Protein 2WA2 (pdb70)

Radius of gyration: 27.23 Å; Cα contacts (8 Å, |Δi|>4): 997; chains: 2; bounding box: 61×46×77 Å

InterPro domains:
  IPR000208 RNA-directed RNA polymerase, fingers/palm subdomains, flavivirus [PF00972] (2733-3172)
  IPR000336 Flavivirus/Alphavirus glycoprotein, immunoglobulin-like domain superfamily [G3DSA:2.60.40.350] (561-660)
  IPR000404 Flavivirus non-structural protein NS4A [PF01350] (2085-2217)
  IPR000487 Non-structural protein NS2B, flavivirus [PS51527] (1320-1460)
  IPR001157 Non-structural protein NS1, flavivirus [PF00948] (757-1100)
  IPR001528 Flavivirus non-structural protein NS4B [PF01349] (2223-2468)
  IPR001650 Helicase, C-terminal domain-like [PS51194] (1809-1974)
  IPR001650 Helicase, C-terminal domain-like [SM00490] (1832-1925)
  IPR001850 Non-structural protein N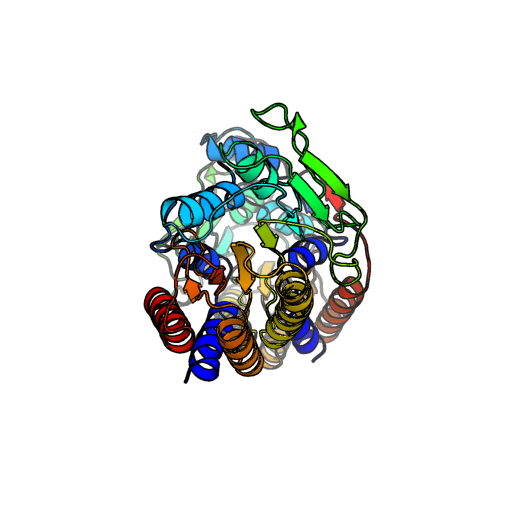S3, peptidase S7, flavivirus [PF00949] (1482-1628)
  IPR001850 Non-structural protein NS3, peptidase S7, flavivirus [PS51528] (1461-1639)
  IPR002535 Flavivirus polyprotein propeptide [PF01570] (125-194)
  IPR002877 Ribosomal RNA methyltransferase, FtsJ domain [PF01728] (2532-2701)
  IPR007094 RNA-directed RNA polymerase, catalytic domain [PS50507] (3006-3151)
  IPR009003 Peptidase S1, PA clan [SSF50494] (1481-1644)
  IPR011492 Non-structural protein NS3-like, DEAD-box helicase, flavivirus [PF07652] (1648-1793)
  IPR011998 Envelope glycoprotein E, central and dimerisation domain, flavivirus [PF00869] (275-565)
  IPR013755 Flaviviral glycoprotein E, central domain, subdomain 1 [G3DSA:3.30.387.10] (336-522)
  IPR013756 Flaviviral glycoprotein E, central domain, subdomain 2 [G3DSA:3.30.67.10] (324-537)
  IPR014001 Helicase superfamily 1/2, ATP-binding domain [PS51192] (1644-1799)
  IPR014001 Helicase superfamily 1/2, ATP-binding domain [SM00487] (1628-1817)

Secondary structure (DSSP, 8-state):
-HHHHHHHHHHHHHH--HHHHHHHHHTT-----HHHHHHHHHHHTTS----EEEEEES-TT-HHHHHHHTSTTEEEEEEE----TTSPPP-----TTGGGEEEE-S--GGGPPP---SEEEE------S-HHHHHHHHHHHHHHHHHHHHHSTT-EEEEEES---SHHHHHHHHHHHHHH--EEE--TTS-TT---EEEESS----HHHHHHHHHHHHHHHH-/-HHHHHHHHHHH--HHHHHHHHHTT-EEEE-HHHHHHHHTT-SSS-B-SSTHHHHHHHHHHTTS----EEEEEET-TT-HHHHHHHTSTTEEEEEEE----TTSPPPP---BTTGGGEEEE-S--TTSPPP---SEEEE------S-HHHHHHHHHHHHHHHHHHHHHSTT-EEEEEES---SHHHHHHHHHHHHHH--EEE--TTS-TT---EEEESS----HHHHHHHHHHHHHHHHT-----EEEEPPB--BS---

Organism: NCBI:txid64300

Nearest PDB structures (foldseek):
  2wa2-assembly2_B  TM=1.004E+00  e=7.651E-59  Modoc virus
  7fjt-assembly1_A  TM=9.921E-01  e=4.334E-39  Omsk hemorrhagic fever virus
  7wnj-assembly1_A  TM=9.919E-01  e=1.263E-38  Langat virus
  7d6m-assembly2_B  TM=9.922E-01  e=2.861E-38  Tick-borne encephalitis virus
  2oxt-assembly4_D  TM=9.906E-01  e=2.861E-38  Meaban virus

Sequence (482 aa):
SAPTLGEIWKRKLNQLDAKEFMAYRRRFVVEVSRGTAKLAWIDERGGVELKGTVVVDLGCGRGSWSYYAASQPNVREVKAYTLGTSGHEKPRLVETFGWNLITFKSKVDVTKMEPFQADTVLCDIGESNPTAAVEASRTLTVLNVISRWLEYNQGCGFCVKVLNPYSCDVLEALMKMQARFGGGLIRVPLSRNSTHEMYFVSGIKNNIMGNVTAVSRQLLKRMETLGEIWKRKLNQLDAKEFMAYRRRFVVEVDRNEAREALAKGKTNTGHAVSRGTAKLAWIDERGGVELKGTVVDLGCGRGSWSYYAASQPNVREVKAYTLGTSGHEKPRLVETFGWNLITFKSKVDVTKMEPFQADTVLCDIGESNPTAAVEASRTLTVLNVISRWLEYNQGCGFCVKVLNPYSCDVLEALMKMQARFGGGLIRVPLSRNSTHEMYFVSGIKNNIMGNVTAVSRQLLKRMEEQGGERVVPDYKFSTGTRS

Foldseek 3Di:
DLLVLVVVLLVVLVPDDPVLNVVLFCQQFDDVDLVLVQVVLCVVVQQWDLAEEEEEEAQFQNNVVLNSQQDDRYQAYEYEHACPPPTHDHNQDDDHRSVRYDYDYNDDLLPDDADDGQEYEYEDFDDDSDLVVRVVVLVSQLVSVLNNCVRHPQHWYKYKRQRCRDPVNVVSLVVCCVVQNFEKADRSNGTLSTLIIIGTNRDGDDHNVRSVVSSVVSVVSSD/DLLVVLLVVLVPADPVLNVFLFQFAFAAADCPVVVVCVVVVAFAFQDQNDLVLQLVVQCVVVQQWDQAEEEEEEQQALNRVVLNSQQDDHHQAYEYEHACDVPTHAHRHHFFERSVRYDYDYNDDLLPDAADEGQEYEYDDFDDDSDLVVRQVRLVSQLVSVLRNCVRYDPHWYKYKRFRCQPPVNVVSLVVCCVVHNFEWADRSNGTLSTLIIIGTRGHGDDHNVRSVVSSVVSVVSSPDGGGHNYDHRDGGHGDHDD

B-factor: mean 18.11, std 7.81, range [5.93, 54.82]

Solvent-accessible surface area: 22753 Å² total; per-residue (Å²): 98,6,38,82,16,0,83,74,3,12,185,91,10,60,112,35,12,83,96,82,57,95,29,2,54,160,89,165,16,76,172,197,43,109,17,40,22,20,0,18,52,0,33,134,120,43,0,3,94,6,74,14,15,0,0,1,0,18,13,15,143,0,31,8,0,29,28,0,2,42,44,121,82,9,186,62,1,64,0,24,10,66,0,54,115,60,81,66,111,27,174,140,73,163,75,167,6,134,101,60,20,85,42,109,34,131,29,64,8,34,162,39,134,21,47,104,2,42,0,0,0,2,42,54,16,76,50,12,29,51,21,72,55,6,8,71,88,4,52,65,7,3,80,10,1,12,115,1,4,108,128,11,171,80,12,7,4,0,0,23,0,5,1,0,2,16,68,69,0,5,118,26,0,80,130,5,36,90,102,48,16,2,0,0,15,31,0,48,14,3,74,0,16,18,3,8,0,0,0,0,33,47,48,162,41,100,1,97,32,47,0,30,58,8,0,139,67,0,23,149,46,30,173,93,71,1,103,71,3,14,121,80,11,64,80,40,12,81,106,86,62,82,33,4,50,87,17,52,0,29,11,8,68,15,96,124,2,128,104,6,15,85,140,47,95,59,106,54,4,31,1,1,27,66,12,0,9,28,0,4,54,0,33,123,123,43,0,4,114,12,76,12,22,0,0,0,0,19,12,16,91,0,4,8,0,5,6,0,0,15,28,106,105,3,193,66,0,60,0,24,10,70,4,46,114,58,84,74,113,24,80,122,8,76,1,73,0,82,61,28,20,78,48,114,40,153,19,56,9,64,162,35,102,20,63,136,5,45,0,0,0,2,44,54,14,82,51,13,29,48,26,73,50,8,15,62,85,2,42,60,7,0,98,16,0,13,130,0,4,104,128,11,168,84,16,8,4,0,0,22,0,4,2,0,7,19,92,88,0,23,102,19,0,77,130,2,34,91,133,47,20,4,0,0,14,32,0,42,14,2,61,0,18,17,3,11,0,2,0,0,32,46,52,162,48,110,0,99,38,38,4,61,32,6,2,140,73,0,27,128,25,40,150,55,164,37,45,75,120,89,46,120,24,62,181,11,74,64,29,84,44,160

CATH classification: 3.40.50.150

Structure (mmCIF, N/CA/C/O backbone):
data_2WA2
#
_entry.id   2WA2
#
_cell.length_a   52.530
_cell.length_b   62.242
_cell.length_c   160.016
_cell.angle_alpha   90.00
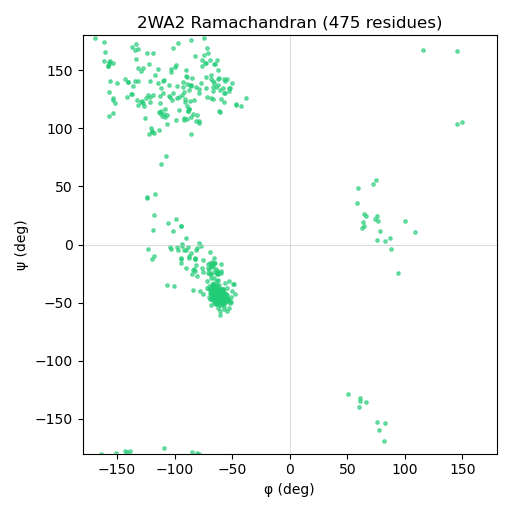_cell.angle_beta   90.00
_cell.angle_gamma   90.00
#
_symmetry.space_group_name_H-M   'P 21 21 21'
#
loop_
_entity.id
_entity.type
_entity.pdbx_description
1 polymer 'NON-STRUCTURAL PROTEIN 5'
2 non-polymer S-ADENOSYLMETHIONINE
3 non-polymer 'SULFATE ION'
4 water water
#
loop_
_atom_site.group_PDB
_atom_site.id
_atom_site.type_symbol
_atom_site.label_atom_id
_atom_site.label_alt_id
_atom_site.label_comp_id
_atom_site.label_asym_id
_atom_site.label_entity_id
_atom_site.label_seq_id
_atom_site.pdbx_PDB_ins_code
_atom_site.Cartn_x
_atom_site.Cartn_y
_atom_site.Cartn_z
_atom_site.occupancy
_atom_site.B_iso_or_equiv
_atom_site.auth_seq_id
_atom_site.auth_comp_id
_atom_site.auth_asym_id
_atom_site.auth_atom_id
_atom_site.pdbx_PDB_model_num
ATOM 1 N N . SER A 1 13 ? 2.302 27.861 22.977 1.00 27.61 5 SER A N 1
ATOM 2 C CA . SER A 1 13 ? 3.530 27.485 22.214 1.00 27.93 5 SER A CA 1
ATOM 3 C C . SER A 1 13 ? 4.221 26.219 22.706 1.00 27.44 5 SER A C 1
ATOM 4 O O . SER A 1 13 ? 5.009 25.627 21.958 1.00 27.46 5 SER A O 1
ATOM 7 N N . ALA A 1 14 ? 3.974 25.832 23.963 1.00 26.33 6 ALA A N 1
ATOM 8 C CA . ALA A 1 14 ? 4.763 24.772 24.603 1.00 25.93 6 ALA A CA 1
ATOM 9 C C . ALA A 1 14 ? 4.748 23.443 23.832 1.00 24.81 6 ALA A C 1
ATOM 10 O O . ALA A 1 14 ? 5.824 22.917 23.512 1.00 24.86 6 ALA A O 1
ATOM 12 N N . PRO A 1 15 ? 3.545 22.912 23.512 1.00 24.17 7 PRO A N 1
ATOM 13 C CA . PRO A 1 15 ? 3.529 21.660 22.765 1.00 23.49 7 PRO A CA 1
ATOM 14 C C . PRO A 1 15 ? 4.236 21.776 21.410 1.00 22.75 7 PRO A C 1
ATOM 15 O O . PRO A 1 15 ? 4.956 20.857 21.040 1.00 22.05 7 PRO A O 1
ATOM 19 N N . THR A 1 16 ? 4.041 22.888 20.697 1.00 21.12 8 THR A N 1
ATOM 20 C CA . THR A 1 16 ? 4.719 23.107 19.424 1.00 19.88 8 THR A CA 1
ATOM 21 C C . THR A 1 16 ? 6.251 23.028 19.577 1.00 18.44 8 THR A C 1
ATOM 22 O O . THR A 1 16 ? 6.886 22.223 18.908 1.00 18.54 8 THR A O 1
ATOM 26 N N . LEU A 1 17 ? 6.811 23.833 20.477 1.00 16.55 9 LEU A N 1
ATOM 27 C CA . LEU A 1 17 ? 8.258 23.910 20.662 1.00 16.37 9 LEU A CA 1
ATOM 28 C C . LEU A 1 17 ? 8.900 22.576 21.158 1.00 15.36 9 LEU A C 1
ATOM 29 O O . LEU A 1 17 ? 9.967 22.169 20.686 1.00 13.11 9 LEU A O 1
ATOM 34 N N . GLY A 1 18 ? 8.266 21.929 22.123 1.00 15.07 10 GLY A N 1
ATOM 35 C CA . GLY A 1 18 ? 8.798 20.641 22.588 1.00 14.50 10 GLY A CA 1
ATOM 36 C C . GLY A 1 18 ? 8.679 19.589 21.512 1.00 14.31 10 GLY A C 1
ATOM 37 O O . GLY A 1 18 ? 9.553 18.705 21.378 1.00 13.79 10 GLY A O 1
ATOM 38 N N . GLU A 1 19 ? 7.611 19.685 20.715 1.00 14.72 11 GLU A N 1
ATOM 39 C CA . GLU A 1 19 ? 7.412 18.740 19.634 1.00 17.16 11 GLU A CA 1
ATOM 40 C C . GLU A 1 19 ? 8.438 18.932 18.541 1.00 14.86 11 GLU A C 1
ATOM 41 O O . GLU A 1 19 ? 8.837 17.960 17.904 1.00 14.20 11 GLU A O 1
ATOM 47 N N . ILE A 1 20 ? 8.784 20.192 18.266 1.00 13.45 12 ILE A N 1
ATOM 48 C CA . ILE A 1 20 ? 9.876 20.506 17.329 1.00 12.31 12 ILE A CA 1
ATOM 49 C C . ILE A 1 20 ? 11.194 19.895 17.816 1.00 11.85 12 ILE A C 1
ATOM 50 O O . ILE A 1 20 ? 11.883 19.180 17.059 1.00 11.18 12 ILE A O 1
ATOM 55 N N . TRP A 1 21 ? 11.507 20.132 19.100 1.00 10.72 13 TRP A N 1
ATOM 56 C CA . TRP A 1 21 ? 12.686 19.551 19.746 1.00 9.48 13 TRP A CA 1
ATOM 57 C C . TRP A 1 21 ? 12.684 18.040 19.567 1.00 10.30 13 TRP A C 1
ATOM 58 O O . TRP A 1 21 ? 13.697 17.471 19.132 1.00 8.72 13 TRP A O 1
ATOM 69 N N . LYS A 1 22 ? 11.543 17.397 19.825 1.00 9.99 14 LYS A N 1
ATOM 70 C CA . LYS A 1 22 ? 11.490 15.930 19.717 1.00 11.29 14 LYS A CA 1
ATOM 71 C C . LYS A 1 22 ? 11.780 15.422 18.287 1.00 11.70 14 LYS A C 1
ATOM 72 O O . LYS A 1 22 ? 12.512 14.442 18.088 1.00 11.13 14 LYS A O 1
ATOM 78 N N . ARG A 1 23 ? 11.149 16.057 17.313 1.00 12.88 15 ARG A N 1
ATOM 79 C CA . ARG A 1 23 ? 11.276 15.628 15.911 1.00 14.72 15 ARG A CA 1
ATOM 80 C C . ARG A 1 23 ? 12.703 15.886 15.440 1.00 13.69 15 ARG A C 1
ATOM 81 O O . ARG A 1 23 ? 13.321 15.040 14.786 1.00 14.17 15 ARG A O 1
ATOM 89 N N . LYS A 1 24 ? 13.257 17.021 15.855 1.00 13.59 16 LYS A N 1
ATOM 90 C CA . LYS A 1 24 ? 14.666 17.323 15.551 1.00 12.36 16 LYS A CA 1
ATOM 91 C C . LYS A 1 24 ? 15.625 16.350 16.241 1.00 11.96 16 LYS A C 1
ATOM 92 O O . LYS A 1 24 ? 16.573 15.866 15.636 1.00 11.66 16 LYS A O 1
ATOM 98 N N . LEU A 1 25 ? 15.353 16.039 17.498 1.00 11.01 17 LEU A N 1
ATOM 99 C CA . LEU A 1 25 ? 16.156 15.066 18.217 1.00 10.46 17 LEU A CA 1
ATOM 100 C C . LEU A 1 25 ? 16.197 13.751 17.458 1.00 11.62 17 LEU A C 1
ATOM 101 O O . LEU A 1 25 ? 17.290 13.174 17.300 1.00 11.51 17 LEU A O 1
ATOM 106 N N . ASN A 1 26 ? 15.018 13.268 17.035 1.00 10.80 18 ASN A N 1
ATOM 107 C CA . ASN A 1 26 ? 14.891 11.989 16.344 1.00 12.64 18 ASN A CA 1
ATOM 108 C C . ASN A 1 26 ? 15.554 11.960 14.964 1.00 12.77 18 ASN A C 1
ATOM 109 O O . ASN A 1 26 ? 15.770 10.865 14.398 1.00 14.14 18 ASN A O 1
ATOM 114 N N . GLN A 1 27 ? 15.849 13.135 14.410 1.00 12.03 19 GLN A N 1
ATOM 115 C CA . GLN A 1 27 ? 16.566 13.237 13.130 1.00 13.50 19 GLN A CA 1
ATOM 116 C C . GLN A 1 27 ? 18.082 13.112 13.278 1.00 12.62 19 GLN A C 1
ATOM 117 O O . GLN A 1 27 ? 18.785 12.945 12.282 1.00 12.47 19 GLN A O 1
ATOM 123 N N . LEU A 1 28 ? 18.599 13.189 14.506 1.00 13.28 20 LEU A N 1
ATOM 124 C CA . LEU A 1 28 ? 20.042 13.066 14.718 1.00 12.97 20 LEU A CA 1
ATOM 125 C C . LEU A 1 28 ? 20.552 11.636 14.544 1.00 12.77 20 LEU A C 1
ATOM 126 O O . LEU A 1 28 ? 19.979 10.696 15.110 1.00 13.81 20 LEU A O 1
ATOM 131 N N . ASP A 1 29 ? 21.668 11.480 13.815 1.00 13.65 21 ASP A N 1
ATOM 132 C CA . ASP A 1 29 ? 22.329 10.169 13.700 1.00 14.00 21 ASP A CA 1
ATOM 133 C C . ASP A 1 29 ? 23.076 9.807 14.994 1.00 14.15 21 ASP A C 1
ATOM 134 O O . ASP A 1 29 ? 23.081 10.588 15.934 1.00 13.90 21 ASP A O 1
ATOM 139 N N . ALA A 1 30 ? 23.694 8.630 15.070 1.00 15.14 22 ALA A N 1
ATOM 140 C CA . ALA A 1 30 ? 24.300 8.206 16.338 1.00 16.66 22 ALA A CA 1
ATOM 141 C C . ALA A 1 30 ? 25.377 9.199 16.829 1.00 17.53 22 ALA A C 1
ATOM 142 O O . ALA A 1 30 ? 25.395 9.562 18.015 1.00 16.89 22 ALA A O 1
ATOM 144 N N . LYS A 1 31 ? 26.258 9.638 15.918 1.00 17.63 23 LYS A N 1
ATOM 145 C CA . LYS A 1 31 ? 27.320 10.604 16.269 1.00 19.26 23 LYS A CA 1
ATOM 146 C C . LYS A 1 31 ? 26.751 11.951 16.727 1.00 17.83 23 LYS A C 1
ATOM 147 O O . LYS A 1 31 ? 27.122 12.446 17.794 1.00 17.53 23 LYS A O 1
ATOM 153 N N . GLU A 1 32 ? 25.831 12.511 15.945 1.00 16.92 24 GLU A N 1
ATOM 154 C CA . GLU A 1 32 ? 25.185 13.781 16.307 1.00 16.10 24 GLU A CA 1
ATOM 155 C C . GLU A 1 32 ? 24.450 13.726 17.651 1.00 15.76 24 GLU A C 1
ATOM 156 O O . GLU A 1 32 ? 24.606 14.625 18.482 1.00 15.45 24 GLU A O 1
ATOM 162 N N . PHE A 1 33 ? 23.701 12.641 17.859 1.00 15.01 25 PHE A N 1
ATOM 163 C CA . PHE A 1 33 ? 22.964 12.399 19.101 1.00 15.36 25 PHE A CA 1
ATOM 164 C C . PHE A 1 33 ? 23.910 12.363 20.289 1.00 15.88 25 PHE A C 1
ATOM 165 O O . PHE A 1 33 ? 23.659 13.003 21.310 1.00 15.56 25 PHE A O 1
ATOM 173 N N . MET A 1 34 ? 25.008 11.617 20.158 1.00 17.51 26 MET A N 1
ATOM 174 C CA . MET A 1 34 ? 25.953 11.481 21.278 1.00 18.48 26 MET A CA 1
ATOM 175 C C . MET A 1 34 ? 26.624 12.814 21.639 1.00 17.94 26 MET A C 1
ATOM 176 O O . MET A 1 34 ? 26.764 13.136 22.820 1.00 19.57 26 MET A O 1
ATOM 181 N N . ALA A 1 35 ? 27.026 13.585 20.630 1.00 17.54 27 ALA A N 1
ATOM 182 C CA . ALA A 1 35 ? 27.583 14.927 20.821 1.00 17.63 27 ALA A CA 1
ATOM 183 C C . ALA A 1 35 ? 26.519 15.877 21.389 1.00 16.86 27 ALA A C 1
ATOM 184 O O . ALA A 1 35 ? 26.794 16.650 22.293 1.00 17.99 27 ALA A O 1
ATOM 186 N N . TYR A 1 36 ? 25.303 15.829 20.843 1.00 16.29 28 TYR A N 1
ATOM 187 C CA . TYR A 1 36 ? 24.264 16.768 21.271 1.00 15.37 28 TYR A CA 1
ATOM 188 C C . TYR A 1 36 ? 23.894 16.593 22.755 1.00 16.20 28 TYR A C 1
ATOM 189 O O . TYR A 1 36 ? 23.718 17.572 23.509 1.00 15.69 28 TYR A O 1
ATOM 198 N N . ARG A 1 37 ? 23.771 15.338 23.165 1.00 16.66 29 ARG A N 1
ATOM 199 C CA . ARG A 1 37 ? 23.157 15.040 24.441 1.00 18.59 29 ARG A CA 1
ATOM 200 C C . ARG A 1 37 ? 23.940 15.543 25.647 1.00 19.27 29 ARG A C 1
ATOM 201 O O . ARG A 1 37 ? 23.334 15.809 26.663 1.00 19.26 29 ARG A O 1
ATOM 209 N N . ARG A 1 38 ? 25.270 15.639 25.522 1.00 20.29 30 ARG A N 1
ATOM 210 C CA . ARG A 1 38 ? 26.165 16.131 26.586 1.00 22.21 30 ARG A CA 1
ATOM 211 C C . ARG A 1 38 ? 26.551 17.610 26.484 1.00 22.53 30 ARG A C 1
ATOM 212 O O . ARG A 1 38 ? 27.230 18.118 27.372 1.00 22.89 30 ARG A O 1
ATOM 220 N N . ARG A 1 39 ? 26.146 18.289 25.414 1.00 23.45 31 ARG A N 1
ATOM 221 C CA . ARG A 1 39 ? 26.533 19.683 25.169 1.00 24.78 31 ARG A CA 1
ATOM 222 C C . ARG A 1 39 ? 26.061 20.620 26.286 1.00 24.61 31 ARG A C 1
ATOM 223 O O . ARG A 1 39 ? 24.862 20.812 26.485 1.00 23.18 31 ARG A O 1
ATOM 231 N N . PHE A 1 40 ? 27.025 21.184 27.017 1.00 25.91 32 PHE A N 1
ATOM 232 C CA . PHE A 1 40 ? 26.773 22.090 28.160 1.00 27.47 32 PHE A CA 1
ATOM 233 C C . PHE A 1 40 ? 26.049 21.461 29.357 1.00 28.13 32 PHE A C 1
ATOM 234 O O . PHE A 1 40 ? 25.471 22.181 30.184 1.00 28.03 32 PHE A O 1
ATOM 242 N N . VAL A 1 41 ? 26.066 20.136 29.445 1.00 28.60 33 VAL A N 1
ATOM 243 C CA . VAL A 1 41 ? 25.391 19.425 30.521 1.00 29.88 33 VAL A CA 1
ATOM 244 C C . VAL A 1 41 ? 26.367 19.320 31.704 1.00 31.98 33 VAL A C 1
ATOM 245 O O . VAL A 1 41 ? 27.533 18.980 31.505 1.00 31.89 33 VAL A O 1
ATOM 249 N N . VAL A 1 42 ? 25.894 19.641 32.916 1.00 34.36 34 VAL A N 1
ATOM 250 C CA . VAL A 1 42 ? 26.713 19.485 34.123 1.00 36.85 34 VAL A CA 1
ATOM 251 C C . VAL A 1 42 ? 27.089 18.005 34.246 1.00 38.41 34 VAL A C 1
ATOM 252 O O . VAL A 1 42 ? 26.210 17.137 34.243 1.00 38.79 34 VAL A O 1
ATOM 256 N N . GLU A 1 43 ? 28.393 17.738 34.340 1.00 39.96 35 GLU A N 1
ATOM 257 C CA . GLU A 1 43 ? 28.955 16.382 34.258 1.00 41.77 35 GLU A CA 1
ATOM 258 C C . GLU A 1 43 ? 28.631 15.725 32.911 1.00 41.97 35 GLU A C 1
ATOM 259 O O . GLU A 1 43 ? 29.475 15.662 32.010 1.00 42.29 35 GLU A O 1
ATOM 265 N N . VAL A 1 64 ? 28.047 9.352 42.305 1.00 34.82 56 VAL A N 1
ATOM 266 C CA . VAL A 1 64 ? 28.570 8.599 41.167 1.00 34.64 56 VAL A CA 1
ATOM 267 C C . VAL A 1 64 ? 27.442 8.214 40.186 1.00 33.65 56 VAL A C 1
ATOM 268 O O . VAL A 1 64 ? 27.606 8.321 38.971 1.00 34.19 56 VAL A O 1
ATOM 272 N N . SER A 1 65 ? 26.304 7.771 40.714 1.00 32.46 57 SER A N 1
ATOM 273 C CA . SER A 1 65 ? 25.109 7.499 39.909 1.00 31.10 57 SER A CA 1
ATOM 274 C C . SER A 1 65 ? 24.493 8.798 39.348 1.00 29.61 57 SER A C 1
ATOM 275 O O . SER A 1 65 ? 24.477 9.834 40.025 1.00 28.26 57 SER A O 1
ATOM 278 N N . ARG A 1 66 ? 23.995 8.736 38.114 1.00 27.83 58 ARG A N 1
ATOM 279 C CA . ARG A 1 66 ? 23.248 9.853 37.541 1.00 26.75 58 ARG A CA 1
ATOM 280 C C . ARG A 1 66 ? 22.027 10.163 38.397 1.00 25.12 58 ARG A C 1
ATOM 281 O O . ARG A 1 66 ? 21.741 11.324 38.639 1.00 24.04 58 ARG A O 1
ATOM 289 N N . GLY A 1 67 ? 21.355 9.106 38.874 1.00 23.64 59 GLY A N 1
ATOM 290 C CA . GLY A 1 67 ? 20.148 9.208 39.717 1.00 21.78 59 GLY A CA 1
ATOM 291 C C . GLY A 1 67 ? 20.475 9.914 41.016 1.00 21.38 59 GLY A C 1
ATOM 292 O O . GLY A 1 67 ? 19.762 10.823 41.443 1.00 20.37 59 GLY A O 1
ATOM 293 N N . THR A 1 68 ? 21.575 9.504 41.635 1.00 20.38 60 THR A N 1
ATOM 294 C CA . THR A 1 68 ? 22.028 10.121 42.873 1.00 19.89 60 THR A CA 1
ATOM 295 C C . THR A 1 68 ? 22.293 11.606 42.656 1.00 19.03 60 THR A C 1
ATOM 296 O O . THR A 1 68 ? 21.822 12.437 43.427 1.00 17.63 60 THR A O 1
ATOM 300 N N . ALA A 1 69 ? 23.037 11.926 41.596 1.00 18.20 61 ALA A N 1
ATOM 301 C CA . ALA A 1 69 ? 23.448 13.300 41.365 1.00 17.57 61 ALA A CA 1
ATOM 302 C C . ALA A 1 69 ? 22.233 14.199 41.164 1.00 16.88 61 ALA A C 1
ATOM 303 O O . ALA A 1 69 ? 22.214 15.319 41.642 1.00 16.11 61 ALA A O 1
ATOM 305 N N . LYS A 1 70 ? 21.219 13.697 40.451 1.00 15.93 62 LYS A N 1
ATOM 306 C CA . LYS A 1 70 ? 20.029 14.492 40.157 1.00 15.67 62 LYS A CA 1
ATOM 307 C C . LYS A 1 70 ? 19.234 14.759 41.418 1.00 15.06 62 LYS A C 1
ATOM 308 O O . LYS A 1 70 ? 18.864 15.902 41.662 1.00 15.63 62 LYS A O 1
ATOM 314 N N . LEU A 1 71 ? 18.999 13.728 42.233 1.00 14.41 63 LEU A N 1
ATOM 315 C CA . LEU A 1 71 ? 18.199 13.941 43.463 1.00 15.10 63 LEU A CA 1
ATOM 316 C C . LEU A 1 71 ? 18.982 14.837 44.409 1.00 14.71 63 LEU A C 1
ATOM 317 O O . LEU A 1 71 ? 18.390 15.694 45.051 1.00 14.93 63 LEU A O 1
ATOM 322 N N . ALA A 1 72 ? 20.297 14.636 44.474 1.00 16.37 64 ALA A N 1
ATOM 323 C CA . ALA A 1 72 ? 21.169 15.463 45.339 1.00 17.60 64 ALA A CA 1
ATOM 324 C C . ALA A 1 72 ? 21.105 16.943 44.950 1.00 18.34 64 ALA A C 1
ATOM 325 O O . ALA A 1 72 ? 21.035 17.823 45.822 1.00 18.85 64 ALA A O 1
ATOM 327 N N . TRP A 1 73 ? 21.113 17.200 43.635 1.00 18.45 65 TRP A N 1
ATOM 328 C CA . TRP A 1 73 ? 20.977 18.538 43.096 1.00 18.86 65 TRP A CA 1
ATOM 329 C C . TRP A 1 73 ? 19.662 19.178 43.506 1.00 19.09 65 TRP A C 1
ATOM 330 O O . TRP A 1 73 ? 19.657 20.306 44.002 1.00 19.08 65 TRP A O 1
ATOM 341 N N . ILE A 1 74 ? 18.550 18.477 43.281 1.00 18.88 66 ILE A N 1
ATOM 342 C CA . ILE A 1 74 ? 17.230 18.953 43.682 1.00 18.40 66 ILE A CA 1
ATOM 343 C C . ILE A 1 74 ? 17.166 19.202 45.203 1.00 19.30 66 ILE A C 1
ATOM 344 O O . ILE A 1 74 ? 16.572 20.192 45.656 1.00 18.52 66 ILE A O 1
ATOM 349 N N . ASP A 1 75 ? 17.775 18.298 45.974 1.00 20.59 67 ASP A N 1
ATOM 350 C CA . ASP A 1 75 ? 17.714 18.383 47.441 1.00 22.12 67 ASP A CA 1
ATOM 351 C C . ASP A 1 75 ? 18.461 19.617 47.926 1.00 23.52 67 ASP A C 1
ATOM 352 O O . ASP A 1 75 ? 17.952 20.358 48.775 1.00 23.45 67 ASP A O 1
ATOM 357 N N . GLU A 1 76 ? 19.652 19.829 47.371 1.00 25.24 68 GLU A N 1
ATOM 358 C CA . GLU A 1 76 ? 20.517 20.953 47.749 1.00 27.52 68 GLU A CA 1
ATOM 359 C C . GLU A 1 76 ? 19.938 22.287 47.318 1.00 27.26 68 GLU A C 1
ATOM 360 O O . GLU A 1 76 ? 20.244 23.315 47.914 1.00 28.33 68 GLU A O 1
ATOM 366 N N . ARG A 1 77 ? 19.105 22.281 46.286 1.00 27.64 69 ARG A N 1
ATOM 367 C CA . ARG A 1 77 ? 18.420 23.497 45.851 1.00 27.99 69 ARG A CA 1
ATOM 368 C C . ARG A 1 77 ? 17.179 23.796 46.687 1.00 26.91 69 ARG A C 1
ATOM 369 O O . ARG A 1 77 ? 16.543 24.829 46.483 1.00 28.29 69 ARG A O 1
ATOM 377 N N . GLY A 1 78 ? 16.827 22.901 47.609 1.00 25.62 70 GLY A N 1
ATOM 378 C CA . GLY A 1 78 ? 15.578 23.019 48.367 1.00 23.38 70 GLY A CA 1
ATOM 379 C C . GLY A 1 78 ? 14.325 22.645 47.586 1.00 22.09 70 GLY A C 1
ATOM 380 O O . GLY A 1 78 ? 13.227 23.095 47.921 1.00 22.00 70 GLY A O 1
ATOM 381 N N . GLY A 1 79 ? 14.491 21.804 46.561 1.00 20.91 71 GLY A N 1
ATOM 382 C CA . GLY A 1 79 ? 13.377 21.293 45.767 1.00 18.27 71 GLY A CA 1
ATOM 383 C C . GLY A 1 79 ? 12.476 20.353 46.528 1.00 16.30 71 GLY A C 1
ATOM 384 O O . GLY A 1 79 ? 11.283 20.261 46.254 1.00 16.43 71 GLY A O 1
ATOM 385 N N . VAL A 1 80 ? 13.037 19.649 47.504 1.00 16.50 72 VAL A N 1
ATOM 386 C CA . VAL A 1 80 ? 12.267 18.648 48.251 1.00 16.82 72 VAL A CA 1
ATOM 387 C C . VAL A 1 80 ? 12.877 18.394 49.619 1.00 17.39 72 VAL A C 1
ATOM 388 O O . VAL A 1 80 ? 14.085 18.158 49.729 1.00 18.23 72 VAL A O 1
ATOM 392 N N . GLU A 1 81 ? 12.033 18.428 50.648 1.00 19.06 73 GLU A N 1
ATOM 393 C CA . GLU A 1 81 ? 12.448 18.087 52.005 1.00 19.68 73 GLU A CA 1
ATOM 394 C C . GLU A 1 81 ? 12.335 16.577 52.195 1.00 18.94 73 GLU A C 1
ATOM 395 O O . GLU A 1 81 ? 11.242 16.026 52.228 1.00 18.91 73 GLU A O 1
ATOM 401 N N . LEU A 1 82 ? 13.480 15.922 52.294 1.00 18.81 74 LEU A N 1
ATOM 402 C CA . LEU A 1 82 ? 13.518 14.477 52.461 1.00 19.41 74 LEU A CA 1
ATOM 403 C C . LEU A 1 82 ? 13.343 14.206 53.962 1.00 19.61 74 LEU A C 1
ATOM 404 O O . LEU A 1 82 ? 14.190 14.572 54.762 1.00 20.58 74 LEU A O 1
ATOM 409 N N . LYS A 1 83 ? 12.219 13.611 54.351 1.00 20.08 75 LYS A N 1
ATOM 410 C CA . LYS A 1 83 ? 11.922 13.451 55.787 1.00 20.03 75 LYS A CA 1
ATOM 411 C C . LYS A 1 83 ? 10.941 12.341 56.122 1.00 19.64 75 LYS A C 1
ATOM 412 O O . LYS A 1 83 ? 10.074 11.977 55.308 1.00 19.18 75 LYS A O 1
ATOM 418 N N . GLY A 1 84 ? 11.067 11.823 57.352 1.00 19.09 76 GLY A N 1
ATOM 419 C CA . GLY A 1 84 ? 10.114 10.833 57.866 1.00 18.95 76 GLY A CA 1
ATOM 420 C C . GLY A 1 84 ? 10.093 9.574 57.023 1.00 17.31 76 GLY A C 1
ATOM 421 O O . GLY A 1 84 ? 11.147 9.041 56.691 1.00 17.91 76 GLY A O 1
ATOM 422 N N . THR A 1 85 ? 8.879 9.103 56.729 1.00 17.75 77 THR A N 1
ATOM 423 C CA . THR A 1 85 ? 8.618 7.984 55.832 1.00 17.01 77 THR A CA 1
ATOM 424 C C . THR A 1 85 ? 8.681 8.466 54.356 1.00 15.82 77 THR A C 1
ATOM 425 O O . THR A 1 85 ? 7.829 9.236 53.885 1.00 15.51 77 THR A O 1
ATOM 429 N N . VAL A 1 86 ? 9.709 7.994 53.662 1.00 15.23 78 VAL A N 1
ATOM 430 C CA . VAL A 1 86 ? 9.913 8.324 52.261 1.00 14.57 78 VAL A CA 1
ATOM 431 C C . VAL A 1 86 ? 9.464 7.125 51.442 1.00 14.13 78 VAL A C 1
ATOM 432 O O . VAL A 1 86 ? 9.871 5.979 51.724 1.00 14.75 78 VAL A O 1
ATOM 436 N N A VAL A 1 87 ? 8.613 7.375 50.455 0.50 13.73 79 VAL A N 1
ATOM 437 N N B VAL A 1 87 ? 8.658 7.363 50.417 0.50 13.59 79 VAL A N 1
ATOM 438 C CA A VAL A 1 87 ? 8.339 6.351 49.439 0.50 13.80 79 VAL A CA 1
ATOM 439 C CA B VAL A 1 87 ? 8.307 6.286 49.471 0.50 13.53 79 VAL A CA 1
ATOM 440 C C A VAL A 1 87 ? 9.133 6.655 48.180 0.50 13.91 79 VAL A C 1
ATOM 441 C C B VAL A 1 87 ? 8.963 6.590 48.126 0.50 13.80 79 VAL A C 1
ATOM 442 O O A VAL A 1 87 ? 9.303 7.819 47.798 0.50 12.48 79 VAL A O 1
ATOM 443 O O B VAL A 1 87 ? 8.863 7.707 47.631 0.50 13.09 79 VAL A O 1
ATOM 450 N N . ASP A 1 88 ? 9.680 5.604 47.582 1.00 13.69 80 ASP A N 1
ATOM 451 C CA . ASP A 1 88 ? 10.408 5.751 46.342 1.00 14.67 80 ASP A CA 1
ATOM 452 C C . ASP A 1 88 ? 9.712 4.853 45.329 1.00 14.42 80 ASP A C 1
ATOM 453 O O . ASP A 1 88 ? 9.900 3.631 45.315 1.00 15.14 80 ASP A O 1
ATOM 458 N N . LEU A 1 89 ? 8.846 5.467 44.531 1.00 14.52 81 LEU A N 1
ATOM 459 C CA . LEU A 1 89 ? 8.076 4.764 43.520 1.00 14.06 81 LEU A CA 1
ATOM 460 C C . LEU A 1 89 ? 8.842 4.649 42.214 1.00 14.34 81 LEU A C 1
ATOM 461 O O . LEU A 1 89 ? 9.294 5.660 41.649 1.00 14.06 81 LEU A O 1
ATOM 466 N N . GLY A 1 90 ? 9.015 3.416 41.737 1.00 13.31 82 GLY A N 1
ATOM 467 C CA . GLY A 1 90 ? 9.832 3.186 40.544 1.00 12.72 82 GLY A CA 1
ATOM 468 C C . GLY A 1 90 ? 11.299 3.330 40.904 1.00 13.21 82 GLY A C 1
ATOM 469 O O . GLY A 1 90 ? 12.011 4.134 40.328 1.00 12.80 82 GLY A O 1
ATOM 470 N N . CYS A 1 91 ? 11.743 2.572 41.899 1.00 13.47 83 CYS A N 1
ATOM 471 C CA . CYS A 1 91 ? 13.079 2.790 42.441 1.00 13.54 83 CYS A CA 1
ATOM 472 C C . CYS A 1 91 ? 14.194 2.251 41.544 1.00 13.55 83 CYS A C 1
ATOM 473 O O . CYS A 1 91 ? 15.363 2.680 41.660 1.00 14.03 83 CYS A O 1
ATOM 476 N N . GLY A 1 92 ? 13.856 1.328 40.642 1.00 13.68 84 GLY A N 1
ATOM 477 C CA . GLY A 1 92 ? 14.879 0.684 39.817 1.00 14.58 84 GLY A CA 1
ATOM 478 C C . GLY A 1 92 ? 16.018 0.159 40.672 1.00 15.98 84 GLY A C 1
ATOM 479 O O . GLY A 1 92 ? 15.782 -0.530 41.689 1.00 16.20 84 GLY A O 1
ATOM 480 N N . ARG A 1 93 ? 17.251 0.515 40.302 1.00 16.97 85 ARG A N 1
ATOM 481 C CA . ARG A 1 93 ? 18.443 0.092 41.067 1.00 20.07 85 ARG A CA 1
ATOM 482 C C . ARG A 1 93 ? 18.428 0.643 42.491 1.00 19.53 85 ARG A C 1
ATOM 483 O O . ARG A 1 93 ? 19.027 0.075 43.389 1.00 20.89 85 ARG A O 1
ATOM 491 N N . GLY A 1 94 ? 17.737 1.754 42.706 1.00 19.16 86 GLY A N 1
ATOM 492 C CA . GLY A 1 94 ? 17.577 2.249 44.069 1.00 18.51 86 GLY A CA 1
ATOM 493 C C . GLY A 1 94 ? 18.490 3.392 44.515 1.00 18.76 86 GLY A C 1
ATOM 494 O O . GLY A 1 94 ? 18.635 3.610 45.719 1.00 18.82 86 GLY A O 1
ATOM 495 N N . SER A 1 95 ? 19.064 4.137 43.573 1.00 18.50 87 SER A N 1
ATOM 496 C CA . SER A 1 95 ? 19.968 5.259 43.913 1.00 19.57 87 SER A CA 1
ATOM 497 C C . SER A 1 95 ? 19.265 6.332 44.713 1.00 18.19 87 SER A C 1
ATOM 498 O O . SER A 1 95 ? 19.839 6.866 45.650 1.00 19.60 87 SER A O 1
ATOM 501 N N . TRP A 1 96 ? 18.021 6.655 44.355 1.00 17.99 88 TRP A N 1
ATOM 502 C CA . TRP A 1 96 ? 17.270 7.661 45.129 1.00 16.93 88 TRP A CA 1
ATOM 503 C C . TRP A 1 96 ? 17.021 7.189 46.559 1.00 16.91 88 TRP A C 1
ATOM 504 O O . TRP A 1 96 ? 17.022 7.982 47.485 1.00 17.39 88 TRP A O 1
ATOM 515 N N . SER A 1 97 ? 16.774 5.895 46.728 1.00 17.09 89 SER A N 1
ATOM 516 C CA . SER A 1 97 ? 16.454 5.336 48.035 1.00 17.29 89 SER A CA 1
ATOM 517 C C . SER A 1 97 ? 17.668 5.398 48.962 1.00 17.82 89 SER A C 1
ATOM 518 O O . SER A 1 97 ? 17.539 5.746 50.135 1.00 18.20 89 SER A O 1
ATOM 521 N N . TYR A 1 98 ? 18.836 5.084 48.415 1.00 18.06 90 TYR A N 1
ATOM 522 C CA . TYR A 1 98 ? 20.103 5.144 49.147 1.00 20.02 90 TYR A CA 1
ATOM 523 C C . TYR A 1 98 ? 20.474 6.586 49.424 1.00 20.14 90 TYR A C 1
ATOM 524 O O . TYR A 1 98 ? 21.021 6.898 50.483 1.00 21.07 90 TYR A O 1
ATOM 533 N N . TYR A 1 99 ? 20.164 7.476 48.484 1.00 19.75 91 TYR A N 1
ATOM 534 C CA . TYR A 1 99 ? 20.354 8.883 48.759 1.00 19.66 91 TYR A CA 1
ATOM 535 C C . TYR A 1 99 ? 19.467 9.329 49.916 1.00 20.41 91 TYR A C 1
ATOM 536 O O . TYR A 1 99 ? 19.964 9.880 50.906 1.00 21.04 91 TYR A O 1
ATOM 545 N N . ALA A 1 100 ? 18.158 9.081 49.798 1.00 20.81 92 ALA A N 1
ATOM 546 C CA . ALA A 1 100 ? 17.202 9.438 50.821 1.00 21.64 92 ALA A CA 1
ATOM 547 C C . ALA A 1 100 ? 17.588 8.847 52.179 1.00 22.69 92 ALA A C 1
ATOM 548 O O . ALA A 1 100 ? 17.505 9.532 53.178 1.00 23.37 92 ALA A O 1
ATOM 550 N N . ALA A 1 101 ? 18.001 7.580 52.195 1.00 23.02 93 ALA A N 1
ATOM 551 C CA . ALA A 1 101 ? 18.320 6.869 53.441 1.00 23.92 93 ALA A CA 1
ATOM 552 C C . ALA A 1 101 ? 19.525 7.454 54.209 1.00 25.04 93 ALA A C 1
ATOM 553 O O . ALA A 1 101 ? 19.683 7.224 55.432 1.00 25.10 93 ALA A O 1
ATOM 555 N N . SER A 1 102 ? 20.366 8.202 53.501 1.00 25.43 94 SER A N 1
ATOM 556 C CA . SER A 1 102 ? 21.505 8.867 54.126 1.00 27.09 94 SER A CA 1
ATOM 557 C C . SER A 1 102 ? 21.199 10.268 54.689 1.00 26.92 94 SER A C 1
ATOM 558 O O . SER A 1 102 ? 22.067 10.880 55.324 1.00 27.37 94 SER A O 1
ATOM 561 N N . GLN A 1 103 ? 19.970 10.753 54.517 1.00 26.76 95 GLN A N 1
ATOM 562 C CA . GLN A 1 103 ? 19.614 12.110 54.980 1.00 26.33 95 GLN A CA 1
ATOM 563 C C . GLN A 1 103 ? 19.075 12.182 56.420 1.00 26.09 95 GLN A C 1
ATOM 564 O O . GLN A 1 103 ? 18.367 11.278 56.866 1.00 26.08 95 GLN A O 1
ATOM 570 N N . PRO A 1 104 ? 19.401 13.278 57.153 1.00 25.38 96 PRO A N 1
ATOM 571 C CA . PRO A 1 104 ? 19.218 13.280 58.615 1.00 24.39 96 PRO A CA 1
ATOM 572 C C . PRO A 1 104 ? 17.757 13.186 59.060 1.00 23.49 96 PRO A C 1
ATOM 573 O O . PRO A 1 104 ? 17.480 12.596 60.104 1.00 23.24 96 PRO A O 1
ATOM 577 N N . ASN A 1 105 ? 16.838 13.764 58.284 1.00 22.43 97 ASN A N 1
ATOM 578 C CA . ASN A 1 105 ? 15.429 13.812 58.679 1.00 22.79 97 ASN A CA 1
ATOM 579 C C . ASN A 1 105 ? 14.623 12.578 58.254 1.00 22.10 97 ASN A C 1
ATOM 580 O O . ASN A 1 105 ? 13.476 12.403 58.665 1.00 21.68 97 ASN A O 1
ATOM 585 N N . VAL A 1 106 ? 15.218 11.738 57.423 1.00 22.03 98 VAL A N 1
ATOM 586 C CA . VAL A 1 106 ? 14.562 10.504 56.979 1.00 22.08 98 VAL A CA 1
ATOM 587 C C . VAL A 1 106 ? 14.630 9.409 58.035 1.00 23.00 98 VAL A C 1
ATOM 588 O O . VAL A 1 106 ? 15.712 9.108 58.547 1.00 23.43 98 VAL A O 1
ATOM 592 N N . ARG A 1 107 ? 13.472 8.811 58.310 1.00 23.05 99 ARG A N 1
ATOM 593 C CA . ARG A 1 107 ? 13.332 7.730 59.284 1.00 23.43 99 ARG A CA 1
ATOM 594 C C . ARG A 1 107 ? 13.270 6.345 58.654 1.00 22.64 99 ARG A C 1
ATOM 595 O O . ARG A 1 107 ? 13.797 5.391 59.213 1.00 22.63 99 ARG A O 1
ATOM 603 N N . GLU A 1 108 ? 12.637 6.237 57.493 1.00 21.15 100 GLU A N 1
ATOM 604 C CA . GLU A 1 108 ? 12.610 4.976 56.736 1.00 20.89 100 GLU A CA 1
ATOM 605 C C . GLU A 1 108 ? 12.346 5.223 55.249 1.00 20.18 100 GLU A C 1
ATOM 606 O O . GLU A 1 108 ? 11.797 6.269 54.863 1.00 19.49 100 GLU A O 1
ATOM 612 N N . VAL A 1 109 ? 12.755 4.271 54.416 1.00 19.09 101 VAL A N 1
ATOM 613 C CA . VAL A 1 109 ? 12.504 4.369 52.986 1.00 18.27 101 VAL A CA 1
ATOM 614 C C . VAL A 1 109 ? 11.827 3.088 52.509 1.00 17.64 101 VAL A C 1
ATOM 615 O O . VAL A 1 109 ? 12.335 1.996 52.721 1.00 18.37 101 VAL A O 1
ATOM 619 N N . LYS A 1 110 ? 10.656 3.243 51.929 1.00 17.45 102 LYS A N 1
ATOM 620 C CA . LYS A 1 110 ? 9.921 2.166 51.354 1.00 17.17 102 LYS A CA 1
ATOM 621 C C . LYS A 1 110 ? 9.992 2.355 49.826 1.00 16.68 102 LYS A C 1
ATOM 622 O O . LYS A 1 110 ? 9.397 3.300 49.252 1.00 15.40 102 LYS A O 1
ATOM 628 N N . ALA A 1 111 ? 10.735 1.452 49.195 1.00 15.49 103 ALA A N 1
ATOM 629 C CA . ALA A 1 111 ? 11.110 1.517 47.781 1.00 15.46 103 ALA A CA 1
ATOM 630 C C . ALA A 1 111 ? 10.423 0.399 46.964 1.00 15.73 103 ALA A C 1
ATOM 631 O O . ALA A 1 111 ? 10.356 -0.756 47.402 1.00 16.44 103 ALA A O 1
ATOM 633 N N . TYR A 1 112 ? 9.885 0.760 45.805 1.00 14.58 104 TYR A N 1
ATOM 634 C CA . TYR A 1 112 ? 9.059 -0.147 44.998 1.00 14.56 104 TYR A CA 1
ATOM 635 C C . TYR A 1 112 ? 9.433 -0.066 43.529 1.00 14.57 104 TYR A C 1
ATOM 636 O O . TYR A 1 112 ? 9.616 1.032 42.992 1.00 13.73 104 TYR A O 1
ATOM 645 N N . THR A 1 113 ? 9.540 -1.222 42.865 1.00 13.51 105 THR A N 1
ATOM 646 C CA . THR A 1 113 ? 9.805 -1.202 41.432 1.00 14.76 105 THR A CA 1
ATOM 647 C C . THR A 1 113 ? 9.319 -2.492 40.762 1.00 15.60 105 THR A C 1
ATOM 648 O O . THR A 1 113 ? 9.120 -3.517 41.433 1.00 15.01 105 THR A O 1
ATOM 652 N N . LEU A 1 114 ? 9.084 -2.420 39.460 1.00 15.67 106 LEU A N 1
ATOM 653 C CA . LEU A 1 114 ? 8.604 -3.563 38.692 1.00 17.19 106 LEU A CA 1
ATOM 654 C C . LEU A 1 114 ? 9.601 -4.726 38.753 1.00 18.52 106 LEU A C 1
ATOM 655 O O . LEU A 1 114 ? 9.240 -5.823 39.151 1.00 18.21 106 LEU A O 1
ATOM 660 N N . GLY A 1 115 ? 10.844 -4.478 38.328 1.00 18.98 107 GLY A N 1
ATOM 661 C CA . GLY A 1 115 ? 11.930 -5.444 38.489 1.00 20.99 107 GLY A CA 1
ATOM 662 C C . GLY A 1 115 ? 11.680 -6.709 37.683 1.00 21.84 107 GLY A C 1
ATOM 663 O O . GLY A 1 115 ? 12.303 -7.734 37.933 1.00 23.59 107 GLY A O 1
ATOM 664 N N . THR A 1 116 ? 10.755 -6.636 36.734 1.00 23.33 108 THR A N 1
ATOM 665 C CA . THR A 1 116 ? 10.434 -7.782 35.885 1.00 24.90 108 THR A CA 1
ATOM 666 C C . THR A 1 116 ? 11.416 -7.824 34.720 1.00 26.46 108 THR A C 1
ATOM 667 O O . THR A 1 116 ? 12.310 -6.993 34.656 1.00 26.39 108 THR A O 1
ATOM 671 N N . SER A 1 117 ? 11.262 -8.791 33.812 1.00 27.90 109 SER A N 1
ATOM 672 C CA . SER A 1 117 ? 12.181 -8.919 32.688 1.00 29.17 109 SER A CA 1
ATOM 673 C C . SER A 1 117 ? 12.488 -7.620 31.962 1.00 28.98 109 SER A C 1
ATOM 674 O O . SER A 1 117 ? 11.588 -6.953 31.426 1.00 29.13 109 SER A O 1
ATOM 677 N N . GLY A 1 118 ? 13.776 -7.284 31.962 1.00 29.10 110 GLY A N 1
ATOM 678 C CA . GLY A 1 118 ? 14.291 -6.104 31.260 1.00 29.76 110 GLY A CA 1
ATOM 679 C C . GLY A 1 118 ? 14.003 -4.806 31.998 1.00 29.91 110 GLY A C 1
ATOM 680 O O . GLY A 1 118 ? 14.002 -3.721 31.393 1.00 30.44 110 GLY A O 1
ATOM 681 N N . HIS A 1 119 ? 13.726 -4.923 33.299 1.00 29.13 111 HIS A N 1
ATOM 682 C CA . HIS A 1 119 ? 13.550 -3.758 34.169 1.00 28.37 111 HIS A CA 1
ATOM 683 C C . HIS A 1 119 ? 14.569 -3.856 35.283 1.00 27.77 111 HIS A C 1
ATOM 684 O O . HIS A 1 119 ? 14.833 -4.947 35.804 1.00 27.58 111 HIS A O 1
ATOM 691 N N . GLU A 1 120 ? 15.140 -2.719 35.656 1.00 27.52 112 GLU A N 1
ATOM 692 C CA . GLU A 1 120 ? 16.146 -2.670 36.710 1.00 28.05 112 GLU A CA 1
ATOM 693 C C . GLU A 1 120 ? 15.616 -3.217 38.029 1.00 27.16 112 GLU A C 1
ATOM 694 O O . GLU A 1 120 ? 14.512 -2.880 38.438 1.00 26.25 112 GLU A O 1
ATOM 700 N N . LYS A 1 121 ? 16.427 -4.046 38.678 1.00 27.15 113 LYS A N 1
ATOM 701 C CA . LYS A 1 121 ? 16.139 -4.570 40.015 1.00 27.98 113 LYS A CA 1
ATOM 702 C C . LYS A 1 121 ? 16.999 -3.809 41.020 1.00 28.32 113 LYS A C 1
ATOM 703 O O . LYS A 1 121 ? 18.086 -3.352 40.675 1.00 26.96 113 LYS A O 1
ATOM 709 N N . PRO A 1 122 ? 16.520 -3.670 42.270 1.00 29.64 114 PRO A N 1
ATOM 710 C CA . PRO A 1 122 ? 17.329 -2.974 43.265 1.00 31.41 114 PRO A CA 1
ATOM 711 C C . PRO A 1 122 ? 18.707 -3.604 43.412 1.00 33.69 114 PRO A C 1
ATOM 712 O O . PRO A 1 122 ? 18.848 -4.829 43.317 1.00 33.52 114 PRO A O 1
ATOM 716 N N . ARG A 1 123 ? 19.705 -2.741 43.573 1.00 35.92 115 ARG A N 1
ATOM 717 C CA . ARG A 1 123 ? 21.101 -3.125 43.741 1.00 38.64 115 ARG A CA 1
ATOM 718 C C . ARG A 1 123 ? 21.436 -2.881 45.209 1.00 39.39 115 ARG A C 1
ATOM 719 O O . ARG A 1 123 ? 21.610 -1.723 45.623 1.00 40.02 115 ARG A O 1
ATOM 727 N N . LEU A 1 124 ? 21.507 -3.959 45.997 1.00 40.14 116 LEU A N 1
ATOM 728 C CA . LEU A 1 124 ? 21.833 -3.851 47.429 1.00 40.50 116 LEU A CA 1
ATOM 729 C C . LEU A 1 124 ? 23.302 -3.491 47.673 1.00 40.67 116 LEU A C 1
ATOM 730 O O . LEU A 1 124 ? 24.216 -4.132 47.131 1.00 40.73 116 LEU A O 1
ATOM 735 N N . VAL A 1 125 ? 23.520 -2.439 48.456 1.00 40.69 117 VAL A N 1
ATOM 736 C CA . VAL A 1 125 ? 24.871 -2.066 48.889 1.00 40.95 117 VAL A CA 1
ATOM 737 C C . VAL A 1 125 ? 24.912 -1.753 50.377 1.00 40.99 117 VAL A C 1
ATOM 738 O O . VAL A 1 125 ? 23.870 -1.560 51.019 1.00 40.50 117 VAL A O 1
ATOM 742 N N . GLU A 1 126 ? 26.136 -1.671 50.896 1.00 40.74 118 GLU A N 1
ATOM 743 C CA . GLU A 1 126 ? 26.397 -1.578 52.318 1.00 40.70 118 GLU A CA 1
ATOM 744 C C . GLU A 1 126 ? 26.657 -0.137 52.802 1.00 40.58 118 GLU A C 1
ATOM 745 O O . GLU A 1 126 ? 27.256 0.073 53.869 1.00 41.47 118 GLU A O 1
ATOM 751 N N . THR A 1 127 ? 26.188 0.848 52.036 1.00 40.02 119 THR A N 1
ATOM 752 C CA . THR A 1 127 ? 26.437 2.265 52.345 1.00 38.97 119 THR A CA 1
ATOM 753 C C . THR A 1 127 ? 25.585 2.756 53.517 1.00 37.93 119 THR A C 1
ATOM 754 O O . THR A 1 127 ? 24.610 2.110 53.894 1.00 37.75 119 THR A O 1
ATOM 758 N N . PHE A 1 128 ? 25.972 3.889 54.095 1.00 37.13 120 PHE A N 1
ATOM 759 C CA . PHE A 1 128 ? 25.285 4.446 55.265 1.00 36.46 120 PHE A CA 1
ATOM 760 C C . PHE A 1 128 ? 23.787 4.586 55.028 1.00 35.02 120 PHE A C 1
ATOM 761 O O . PHE A 1 128 ? 23.372 5.104 53.994 1.00 34.47 120 PHE A O 1
ATOM 769 N N . GLY A 1 129 ? 22.993 4.120 55.994 1.00 33.62 121 GLY A N 1
ATOM 770 C CA . GLY A 1 129 ? 21.526 4.168 55.904 1.00 31.78 121 GLY A CA 1
ATOM 771 C C . GLY A 1 129 ? 20.831 2.993 55.216 1.00 30.77 121 GLY A C 1
ATOM 772 O O . GLY A 1 129 ? 19.596 2.933 55.182 1.00 29.17 121 GLY A O 1
ATOM 773 N N . TRP A 1 130 ? 21.605 2.048 54.675 1.00 30.22 122 TRP A N 1
ATOM 774 C CA . TRP A 1 130 ? 21.020 0.884 53.988 1.00 29.42 122 TRP A CA 1
ATOM 775 C C . TRP A 1 130 ? 19.903 0.186 54.800 1.00 28.66 122 TRP A C 1
ATOM 776 O O . TRP A 1 130 ? 18.945 -0.321 54.222 1.00 28.67 122 TRP A O 1
ATOM 787 N N . ASN A 1 131 ? 20.026 0.176 56.132 1.00 27.95 123 ASN A N 1
ATOM 788 C CA . ASN A 1 131 ? 19.110 -0.568 57.012 1.00 27.44 123 ASN A CA 1
ATOM 789 C C . ASN A 1 131 ? 17.767 0.117 57.168 1.00 26.37 123 ASN A C 1
ATOM 790 O O . ASN A 1 131 ? 16.811 -0.475 57.676 1.00 26.48 123 ASN A O 1
ATOM 795 N N . LEU A 1 132 ? 17.705 1.376 56.741 1.00 24.86 124 LEU A N 1
ATOM 796 C CA . LEU A 1 132 ? 16.465 2.128 56.765 1.00 23.41 124 LEU A CA 1
ATOM 797 C C . LEU A 1 132 ? 15.568 1.835 55.543 1.00 22.71 124 LEU A C 1
ATOM 798 O O . LEU A 1 132 ? 14.384 2.183 55.547 1.00 20.99 124 LEU A O 1
ATOM 803 N N . ILE A 1 133 ? 16.125 1.168 54.532 1.00 21.68 125 ILE A N 1
ATOM 804 C CA . ILE A 1 133 ? 15.372 0.889 53.290 1.00 20.96 125 ILE A CA 1
ATOM 805 C C . ILE A 1 133 ? 14.775 -0.509 53.283 1.00 21.20 125 ILE A C 1
A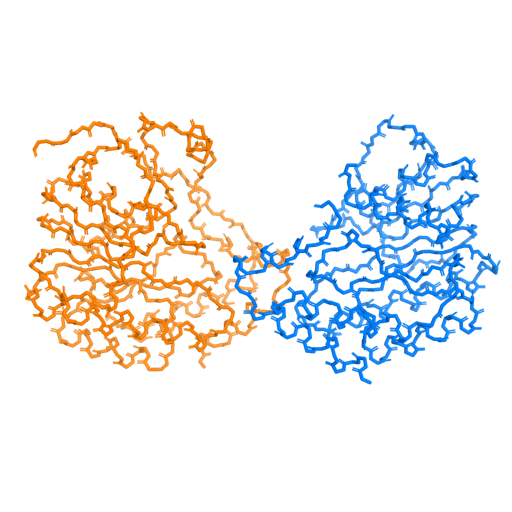TOM 806 O O . ILE A 1 133 ? 15.439 -1.474 53.699 1.00 21.10 125 ILE A O 1
ATOM 811 N N . THR A 1 134 ? 13.519 -0.584 52.841 1.00 20.82 126 THR A N 1
ATOM 812 C CA . THR A 1 134 ? 12.869 -1.818 52.429 1.00 21.86 126 THR A CA 1
ATOM 813 C C . THR A 1 134 ? 12.615 -1.755 50.929 1.00 21.24 126 THR A C 1
ATOM 814 O O . THR A 1 134 ? 11.811 -0.929 50.462 1.00 21.08 126 THR A O 1
ATOM 818 N N . PHE A 1 135 ? 13.310 -2.615 50.181 1.00 21.00 127 PHE A N 1
ATOM 819 C CA . PHE A 1 135 ? 13.093 -2.711 48.737 1.00 20.44 127 PHE A CA 1
ATOM 820 C C . PHE A 1 135 ? 12.053 -3.772 48.468 1.00 21.02 127 PHE A C 1
ATOM 821 O O . PHE A 1 135 ? 12.125 -4.885 49.032 1.00 20.73 127 PHE A O 1
ATOM 829 N N . LYS A 1 136 ? 11.079 -3.418 47.641 1.00 19.32 128 LYS A N 1
ATOM 830 C CA . LYS A 1 136 ? 10.148 -4.391 47.125 1.00 19.89 128 LYS A CA 1
ATOM 831 C C . LYS A 1 136 ? 10.070 -4.379 45.592 1.00 19.25 128 LYS A C 1
ATOM 832 O O . LYS A 1 136 ? 9.546 -3.441 44.994 1.00 19.06 128 LYS A O 1
ATOM 838 N N . SER A 1 137 ? 10.605 -5.421 44.965 1.00 18.04 129 SER A N 1
ATOM 839 C CA . SER A 1 137 ? 10.436 -5.618 43.529 1.00 18.56 129 SER A CA 1
ATOM 840 C C . SER A 1 137 ? 9.129 -6.350 43.249 1.00 16.74 129 SER A C 1
ATOM 841 O O . SER A 1 137 ? 8.400 -6.744 44.181 1.00 17.16 129 SER A O 1
ATOM 844 N N . LYS A 1 138 ? 8.827 -6.509 41.971 1.00 15.36 130 LYS A N 1
ATOM 845 C CA . LYS A 1 138 ? 7.629 -7.178 41.506 1.00 14.98 130 LYS A CA 1
ATOM 846 C C . LYS A 1 138 ? 6.361 -6.501 42.021 1.00 14.19 130 LYS A C 1
ATOM 847 O O . LYS A 1 138 ? 5.440 -7.157 42.531 1.00 13.99 130 LYS A O 1
ATOM 853 N N . VAL A 1 139 ? 6.324 -5.176 41.864 1.00 13.39 131 VAL A N 1
ATOM 854 C CA . VAL A 1 139 ? 5.166 -4.352 42.214 1.00 13.42 131 VAL A CA 1
ATOM 855 C C . VAL A 1 139 ? 4.966 -3.325 41.105 1.00 13.03 131 VAL A C 1
ATOM 856 O O . VAL A 1 139 ? 5.938 -2.641 40.692 1.00 14.16 131 VAL A O 1
ATOM 860 N N . ASP A 1 140 ? 3.731 -3.250 40.626 1.00 12.27 132 ASP A N 1
ATOM 861 C CA . ASP A 1 140 ? 3.298 -2.230 39.678 1.00 12.26 132 ASP A CA 1
ATOM 862 C C . ASP A 1 140 ? 2.763 -1.085 40.542 1.00 13.00 132 ASP A C 1
ATOM 863 O O . ASP A 1 140 ? 1.668 -1.177 41.125 1.00 12.16 132 ASP A O 1
ATOM 868 N N . VAL A 1 141 ? 3.524 -0.003 40.606 1.00 12.95 133 VAL A N 1
ATOM 869 C CA . VAL A 1 141 ? 3.158 1.092 41.508 1.00 15.00 133 VAL A CA 1
ATOM 870 C C . VAL A 1 141 ? 1.918 1.824 41.044 1.00 14.77 133 VAL A C 1
ATOM 871 O O . VAL A 1 141 ? 1.256 2.447 41.854 1.00 15.78 133 VAL A O 1
ATOM 875 N N . THR A 1 142 ? 1.573 1.745 39.759 1.00 15.52 134 THR A N 1
ATOM 876 C CA . THR A 1 142 ? 0.338 2.362 39.291 1.00 16.31 134 THR A CA 1
ATOM 877 C C . THR A 1 142 ? -0.922 1.707 39.882 1.00 17.45 134 THR A C 1
ATOM 878 O O . THR A 1 142 ? -2.029 2.262 39.752 1.00 17.47 134 THR A O 1
ATOM 882 N N . LYS A 1 143 ? -0.750 0.546 40.521 1.00 18.57 135 LYS A N 1
ATOM 883 C CA . LYS A 1 143 ? -1.852 -0.222 41.088 1.00 20.41 135 LYS A CA 1
ATOM 884 C C . LYS A 1 143 ? -1.721 -0.384 42.608 1.00 21.16 135 LYS A C 1
ATOM 885 O O . LYS A 1 143 ? -2.403 -1.200 43.220 1.00 20.83 135 LYS A O 1
ATOM 891 N N . MET A 1 144 ? -0.832 0.374 43.228 1.00 22.15 136 MET A N 1
ATOM 892 C CA . MET A 1 144 ? -0.627 0.259 44.666 1.00 23.88 136 MET A CA 1
ATOM 893 C C . MET A 1 144 ? -1.516 1.256 45.404 1.00 23.37 136 MET A C 1
ATOM 894 O O . MET A 1 144 ? -1.719 2.405 44.982 1.00 22.18 136 MET A O 1
ATOM 899 N N . GLU A 1 145 ? -2.062 0.784 46.506 1.00 23.01 137 GLU A N 1
ATOM 900 C CA . GLU A 1 145 ? -2.796 1.605 47.433 1.00 23.69 137 GLU A CA 1
ATOM 901 C C . GLU A 1 145 ? -1.832 2.611 48.095 1.00 22.41 137 GLU A C 1
ATOM 902 O O . GLU A 1 145 ? -0.803 2.211 48.666 1.00 22.06 137 GLU A O 1
ATOM 908 N N . PRO A 1 146 ? -2.143 3.924 48.012 1.00 23.03 138 PRO A N 1
ATOM 909 C CA . PRO A 1 146 ? -1.278 4.871 48.726 1.00 23.12 138 PRO A CA 1
ATOM 910 C C . PRO A 1 146 ? -1.348 4.566 50.210 1.00 23.21 138 PRO A C 1
ATOM 911 O O . PRO A 1 146 ? -2.385 4.052 50.684 1.00 22.53 138 PRO A O 1
ATOM 915 N N . PHE A 1 147 ? -0.253 4.842 50.923 1.00 22.33 139 PHE A N 1
ATOM 916 C CA . PHE A 1 147 ? -0.248 4.751 52.369 1.00 22.66 139 PHE A CA 1
ATOM 917 C C . PHE A 1 147 ? 0.512 5.922 52.940 1.00 21.93 139 PHE A C 1
ATOM 918 O O . PHE A 1 147 ? 0.983 6.783 52.178 1.00 21.20 139 PHE A O 1
ATOM 926 N N . GLN A 1 148 ? 0.641 5.939 54.274 1.00 21.43 140 GLN A N 1
ATOM 927 C CA . GLN A 1 148 ? 1.304 7.023 55.011 1.00 21.35 140 GLN A CA 1
ATOM 928 C C . GLN A 1 148 ? 2.752 7.284 54.592 1.00 19.87 140 GLN A C 1
ATOM 929 O O . GLN A 1 148 ? 3.615 6.401 54.652 1.00 19.51 140 GLN A O 1
ATOM 935 N N . ALA A 1 149 ? 3.013 8.519 54.180 1.00 18.81 141 ALA A N 1
ATOM 936 C CA . ALA A 1 149 ? 4.358 8.936 53.805 1.00 18.20 141 ALA A CA 1
ATOM 937 C C . ALA A 1 149 ? 4.467 10.425 53.947 1.00 17.58 141 ALA A C 1
ATOM 938 O O . ALA A 1 149 ? 3.540 11.149 53.584 1.00 17.73 141 ALA A O 1
ATOM 940 N N . ASP A 1 150 ? 5.628 10.858 54.431 1.00 17.18 142 ASP A N 1
ATOM 941 C CA . ASP A 1 150 ? 5.946 12.272 54.586 1.00 17.62 142 ASP A CA 1
ATOM 942 C C . ASP A 1 150 ? 6.618 12.873 53.356 1.00 16.52 142 ASP A C 1
ATOM 943 O O . ASP A 1 150 ? 6.612 14.113 53.187 1.00 16.28 142 ASP A O 1
ATOM 948 N N . THR A 1 151 ? 7.190 12.000 52.507 1.00 15.61 143 THR A N 1
ATOM 949 C CA . THR A 1 151 ? 7.875 12.411 51.284 1.00 15.38 143 THR A CA 1
ATOM 950 C C . THR A 1 151 ? 7.542 11.393 50.189 1.00 14.44 143 THR A C 1
ATOM 951 O O . THR A 1 151 ? 7.714 10.193 50.384 1.00 14.73 143 THR A O 1
ATOM 955 N N . VAL A 1 152 ? 7.062 11.882 49.050 1.00 13.53 144 VAL A N 1
ATOM 956 C CA . VAL A 1 152 ? 6.759 10.993 47.918 1.00 12.69 144 VAL A CA 1
ATOM 957 C C . VAL A 1 152 ? 7.739 11.254 46.778 1.00 13.58 144 VAL A C 1
ATOM 958 O O . VAL A 1 152 ? 7.753 12.345 46.205 1.00 13.68 144 VAL A O 1
ATOM 962 N N . LEU A 1 153 ? 8.557 10.254 46.465 1.00 12.35 145 LEU A N 1
ATOM 963 C CA . LEU A 1 153 ? 9.533 10.337 45.367 1.00 12.36 145 LEU A CA 1
ATOM 964 C C . LEU A 1 153 ? 9.067 9.447 44.245 1.00 12.54 145 LEU A C 1
ATOM 965 O O . LEU A 1 153 ? 8.592 8.348 44.488 1.00 10.94 145 LEU A O 1
ATOM 970 N N . CYS A 1 154 ? 9.240 9.890 42.998 1.00 11.40 146 CYS A N 1
ATOM 971 C CA . CYS A 1 154 ? 8.902 9.002 41.887 1.00 11.04 146 CYS A CA 1
ATOM 972 C C . CYS A 1 154 ? 9.738 9.379 40.687 1.00 12.11 146 CYS A C 1
ATOM 973 O O . CYS A 1 154 ? 9.733 10.538 40.275 1.00 10.50 146 CYS A O 1
ATOM 976 N N . ASP A 1 155 ? 10.470 8.416 40.158 1.00 12.70 147 ASP A N 1
ATOM 977 C CA . ASP A 1 155 ? 11.372 8.707 39.047 1.00 12.77 147 ASP A CA 1
ATOM 978 C C . ASP A 1 155 ? 11.038 7.787 37.864 1.00 13.53 147 ASP A C 1
ATOM 979 O O . ASP A 1 155 ? 11.924 7.288 37.175 1.00 14.47 147 ASP A O 1
ATOM 984 N N . ILE A 1 156 ? 9.746 7.583 37.630 1.00 13.08 148 ILE A N 1
ATOM 985 C CA . ILE A 1 156 ? 9.288 6.763 36.505 1.00 13.98 148 ILE A CA 1
ATOM 986 C C . ILE A 1 156 ? 9.187 7.596 35.213 1.00 13.77 148 ILE A C 1
ATOM 987 O O . ILE A 1 156 ? 8.695 8.721 35.230 1.00 13.80 148 ILE A O 1
ATOM 992 N N . GLY A 1 157 ? 9.649 7.026 34.100 1.00 15.26 149 GLY A N 1
ATOM 993 C CA . GLY A 1 157 ? 9.475 7.646 32.792 1.00 16.66 149 GLY A CA 1
ATOM 994 C C . GLY A 1 157 ? 10.664 7.225 31.968 1.00 17.16 149 GLY A C 1
ATOM 995 O O . GLY A 1 157 ? 11.787 7.669 32.211 1.00 19.02 149 GLY A O 1
ATOM 996 N N . GLU A 1 158 ? 10.436 6.298 31.043 1.00 16.72 150 GLU A N 1
ATOM 997 C CA . GLU A 1 158 ? 11.480 5.863 30.123 1.00 17.80 150 GLU A CA 1
ATOM 998 C C . GLU A 1 158 ? 11.316 6.605 28.790 1.00 15.50 150 GLU A C 1
ATOM 999 O O . GLU A 1 158 ? 10.263 6.562 28.194 1.00 15.03 150 GLU A O 1
ATOM 1005 N N . SER A 1 159 ? 12.372 7.261 28.329 1.00 14.32 151 SER A N 1
ATOM 1006 C CA . SER A 1 159 ? 12.357 7.920 27.028 1.00 14.16 151 SER A CA 1
ATOM 1007 C C . SER A 1 159 ? 11.864 6.985 25.919 1.00 13.94 151 SER A C 1
ATOM 1008 O O . SER A 1 159 ? 12.162 5.792 25.924 1.00 13.47 151 SER A O 1
ATOM 1011 N N . ASN A 1 160 ? 11.045 7.560 25.045 1.00 13.02 152 ASN A N 1
ATOM 1012 C CA . ASN A 1 160 ? 10.492 6.887 23.870 1.00 13.21 152 ASN A CA 1
ATOM 1013 C C . ASN A 1 160 ? 10.494 7.865 22.706 1.00 12.15 152 ASN A C 1
ATOM 1014 O O . ASN A 1 160 ? 10.179 9.064 22.913 1.00 11.95 152 ASN A O 1
ATOM 1019 N N . PRO A 1 161 ? 10.848 7.380 21.484 1.00 12.20 153 PRO A N 1
ATOM 1020 C CA . PRO A 1 161 ? 10.886 8.281 20.314 1.00 12.49 153 PRO A CA 1
ATOM 1021 C C . PRO A 1 161 ? 9.558 8.934 19.995 1.00 11.83 153 PRO A C 1
ATOM 1022 O O . PRO A 1 161 ? 9.540 9.969 19.362 1.00 12.81 153 PRO A O 1
ATOM 1026 N N . THR A 1 162 ? 8.443 8.347 20.425 1.00 11.44 154 THR A N 1
ATOM 1027 C CA . THR A 1 162 ? 7.134 8.925 20.126 1.00 12.69 154 THR A CA 1
ATOM 1028 C C . THR A 1 162 ? 6.619 9.795 21.300 1.00 12.57 154 THR A C 1
ATOM 1029 O O . THR A 1 162 ? 6.383 9.283 22.392 1.00 12.00 154 THR A O 1
ATOM 1033 N N . ALA A 1 163 ? 6.464 11.098 21.068 1.00 12.93 155 ALA A N 1
ATOM 1034 C CA . ALA A 1 163 ? 6.187 12.023 22.171 1.00 13.52 155 ALA A CA 1
ATOM 1035 C C . ALA A 1 163 ? 4.845 11.692 22.827 1.00 13.68 155 ALA A C 1
ATOM 1036 O O . ALA A 1 163 ? 4.721 11.814 24.045 1.00 13.30 155 ALA A O 1
ATOM 1038 N N . ALA A 1 164 ? 3.874 11.236 22.019 1.00 14.58 156 ALA A N 1
ATOM 1039 C CA . ALA A 1 164 ? 2.518 10.858 22.505 1.00 14.67 156 ALA A CA 1
ATOM 1040 C C . ALA A 1 164 ? 2.561 9.646 23.429 1.00 14.20 156 ALA A C 1
ATOM 1041 O O . ALA A 1 164 ? 1.785 9.571 24.401 1.00 13.05 156 ALA A O 1
ATOM 1043 N N . VAL A 1 165 ? 3.477 8.702 23.161 1.00 12.89 157 V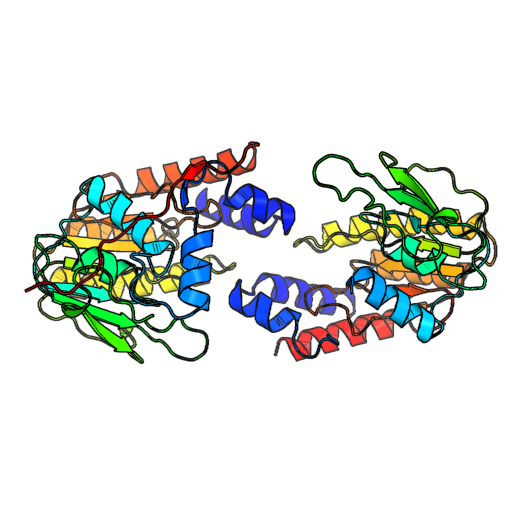AL A N 1
ATOM 1044 C CA . VAL A 1 165 ? 3.713 7.603 24.102 1.00 13.31 157 VAL A CA 1
ATOM 1045 C C . VAL A 1 165 ? 4.243 8.141 25.441 1.00 12.30 157 VAL A C 1
ATOM 1046 O O . VAL A 1 165 ? 3.803 7.721 26.514 1.00 12.89 157 VAL A O 1
ATOM 1050 N N . GLU A 1 166 ? 5.221 9.040 25.370 1.00 11.71 158 GLU A N 1
ATOM 1051 C CA . GLU A 1 166 ? 5.766 9.670 26.575 1.00 11.49 158 GLU A CA 1
ATOM 1052 C C . GLU A 1 166 ? 4.700 10.479 27.338 1.00 11.05 158 GLU A C 1
ATOM 1053 O O . GLU A 1 166 ? 4.668 10.416 28.580 1.00 11.60 158 GLU A O 1
ATOM 1059 N N . ALA A 1 167 ? 3.896 11.265 26.611 1.00 11.18 159 ALA A N 1
ATOM 1060 C CA . ALA A 1 167 ? 2.726 11.981 27.241 1.00 12.75 159 ALA A CA 1
ATOM 1061 C C . ALA A 1 167 ? 1.804 11.025 27.996 1.00 13.97 159 ALA A C 1
ATOM 1062 O O . ALA A 1 167 ? 1.428 11.288 29.133 1.00 13.25 159 ALA A O 1
ATOM 1064 N N . SER A 1 168 ? 1.457 9.896 27.377 1.00 14.03 160 SER A N 1
ATOM 1065 C CA . SER A 1 168 ? 0.531 8.948 28.020 1.00 14.51 160 SER A CA 1
ATOM 1066 C C . SER A 1 168 ? 1.118 8.373 29.297 1.00 13.10 160 SER A C 1
ATOM 1067 O O . SER A 1 168 ? 0.433 8.287 30.324 1.00 13.33 160 SER A O 1
ATOM 1070 N N . ARG A 1 169 ? 2.393 7.978 29.248 1.00 12.59 161 ARG A N 1
ATOM 1071 C CA . ARG A 1 169 ? 3.040 7.450 30.446 1.00 12.79 161 ARG A CA 1
ATOM 1072 C C . ARG A 1 169 ? 3.183 8.506 31.528 1.00 12.50 161 ARG A C 1
ATOM 1073 O O . ARG A 1 169 ? 3.041 8.209 32.716 1.00 13.10 161 ARG A O 1
ATOM 1081 N N . THR A 1 170 ? 3.471 9.742 31.111 1.00 12.18 162 THR A N 1
ATOM 1082 C CA . THR A 1 170 ? 3.591 10.856 32.050 1.00 11.96 162 THR A CA 1
ATOM 1083 C C . THR A 1 170 ? 2.269 11.095 32.768 1.00 12.44 162 THR A C 1
ATOM 1084 O O . THR A 1 170 ? 2.245 11.242 33.982 1.00 11.86 162 THR A O 1
ATOM 1088 N N . LEU A 1 171 ? 1.184 11.136 31.995 1.00 13.43 163 LEU A N 1
ATOM 1089 C CA . LEU A 1 171 ? -0.160 11.306 32.554 1.00 14.37 163 LEU A CA 1
ATOM 1090 C C . LEU A 1 171 ? -0.501 10.236 33.558 1.00 13.77 163 LEU A C 1
ATOM 1091 O O . LEU A 1 171 ? -1.073 10.530 34.612 1.00 13.75 163 LEU A O 1
ATOM 1096 N N . THR A 1 172 ? -0.162 8.986 33.235 1.00 13.51 164 THR A N 1
ATOM 1097 C CA . THR A 1 172 ? -0.385 7.894 34.157 1.00 14.19 164 THR A CA 1
ATOM 1098 C C . THR A 1 172 ? 0.329 8.091 35.482 1.00 14.28 164 THR A C 1
ATOM 1099 O O . THR A 1 172 ? -0.266 7.900 36.529 1.00 14.87 164 THR A O 1
ATOM 1103 N N . VAL A 1 173 ? 1.604 8.461 35.431 1.00 13.99 165 VAL A N 1
ATOM 1104 C CA . VAL A 1 173 ? 2.379 8.764 36.655 1.00 14.86 165 VAL A CA 1
ATOM 1105 C C . VAL A 1 173 ? 1.737 9.896 37.469 1.00 13.68 165 VAL A C 1
ATOM 1106 O O . VAL A 1 173 ? 1.544 9.762 38.679 1.00 13.52 165 VAL A O 1
ATOM 1110 N N . LEU A 1 174 ? 1.423 11.005 36.806 1.00 13.50 166 LEU A N 1
ATOM 1111 C CA . LEU A 1 174 ? 0.814 12.145 37.498 1.00 12.21 166 LEU A CA 1
ATOM 1112 C C . LEU A 1 174 ? -0.518 11.775 38.185 1.00 12.59 166 LEU A C 1
ATOM 1113 O O . LEU A 1 174 ? -0.751 12.176 39.327 1.00 11.07 166 LEU A O 1
ATOM 1118 N N . ASN A 1 175 ? -1.367 11.023 37.486 1.00 12.38 167 ASN A N 1
ATOM 1119 C CA . ASN A 1 175 ? -2.615 10.533 38.076 1.00 15.19 167 ASN A CA 1
ATOM 1120 C C . ASN A 1 175 ? -2.362 9.663 39.335 1.00 14.82 167 ASN A C 1
ATOM 1121 O O . ASN A 1 175 ? -3.034 9.813 40.369 1.00 14.71 167 ASN A O 1
ATOM 1126 N N . VAL A 1 176 ? -1.368 8.786 39.264 1.00 15.55 168 VAL A N 1
ATOM 1127 C CA . VAL A 1 176 ? -0.999 7.951 40.411 1.00 15.07 168 VAL A CA 1
ATOM 1128 C C . VAL A 1 176 ? -0.479 8.817 41.572 1.00 15.16 168 VAL A C 1
ATOM 1129 O O . VAL A 1 176 ? -0.934 8.706 42.730 1.00 14.68 168 VAL A O 1
ATOM 1133 N N . ILE A 1 177 ? 0.472 9.688 41.265 1.00 13.62 169 ILE A N 1
ATOM 1134 C CA . ILE A 1 177 ? 1.049 10.577 42.267 1.00 14.35 169 ILE A CA 1
ATOM 1135 C C . ILE A 1 177 ? -0.028 11.461 42.922 1.00 14.00 169 ILE A C 1
ATOM 1136 O O . ILE A 1 177 ? 0.013 11.658 44.130 1.00 13.96 169 ILE A O 1
ATOM 1141 N N . SER A 1 178 ? -0.984 11.961 42.140 1.00 13.85 170 SER A N 1
ATOM 1142 C CA . SER A 1 178 ? -2.079 12.776 42.717 1.00 14.66 170 SER A CA 1
ATOM 1143 C C . SER A 1 178 ? -2.813 12.050 43.859 1.00 15.21 170 SER A C 1
ATOM 1144 O O . SER A 1 178 ? -3.166 12.672 44.861 1.00 14.97 170 SER A O 1
ATOM 1147 N N . ARG A 1 179 ? -2.999 10.734 43.717 1.00 15.25 171 ARG A N 1
ATOM 1148 C CA . ARG A 1 179 ? -3.628 9.936 44.775 1.00 16.19 171 ARG A CA 1
ATOM 1149 C C . ARG A 1 179 ? -2.775 9.915 46.041 1.00 15.34 171 ARG A C 1
ATOM 1150 O O . ARG A 1 179 ? -3.294 10.025 47.173 1.00 16.51 171 ARG A O 1
ATOM 1158 N N . TRP A 1 180 ? -1.471 9.782 45.867 1.00 14.37 172 TRP A N 1
ATOM 1159 C CA . TRP A 1 180 ? -0.556 9.836 47.003 1.00 15.10 172 TRP A CA 1
ATOM 1160 C C . TRP A 1 180 ? -0.589 11.198 47.713 1.00 15.79 172 TRP A C 1
ATOM 1161 O O . TRP A 1 180 ? -0.610 11.257 48.945 1.00 16.02 172 TRP A O 1
ATOM 1172 N N . LEU A 1 181 ? -0.583 12.274 46.933 1.00 15.90 173 LEU A N 1
ATOM 1173 C CA . LEU A 1 181 ? -0.601 13.632 47.468 1.00 16.91 173 LEU A CA 1
ATOM 1174 C C . LEU A 1 181 ? -1.927 13.961 48.165 1.00 18.47 173 LEU A C 1
ATOM 1175 O O . LEU A 1 181 ? -1.941 14.673 49.172 1.00 18.56 173 LEU A O 1
ATOM 1180 N N . GLU A 1 182 ? -3.024 13.470 47.604 1.00 19.72 174 GLU A N 1
ATOM 1181 C CA . GLU A 1 182 ? -4.363 13.589 48.201 1.00 22.40 174 GLU A CA 1
ATOM 1182 C C . GLU A 1 182 ? -4.403 12.862 49.540 1.00 22.45 174 GLU A C 1
ATOM 1183 O O . GLU A 1 182 ? -4.889 13.423 50.513 1.00 22.46 174 GLU A O 1
ATOM 1189 N N . TYR A 1 183 ? -3.845 11.645 49.587 1.00 22.54 175 TYR A N 1
ATOM 1190 C CA . TYR A 1 183 ? -3.818 10.841 50.808 1.00 23.23 175 TYR A CA 1
ATOM 1191 C C . TYR A 1 183 ? -2.916 11.450 51.893 1.00 23.25 175 TYR A C 1
ATOM 1192 O O . TYR A 1 183 ? -3.244 11.392 53.082 1.00 23.60 175 TYR A O 1
ATOM 1201 N N . ASN A 1 184 ? -1.797 12.044 51.485 1.00 21.93 176 ASN A N 1
ATOM 1202 C CA . ASN A 1 184 ? -0.814 12.558 52.417 1.00 22.07 176 ASN A CA 1
ATOM 1203 C C . ASN A 1 184 ? -0.754 14.077 52.379 1.00 22.05 176 ASN A C 1
ATOM 1204 O O . ASN A 1 184 ? 0.221 14.649 51.911 1.00 21.32 176 ASN A O 1
ATOM 1209 N N . GLN A 1 185 ? -1.820 14.711 52.869 1.00 23.21 177 GLN A N 1
ATOM 1210 C CA . GLN A 1 185 ? -1.924 16.170 52.958 1.00 24.11 177 GLN A CA 1
ATOM 1211 C C . GLN A 1 185 ? -0.625 16.817 53.436 1.00 22.99 177 GLN A C 1
ATOM 1212 O O . GLN A 1 185 ? -0.116 16.496 54.514 1.00 23.42 177 GLN A O 1
ATOM 1218 N N . GLY A 1 186 ? -0.055 17.675 52.597 1.00 22.88 178 GLY A N 1
ATOM 1219 C CA . GLY A 1 186 ? 1.138 18.429 52.963 1.00 21.89 178 GLY A CA 1
ATOM 1220 C C . GLY A 1 186 ? 2.482 17.752 52.817 1.00 22.59 178 GLY A C 1
ATOM 1221 O O . GLY A 1 186 ? 3.519 18.331 53.179 1.00 23.08 178 GLY A O 1
ATOM 1222 N N . CYS A 1 187 ? 2.498 16.526 52.295 1.00 22.08 179 CYS A N 1
ATOM 1223 C CA . CYS A 1 187 ? 3.752 15.823 52.131 1.00 21.03 179 CYS A CA 1
ATOM 1224 C C . CYS A 1 187 ? 4.624 16.542 51.113 1.00 20.49 179 CYS A C 1
ATOM 1225 O O . CYS A 1 187 ? 4.112 17.279 50.253 1.00 21.65 179 CYS A O 1
ATOM 1228 N N . GLY A 1 188 ? 5.929 16.333 51.242 1.00 19.20 180 GLY A N 1
ATOM 1229 C CA . GLY A 1 188 ? 6.908 16.734 50.241 1.00 17.38 180 GLY A CA 1
ATOM 1230 C C . GLY A 1 188 ? 6.873 15.762 49.066 1.00 16.17 180 GLY A C 1
ATOM 1231 O O . GLY A 1 188 ? 6.387 14.616 49.190 1.00 14.20 180 GLY A O 1
ATOM 1232 N N . PHE A 1 189 ? 7.358 16.220 47.914 1.00 13.73 181 PHE A N 1
ATOM 1233 C CA . PHE A 1 189 ? 7.328 15.347 46.730 1.00 13.11 181 PHE A CA 1
ATOM 1234 C C . PHE A 1 189 ? 8.359 15.753 45.676 1.00 12.75 181 PHE A C 1
ATOM 1235 O O . PHE A 1 189 ? 8.799 16.923 45.595 1.00 12.14 181 PHE A O 1
ATOM 1243 N N . CYS A 1 190 ? 8.781 14.778 44.876 1.00 12.10 182 CYS A N 1
ATOM 1244 C CA . CYS A 1 190 ? 9.686 15.065 43.777 1.00 11.71 182 CYS A CA 1
ATOM 1245 C C . CYS A 1 190 ? 9.389 13.973 42.779 1.00 11.61 182 CYS A C 1
ATOM 1246 O O . CYS A 1 190 ? 9.661 12.815 43.049 1.00 11.23 182 CYS A O 1
ATOM 1249 N N . VAL A 1 191 ? 8.824 14.382 41.644 1.00 11.87 183 VAL A N 1
ATOM 1250 C CA . VAL A 1 191 ? 8.218 13.472 40.671 1.00 11.70 183 VAL A CA 1
ATOM 1251 C C . VAL A 1 191 ? 8.785 13.778 39.269 1.00 12.54 183 VAL A C 1
ATOM 1252 O O . VAL A 1 191 ? 8.656 14.906 38.776 1.00 12.50 183 VAL A O 1
ATOM 1256 N N . LYS A 1 192 ? 9.382 12.767 38.631 1.00 11.38 184 LYS A N 1
ATOM 1257 C CA . LYS A 1 192 ? 9.772 12.901 37.221 1.00 11.94 184 LYS A CA 1
ATOM 1258 C C . LYS A 1 192 ? 8.581 13.170 36.288 1.00 10.34 184 LYS A C 1
ATOM 1259 O O . LYS A 1 192 ? 7.544 12.488 36.359 1.00 10.93 184 LYS A O 1
ATOM 1265 N N . VAL A 1 193 ? 8.749 14.160 35.404 1.00 9.59 185 VAL A N 1
ATOM 1266 C CA . VAL A 1 193 ? 7.770 14.453 34.362 1.00 8.74 185 VAL A CA 1
ATOM 1267 C C . VAL A 1 193 ? 8.505 14.271 33.037 1.00 9.36 185 VAL A C 1
ATOM 1268 O O . VAL A 1 193 ? 9.226 15.149 32.588 1.00 9.27 185 VAL A O 1
ATOM 1272 N N . LEU A 1 194 ? 8.348 13.093 32.435 1.00 9.78 186 LEU A N 1
ATOM 1273 C CA . LEU A 1 194 ? 9.165 12.727 31.268 1.00 10.12 186 LEU A CA 1
ATOM 1274 C C . LEU A 1 194 ? 8.917 13.662 30.094 1.00 9.69 186 LEU A C 1
ATOM 1275 O O . LEU A 1 194 ? 9.852 14.105 29.448 1.00 10.66 186 LEU A O 1
ATOM 1280 N N . ASN A 1 195 ? 7.636 13.908 29.801 1.00 9.52 187 ASN A N 1
ATOM 1281 C CA . ASN A 1 195 ? 7.256 14.819 28.724 1.00 10.14 187 ASN A CA 1
ATOM 1282 C C . ASN A 1 195 ? 6.390 15.901 29.336 1.00 10.55 187 ASN A C 1
ATOM 1283 O O . ASN A 1 195 ? 5.170 15.687 29.491 1.00 11.42 187 ASN A O 1
ATOM 1288 N N . PRO A 1 196 ? 7.002 17.044 29.700 1.00 10.07 188 PRO A N 1
ATOM 1289 C CA . PRO A 1 196 ? 6.270 18.132 30.332 1.00 10.48 188 PRO A CA 1
ATOM 1290 C C . PRO A 1 196 ? 5.673 19.149 29.355 1.00 11.55 188 PRO A C 1
ATOM 1291 O O . PRO A 1 196 ? 4.979 20.041 29.815 1.00 11.00 188 PRO A O 1
ATOM 1295 N N . TYR A 1 197 ? 5.943 19.023 28.050 1.00 11.44 189 TYR A N 1
ATOM 1296 C CA . TYR A 1 197 ? 5.448 20.029 27.077 1.00 13.46 189 TYR A CA 1
ATOM 1297 C C . TYR A 1 197 ? 4.130 19.676 26.402 1.00 14.43 189 TYR A C 1
ATOM 1298 O O . TYR A 1 197 ? 3.504 20.522 25.774 1.00 16.02 189 TYR A O 1
ATOM 1307 N N . SER A 1 198 ? 3.699 18.438 26.544 1.00 15.25 190 SER A N 1
ATOM 1308 C CA . SER A 1 198 ? 2.431 18.007 25.997 1.00 16.95 190 SER A CA 1
ATOM 1309 C C . SER A 1 198 ? 1.295 18.813 26.663 1.00 16.96 190 SER A C 1
ATOM 1310 O O . SER A 1 198 ? 1.317 19.043 27.885 1.00 15.51 190 SER A O 1
ATOM 1313 N N . CYS A 1 199 ? 0.320 19.257 25.870 1.00 18.63 191 CYS A N 1
ATOM 1314 C CA . CYS A 1 199 ? -0.760 20.053 26.429 1.00 18.91 191 CYS A CA 1
ATOM 1315 C C . CYS A 1 199 ? -1.508 19.348 27.559 1.00 17.92 191 CYS A C 1
ATOM 1316 O O . CYS A 1 199 ? -1.753 19.975 28.582 1.00 17.49 191 CYS A O 1
ATOM 1319 N N . ASP A 1 200 ? -1.874 18.069 27.388 1.00 16.64 192 ASP A N 1
ATOM 1320 C CA . ASP A 1 200 ? -2.573 17.345 28.462 1.00 17.13 192 ASP A CA 1
ATOM 1321 C C . ASP A 1 200 ? -1.759 17.270 29.753 1.00 15.54 192 ASP A C 1
ATOM 1322 O O . ASP A 1 200 ? -2.303 17.384 30.867 1.00 15.05 192 ASP A O 1
ATOM 1327 N N . VAL A 1 201 ? -0.455 17.090 29.597 1.00 13.37 193 VAL A N 1
ATOM 1328 C CA . VAL A 1 201 ? 0.422 17.029 30.741 1.00 13.43 193 VAL A CA 1
ATOM 1329 C C . VAL A 1 201 ? 0.489 18.394 31.420 1.00 13.15 193 VAL A C 1
ATOM 1330 O O . VAL A 1 201 ? 0.443 18.468 32.639 1.00 12.94 193 VAL A O 1
ATOM 1334 N N . LEU A 1 202 ? 0.643 19.460 30.638 1.00 13.84 194 LEU A N 1
ATOM 1335 C CA . LEU A 1 202 ? 0.703 20.809 31.218 1.00 14.90 194 LEU A CA 1
ATOM 1336 C C . LEU A 1 202 ? -0.538 21.112 32.051 1.00 14.60 194 LEU A C 1
ATOM 1337 O O . LEU A 1 202 ? -0.430 21.580 33.201 1.00 13.81 194 LEU A O 1
ATOM 1342 N N . GLU A 1 203 ? -1.712 20.806 31.500 1.00 14.60 195 GLU A N 1
ATOM 1343 C CA . GLU A 1 203 ? -2.976 20.990 32.247 1.00 16.15 195 GLU A CA 1
ATOM 1344 C C . GLU A 1 203 ? -3.056 20.133 33.515 1.00 15.49 195 GLU A C 1
ATOM 1345 O O . GLU A 1 203 ? -3.512 20.605 34.566 1.00 14.70 195 GLU A O 1
ATOM 1351 N N . ALA A 1 204 ? -2.589 18.882 33.416 1.00 14.07 196 ALA A N 1
ATOM 1352 C CA . ALA A 1 204 ? -2.451 18.018 34.584 1.00 13.15 196 ALA A CA 1
ATOM 1353 C C . ALA A 1 204 ? -1.534 18.603 35.654 1.00 12.99 196 ALA A C 1
ATOM 1354 O O . ALA A 1 204 ? -1.875 18.562 36.817 1.00 12.12 196 ALA A O 1
ATOM 1356 N N . LEU A 1 205 ? -0.384 19.170 35.258 1.00 13.26 197 LEU A N 1
ATOM 1357 C CA . LEU A 1 205 ? 0.559 19.752 36.206 1.00 13.03 197 LEU A CA 1
ATOM 1358 C C . LEU A 1 205 ? -0.010 21.009 36.858 1.00 13.10 197 LEU A C 1
ATOM 1359 O O . LEU A 1 205 ? 0.186 21.212 38.051 1.00 13.37 197 LEU A O 1
ATOM 1364 N N . MET A 1 206 ? -0.697 21.834 36.074 1.00 12.80 198 MET A N 1
ATOM 1365 C CA . MET A 1 206 ? -1.303 23.055 36.636 1.00 14.19 198 MET A CA 1
ATOM 1366 C C . MET A 1 206 ? -2.337 22.663 37.690 1.00 13.19 198 MET A C 1
ATOM 1367 O O . MET A 1 206 ? -2.467 23.328 38.724 1.00 12.61 198 MET A O 1
ATOM 1372 N N . LYS A 1 207 ? -3.081 21.591 37.414 1.00 13.02 199 LYS A N 1
ATOM 1373 C CA . LYS A 1 207 ? -4.100 21.101 38.376 1.00 13.46 199 LYS A CA 1
ATOM 1374 C C . LYS A 1 207 ? -3.428 20.589 39.644 1.00 12.34 199 LYS A C 1
ATOM 1375 O O . LYS A 1 207 ? -3.879 20.876 40.737 1.00 11.56 199 LYS A O 1
ATOM 1381 N N . MET A 1 208 ? -2.346 19.825 39.504 1.00 12.73 200 MET A N 1
ATOM 1382 C CA . MET A 1 208 ? -1.584 19.362 40.681 1.00 13.72 200 MET A CA 1
ATOM 1383 C C . MET A 1 208 ? -1.020 20.525 41.472 1.00 12.97 200 MET A C 1
ATOM 1384 O O . MET A 1 208 ? -1.059 20.532 42.691 1.00 12.62 200 MET A O 1
ATOM 1389 N N . GLN A 1 209 ? -0.511 21.525 40.762 1.00 13.55 201 GLN A N 1
ATOM 1390 C CA . GLN A 1 209 ? 0.042 22.696 41.425 1.00 12.12 201 GLN A CA 1
ATOM 1391 C C . GLN A 1 209 ? -1.071 23.472 42.187 1.00 13.21 201 GLN A C 1
ATOM 1392 O O . GLN A 1 209 ? -0.811 23.996 43.284 1.00 13.31 201 GLN A O 1
ATOM 1398 N N . ALA A 1 210 ? -2.263 23.575 41.574 1.00 13.20 202 ALA A N 1
ATOM 1399 C CA . ALA A 1 210 ? -3.469 24.188 42.189 1.00 14.59 202 ALA A CA 1
ATOM 1400 C C . ALA A 1 210 ? -3.881 23.451 43.458 1.00 15.06 202 ALA A C 1
ATOM 1401 O O . ALA A 1 210 ? -4.295 24.067 44.446 1.00 15.77 202 ALA A O 1
ATOM 1403 N N . ARG A 1 211 ? -3.757 22.125 43.432 1.00 15.27 203 ARG A N 1
ATOM 1404 C CA . ARG A 1 211 ? -4.192 21.298 44.562 1.00 15.14 203 ARG A CA 1
ATOM 1405 C C . ARG A 1 211 ? -3.148 21.171 45.664 1.00 15.75 203 ARG A C 1
ATOM 1406 O O . ARG A 1 211 ? -3.483 21.146 46.865 1.00 16.24 203 ARG A O 1
ATOM 1414 N N . PHE A 1 212 ? -1.881 21.050 45.262 1.00 15.27 204 PHE A N 1
ATOM 1415 C CA . PHE A 1 212 ? -0.802 20.632 46.144 1.00 15.39 204 PHE A CA 1
ATOM 1416 C C . PHE A 1 212 ? 0.371 21.609 46.243 1.00 15.36 204 PHE A C 1
ATOM 1417 O O . PHE A 1 212 ? 1.333 21.345 46.970 1.00 16.63 204 PHE A O 1
ATOM 1425 N N . GLY A 1 213 ? 0.338 22.686 45.466 1.00 14.62 205 GLY A N 1
ATOM 1426 C CA . GLY A 1 213 ? 1.460 23.651 45.403 1.00 14.82 205 GLY A CA 1
ATOM 1427 C C . GLY A 1 213 ? 2.638 23.135 44.587 1.00 14.38 205 GLY A C 1
ATOM 1428 O O . GLY A 1 213 ? 2.469 22.324 43.684 1.00 14.53 205 GLY A O 1
ATOM 1429 N N . GLY A 1 214 ? 3.841 23.601 44.889 1.00 14.79 206 GLY A N 1
ATOM 1430 C CA . GLY A 1 214 ? 5.032 23.094 44.181 1.00 13.80 206 GLY A CA 1
ATOM 1431 C C . GLY A 1 214 ? 5.241 23.760 42.832 1.00 13.58 206 GLY A C 1
ATOM 1432 O O . GLY A 1 214 ? 4.593 24.778 42.524 1.00 14.00 206 GLY A O 1
ATOM 1433 N N . GLY A 1 215 ? 6.159 23.203 42.038 1.00 11.91 207 GLY A N 1
ATOM 1434 C CA . GLY A 1 215 ? 6.590 23.835 40.795 1.00 12.89 207 GLY A CA 1
ATOM 1435 C C . GLY A 1 215 ? 7.307 22.802 39.951 1.00 12.96 207 GLY A C 1
ATOM 1436 O O . GLY A 1 215 ? 7.416 21.631 40.346 1.00 13.40 207 GLY A O 1
ATOM 1437 N N . LEU A 1 216 ? 7.767 23.218 38.783 1.00 12.79 208 LEU A N 1
ATOM 1438 C CA . LEU A 1 216 ? 8.392 22.272 37.861 1.00 11.58 208 LEU A CA 1
ATOM 1439 C C . LEU A 1 216 ? 9.769 22.786 37.524 1.00 12.13 208 LEU A C 1
ATOM 1440 O O . LEU A 1 216 ? 9.927 23.935 37.062 1.00 13.23 208 LEU A O 1
ATOM 1445 N N . ILE A 1 217 ? 10.780 21.959 37.723 1.00 12.39 209 ILE A N 1
ATOM 1446 C CA . ILE A 1 217 ? 12.164 22.415 37.533 1.00 13.33 209 ILE A CA 1
ATOM 1447 C C . ILE A 1 217 ? 12.960 21.501 36.603 1.00 13.16 209 ILE A C 1
ATOM 1448 O O . ILE A 1 217 ? 12.671 20.297 36.492 1.00 11.43 209 ILE A O 1
ATOM 1453 N N . ARG A 1 218 ? 13.949 22.101 35.935 1.00 13.31 210 ARG A N 1
ATOM 1454 C CA . ARG A 1 218 ? 14.883 21.368 35.094 1.00 13.13 210 ARG A CA 1
ATOM 1455 C C . ARG A 1 218 ? 16.202 21.210 35.849 1.00 14.24 210 ARG A C 1
ATOM 1456 O O . ARG A 1 218 ? 16.798 22.194 36.279 1.00 13.10 210 ARG A O 1
ATOM 1464 N N . VAL A 1 219 ? 16.656 19.973 36.011 1.00 13.45 211 VAL A N 1
ATOM 1465 C CA . VAL A 1 219 ? 17.966 19.716 36.598 1.00 15.07 211 VAL A CA 1
ATOM 1466 C C . VAL A 1 219 ? 19.005 19.847 35.465 1.00 15.54 211 VAL A C 1
ATOM 1467 O O . VAL A 1 219 ? 18.867 19.204 34.423 1.00 15.15 211 VAL A O 1
ATOM 1471 N N . PRO A 1 220 ? 20.009 20.717 35.635 1.00 16.57 212 PRO A N 1
ATOM 1472 C CA . PRO A 1 220 ? 21.020 20.956 34.587 1.00 16.85 212 PRO A CA 1
ATOM 1473 C C . PRO A 1 220 ? 21.910 19.754 34.289 1.00 16.55 212 PRO A C 1
ATOM 1474 O O . PRO A 1 220 ? 22.594 19.731 33.255 1.00 16.78 212 PRO A O 1
ATOM 1478 N N . LEU A 1 221 ? 21.907 18.785 35.202 1.00 16.56 213 LEU A N 1
ATOM 1479 C CA . LEU A 1 221 ? 22.520 17.475 34.993 1.00 16.63 213 LEU A CA 1
ATOM 1480 C C . LEU A 1 221 ? 21.765 16.581 34.003 1.00 16.02 213 LEU A C 1
ATOM 1481 O O . LEU A 1 221 ? 22.325 15.601 33.502 1.00 15.40 213 LEU A O 1
ATOM 1486 N N . SER A 1 222 ? 20.483 16.863 33.757 1.00 15.58 214 SER A N 1
ATOM 1487 C CA . SER A 1 222 ? 19.757 16.074 32.742 1.00 14.13 214 SER A CA 1
ATOM 1488 C C . SER A 1 222 ? 20.403 16.274 31.377 1.00 14.72 214 SER A C 1
ATOM 1489 O O . SER A 1 222 ? 20.792 17.392 31.030 1.00 14.00 214 SER A O 1
ATOM 1492 N N . ARG A 1 223 ? 20.450 15.198 30.586 1.00 15.02 215 ARG A N 1
ATOM 1493 C CA . ARG A 1 223 ? 21.030 15.262 29.239 1.00 14.47 215 ARG A CA 1
ATOM 1494 C C . ARG A 1 223 ? 20.105 15.991 28.265 1.00 13.91 215 ARG A C 1
ATOM 1495 O O . ARG A 1 223 ? 18.886 16.050 28.458 1.00 12.56 215 ARG A O 1
ATOM 1503 N N . ASN A 1 224 ? 20.676 16.529 27.198 1.00 13.25 216 ASN A N 1
ATOM 1504 C CA . ASN A 1 224 ? 19.860 17.308 26.270 1.00 12.85 216 ASN A CA 1
ATOM 1505 C C . ASN A 1 224 ? 18.903 16.424 25.476 1.00 12.47 216 ASN A C 1
ATOM 1506 O O . ASN A 1 224 ? 17.940 16.918 24.903 1.00 12.03 216 ASN A O 1
ATOM 1511 N N . SER A 1 225 ? 19.172 15.115 25.477 1.00 11.89 217 SER A N 1
ATOM 1512 C CA . SER A 1 225 ? 18.322 14.127 24.788 1.00 12.42 217 SER A CA 1
ATOM 1513 C C . SER A 1 225 ? 17.051 13.745 25.556 1.00 12.57 217 SER A C 1
ATOM 1514 O O . SER A 1 225 ? 16.282 12.882 25.110 1.00 11.78 217 SER A O 1
ATOM 1517 N N . THR A 1 226 ? 16.833 14.363 26.730 1.00 11.56 218 THR A N 1
ATOM 1518 C CA . THR A 1 226 ? 15.556 14.198 27.419 1.00 12.81 218 THR A CA 1
ATOM 1519 C C . THR A 1 226 ? 15.041 15.573 27.845 1.00 12.00 218 THR A C 1
ATOM 1520 O O . THR A 1 226 ? 15.834 16.396 28.266 1.00 12.31 218 THR A O 1
ATOM 1524 N N . HIS A 1 227 ? 13.731 15.778 27.730 1.00 10.97 219 HIS A N 1
ATOM 1525 C CA . HIS A 1 227 ? 13.084 17.012 28.165 1.00 11.26 219 HIS A CA 1
ATOM 1526 C C . HIS A 1 227 ? 12.555 16.828 29.592 1.00 11.23 219 HIS A C 1
ATOM 1527 O O . HIS A 1 227 ? 11.753 17.646 30.047 1.00 11.02 219 HIS A O 1
ATOM 1534 N N . GLU A 1 228 ? 13.021 15.779 30.302 1.00 10.34 220 GLU A N 1
ATOM 1535 C CA . GLU A 1 228 ? 12.528 15.488 31.685 1.00 10.41 220 GLU A CA 1
ATOM 1536 C C . GLU A 1 228 ? 12.639 16.709 32.588 1.00 9.98 220 GLU A C 1
ATOM 1537 O O . GLU A 1 228 ? 13.636 17.435 32.582 1.00 10.23 220 GLU A O 1
ATOM 1543 N N . MET A 1 229 ? 11.575 16.948 33.329 1.00 9.60 221 MET A N 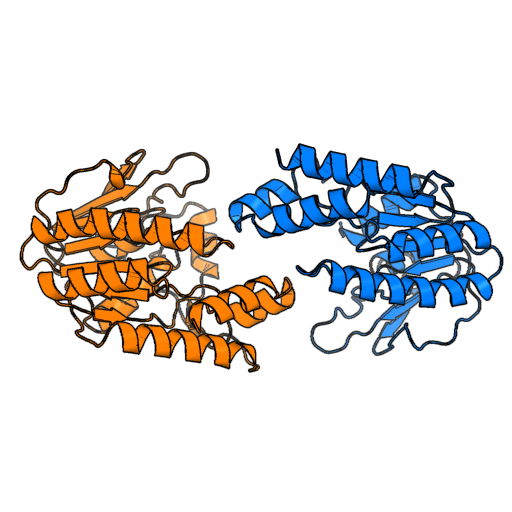1
ATOM 1544 C CA . MET A 1 229 ? 11.596 17.956 34.394 1.00 9.44 221 MET A CA 1
ATOM 1545 C C . MET A 1 229 ? 10.999 17.337 35.668 1.00 10.69 221 MET A C 1
ATOM 1546 O O . MET A 1 229 ? 10.442 16.224 35.638 1.00 10.30 221 MET A O 1
ATOM 1551 N N . TYR A 1 230 ? 11.152 18.019 36.801 1.00 10.80 222 TYR A N 1
ATOM 1552 C CA . TYR A 1 230 ? 10.790 17.424 38.081 1.00 11.36 222 TYR A CA 1
ATOM 1553 C C . TYR A 1 230 ? 9.747 18.252 38.795 1.00 11.76 222 TYR A C 1
ATOM 1554 O O . TYR A 1 230 ? 9.946 19.443 39.012 1.00 12.34 222 TYR A O 1
ATOM 1563 N N . PHE A 1 231 ? 8.622 17.630 39.115 1.00 11.44 223 PHE A N 1
ATOM 1564 C CA . PHE A 1 231 ? 7.551 18.334 39.807 1.00 10.82 223 PHE A CA 1
ATOM 1565 C C . PHE A 1 231 ? 7.877 18.193 41.286 1.00 12.05 223 PHE A C 1
ATOM 1566 O O . PHE A 1 231 ? 7.897 17.068 41.822 1.00 9.58 223 PHE A O 1
ATOM 1574 N N . VAL A 1 232 ? 8.129 19.340 41.935 1.00 11.40 224 VAL A N 1
ATOM 1575 C CA . VAL A 1 232 ? 8.723 19.357 43.270 1.00 12.20 224 VAL A CA 1
ATOM 1576 C C . VAL A 1 232 ? 7.912 20.246 44.248 1.00 13.30 224 VAL A C 1
ATOM 1577 O O . VAL A 1 232 ? 7.265 21.224 43.840 1.00 11.87 224 VAL A O 1
ATOM 1581 N N . SER A 1 233 ? 7.925 19.881 45.526 1.00 12.92 225 SER A N 1
ATOM 1582 C CA . SER A 1 233 ? 7.169 20.599 46.536 1.00 15.09 225 SER A CA 1
ATOM 1583 C C . SER A 1 233 ? 7.876 21.875 47.010 1.00 16.06 225 SER A C 1
ATOM 1584 O O . SER A 1 233 ? 7.198 22.794 47.443 1.00 17.57 225 SER A O 1
ATOM 1587 N N . GLY A 1 234 ? 9.212 21.913 46.925 1.00 16.85 226 GLY A N 1
ATOM 1588 C CA . GLY A 1 234 ? 10.025 22.953 47.588 1.00 18.18 226 GLY A CA 1
ATOM 1589 C C . GLY A 1 234 ? 10.144 24.264 46.826 1.00 19.39 226 GLY A C 1
ATOM 1590 O O . GLY A 1 234 ? 10.450 25.323 47.417 1.00 19.90 226 GLY A O 1
ATOM 1591 N N . ILE A 1 235 ? 9.903 24.207 45.520 1.00 19.01 227 ILE A N 1
ATOM 1592 C CA . ILE A 1 235 ? 10.034 25.381 44.660 1.00 20.33 227 ILE A CA 1
ATOM 1593 C C . ILE A 1 235 ? 8.670 25.663 44.040 1.00 20.68 227 ILE A C 1
ATOM 1594 O O . ILE A 1 235 ? 8.047 24.754 43.496 1.00 21.77 227 ILE A O 1
ATOM 1599 N N . LYS A 1 236 ? 8.198 26.904 44.140 1.00 20.24 228 LYS A N 1
ATOM 1600 C CA . LYS A 1 236 ? 6.914 27.295 43.571 1.00 20.02 228 LYS A CA 1
ATOM 1601 C C . LYS A 1 236 ? 7.151 28.228 42.386 1.00 20.16 228 LYS A C 1
ATOM 1602 O O . LYS A 1 236 ? 7.635 29.343 42.574 1.00 20.90 228 LYS A O 1
ATOM 1608 N N . ASN A 1 237 ? 6.867 27.764 41.170 1.00 17.99 229 ASN A N 1
ATOM 1609 C CA . ASN A 1 237 ? 7.200 28.551 39.986 1.00 16.63 229 ASN A CA 1
ATOM 1610 C C . ASN A 1 237 ? 6.163 28.486 38.893 1.00 15.31 229 ASN A C 1
ATOM 1611 O O . ASN A 1 237 ? 5.074 27.912 39.061 1.00 14.29 229 ASN A O 1
ATOM 1616 N N . ASN A 1 238 ? 6.476 29.173 37.807 1.00 15.04 230 ASN A N 1
ATOM 1617 C CA . ASN A 1 238 ? 5.646 29.274 36.635 1.00 15.51 230 ASN A CA 1
ATOM 1618 C C . ASN A 1 238 ? 5.946 28.062 35.740 1.00 14.99 230 ASN A C 1
ATOM 1619 O O . ASN A 1 238 ? 6.929 28.052 34.986 1.00 14.49 230 ASN A O 1
ATOM 1624 N N . ILE A 1 239 ? 5.121 27.036 35.891 1.00 14.24 231 ILE A N 1
ATOM 1625 C CA . ILE A 1 239 ? 5.337 25.746 35.199 1.00 14.80 231 ILE A CA 1
ATOM 1626 C C . ILE A 1 239 ? 5.483 25.890 33.666 1.00 15.56 231 ILE A C 1
ATOM 1627 O O . ILE A 1 239 ? 6.524 25.504 33.101 1.00 14.53 231 ILE A O 1
ATOM 1632 N N . MET A 1 240 ? 4.468 26.471 33.016 1.00 17.24 232 MET A N 1
ATOM 1633 C CA . MET A 1 240 ? 4.404 26.574 31.536 1.00 20.94 232 MET A CA 1
ATOM 1634 C C . MET A 1 240 ? 5.602 27.357 30.997 1.00 19.42 232 MET A C 1
ATOM 1635 O O . MET A 1 240 ? 6.232 26.938 30.015 1.00 19.58 232 MET A O 1
ATOM 1640 N N . GLY A 1 241 ? 5.929 28.467 31.667 1.00 18.48 233 GLY A N 1
ATOM 1641 C CA . GLY A 1 241 ? 7.082 29.296 31.332 1.00 18.10 233 GLY A CA 1
ATOM 1642 C C . GLY A 1 241 ? 8.417 28.584 31.450 1.00 17.28 233 GLY A C 1
ATOM 1643 O O . GLY A 1 241 ? 9.285 28.741 30.599 1.00 16.82 233 GLY A O 1
ATOM 1644 N N . ASN A 1 242 ? 8.571 27.779 32.501 1.00 16.31 234 ASN A N 1
ATOM 1645 C CA . ASN A 1 242 ? 9.769 27.001 32.696 1.00 16.15 234 ASN A CA 1
ATOM 1646 C C . ASN A 1 242 ? 9.901 25.948 31.619 1.00 14.40 234 ASN A C 1
ATOM 1647 O O . ASN A 1 242 ? 10.993 25.724 31.109 1.00 13.89 234 ASN A O 1
ATOM 1652 N N . VAL A 1 243 ? 8.792 25.298 31.283 1.00 13.55 235 VAL A N 1
ATOM 1653 C CA . VAL A 1 243 ? 8.823 24.270 30.203 1.00 13.06 235 VAL A CA 1
ATOM 1654 C C . VAL A 1 243 ? 9.282 24.893 28.877 1.00 13.08 235 VAL A C 1
ATOM 1655 O O . VAL A 1 243 ? 10.154 24.371 28.204 1.00 12.38 235 VAL A O 1
ATOM 1659 N N . THR A 1 244 ? 8.697 26.042 28.543 1.00 14.36 236 THR A N 1
ATOM 1660 C CA . THR A 1 244 ? 9.006 26.728 27.285 1.00 16.03 236 THR A CA 1
ATOM 1661 C C . THR A 1 244 ? 10.475 27.156 27.271 1.00 15.71 236 THR A C 1
ATOM 1662 O O . THR A 1 244 ? 11.168 27.039 26.253 1.00 15.79 236 THR A O 1
ATOM 1666 N N . ALA A 1 245 ? 10.959 27.605 28.418 1.00 15.49 237 ALA A N 1
ATOM 1667 C CA . ALA A 1 245 ? 12.342 28.034 28.532 1.00 15.49 237 ALA A CA 1
ATOM 1668 C C . ALA A 1 245 ? 13.316 26.863 28.295 1.00 14.86 237 ALA A C 1
ATOM 1669 O O . ALA A 1 245 ? 14.336 27.012 27.639 1.00 15.19 237 ALA A O 1
ATOM 1671 N N . VAL A 1 246 ? 12.958 25.687 28.805 1.00 14.09 238 VAL A N 1
ATOM 1672 C CA . VAL A 1 246 ? 13.734 24.476 28.571 1.00 13.17 238 VAL A CA 1
ATOM 1673 C C . VAL A 1 246 ? 13.681 24.078 27.086 1.00 12.69 238 VAL A C 1
ATOM 1674 O O . VAL A 1 246 ? 14.726 23.765 26.498 1.00 12.98 238 VAL A O 1
ATOM 1678 N N . SER A 1 247 ? 12.504 24.100 26.476 1.00 13.78 239 SER A N 1
ATOM 1679 C CA . SER A 1 247 ? 12.430 23.824 25.013 1.00 13.26 239 SER A CA 1
ATOM 1680 C C . SER A 1 247 ? 13.355 24.756 24.222 1.00 12.80 239 SER A C 1
ATOM 1681 O O . SER A 1 247 ? 14.111 24.308 23.371 1.00 11.83 239 SER A O 1
ATOM 1684 N N . ARG A 1 248 ? 13.304 26.056 24.517 1.00 13.97 240 ARG A N 1
ATOM 1685 C CA . ARG A 1 248 ? 14.131 27.016 23.776 1.00 14.94 240 ARG A CA 1
ATOM 1686 C C . ARG A 1 248 ? 15.622 26.778 24.047 1.00 14.81 240 ARG A C 1
ATOM 1687 O O . ARG A 1 248 ? 16.426 26.817 23.136 1.00 15.41 240 ARG A O 1
ATOM 1695 N N . GLN A 1 249 ? 15.981 26.459 25.286 1.00 14.54 241 GLN A N 1
ATOM 1696 C CA . GLN A 1 249 ? 17.359 26.119 25.611 1.00 14.55 241 GLN A CA 1
ATOM 1697 C C . GLN A 1 249 ? 17.870 24.886 24.860 1.00 14.28 241 GLN A C 1
ATOM 1698 O O . GLN A 1 249 ? 18.969 24.906 24.312 1.00 13.13 241 GLN A O 1
ATOM 1704 N N . LEU A 1 250 ? 17.081 23.809 24.882 1.00 12.81 242 LEU A N 1
ATOM 1705 C CA . LEU A 1 250 ? 17.471 22.558 24.234 1.00 12.31 242 LEU A CA 1
ATOM 1706 C C . LEU A 1 250 ? 17.542 22.709 22.715 1.00 12.15 242 LEU A C 1
ATOM 1707 O O . LEU A 1 250 ? 18.388 22.109 22.096 1.00 12.89 242 LEU A O 1
ATOM 1712 N N . LEU A 1 251 ? 16.660 23.517 22.134 1.00 13.10 243 LEU A N 1
ATOM 1713 C CA . LEU A 1 251 ? 16.718 23.813 20.683 1.00 13.24 243 LEU A CA 1
ATOM 1714 C C . LEU A 1 251 ? 17.949 24.617 20.297 1.00 14.05 243 LEU A C 1
ATOM 1715 O O . LEU A 1 251 ? 18.617 24.270 19.330 1.00 14.01 243 LEU A O 1
ATOM 1720 N N . LYS A 1 252 ? 18.231 25.685 21.047 1.00 15.29 244 LYS A N 1
ATOM 1721 C CA . LYS A 1 252 ? 19.460 26.487 20.847 1.00 16.48 244 LYS A CA 1
ATOM 1722 C C . LYS A 1 252 ? 20.685 25.586 20.939 1.00 16.40 244 LYS A C 1
ATOM 1723 O O . LYS A 1 252 ? 21.597 25.709 20.166 1.00 14.81 244 LYS A O 1
ATOM 1729 N N . ARG A 1 253 ? 20.714 24.674 21.905 1.00 15.42 245 ARG A N 1
ATOM 1730 C CA . ARG A 1 253 ? 21.864 23.786 22.017 1.00 17.15 245 ARG A CA 1
ATOM 1731 C C . ARG A 1 253 ? 22.041 22.877 20.807 1.00 17.91 245 ARG A C 1
ATOM 1732 O O . ARG A 1 253 ? 23.143 22.392 20.538 1.00 17.16 245 ARG A O 1
ATOM 1740 N N . MET A 1 254 ? 20.958 22.638 20.080 1.00 19.01 246 MET A N 1
ATOM 1741 C CA . MET A 1 254 ? 21.036 21.767 18.917 1.00 22.51 246 MET A CA 1
ATOM 1742 C C . MET A 1 254 ? 21.511 22.572 17.692 1.00 24.67 246 MET A C 1
ATOM 1743 O O . MET A 1 254 ? 22.053 21.999 16.756 1.00 26.12 246 MET A O 1
ATOM 1748 N N . GLU A 1 255 ? 21.345 23.897 17.727 1.00 27.47 247 GLU A N 1
ATOM 1749 C CA . GLU A 1 255 ? 21.796 24.799 16.648 1.00 30.22 247 GLU A CA 1
ATOM 1750 C C . GLU A 1 255 ? 23.318 24.813 16.475 1.00 30.49 247 GLU A C 1
ATOM 1751 O O . GLU A 1 255 ? 24.052 25.139 17.422 1.00 31.44 247 GLU A O 1
ATOM 1757 N N . THR B 1 16 ? 7.125 0.851 0.687 1.00 15.24 8 THR B N 1
ATOM 1758 C CA . THR B 1 16 ? 7.783 -0.482 0.575 1.00 14.49 8 THR B CA 1
ATOM 1759 C C . THR B 1 16 ? 7.935 -1.172 1.933 1.00 13.31 8 THR B C 1
ATOM 1760 O O . THR B 1 16 ? 7.836 -0.520 2.963 1.00 13.42 8 THR B O 1
ATOM 1764 N N . LEU B 1 17 ? 8.229 -2.474 1.926 1.00 12.08 9 LEU B N 1
ATOM 1765 C CA . LEU B 1 17 ? 8.543 -3.187 3.160 1.00 11.97 9 LEU B CA 1
ATOM 1766 C C . LEU B 1 17 ? 9.747 -2.505 3.830 1.00 11.81 9 LEU B C 1
ATOM 1767 O O . LEU B 1 17 ? 9.781 -2.359 5.057 1.00 11.21 9 LEU B O 1
ATOM 1772 N N . GLY B 1 18 ? 10.713 -2.056 3.017 1.00 11.87 10 GLY B N 1
ATOM 1773 C CA . GLY B 1 18 ? 11.897 -1.369 3.581 1.00 12.03 10 GLY B CA 1
ATOM 1774 C C . GLY B 1 18 ? 11.499 -0.094 4.323 1.00 12.42 10 GLY B C 1
ATOM 1775 O O . GLY B 1 18 ? 11.960 0.175 5.434 1.00 12.10 10 GLY B O 1
ATOM 1776 N N . GLU B 1 19 ? 10.619 0.700 3.724 1.00 13.47 11 GLU B N 1
ATOM 1777 C CA . GLU B 1 19 ? 10.122 1.930 4.363 1.00 14.15 11 GLU B CA 1
ATOM 1778 C C . GLU B 1 19 ? 9.342 1.676 5.660 1.00 12.49 11 GLU B C 1
ATOM 1779 O O . GLU B 1 19 ? 9.455 2.455 6.608 1.00 11.71 11 GLU B O 1
ATOM 1785 N N . ILE B 1 20 ? 8.564 0.584 5.689 1.00 10.56 12 ILE B N 1
ATOM 1786 C CA . ILE B 1 20 ? 7.861 0.163 6.904 1.00 11.19 12 ILE B CA 1
ATOM 1787 C C . ILE B 1 20 ? 8.832 -0.260 8.013 1.00 9.72 12 ILE B C 1
ATOM 1788 O O . ILE B 1 20 ? 8.661 0.142 9.152 1.00 8.87 12 ILE B O 1
ATOM 1793 N N . TRP B 1 21 ? 9.821 -1.084 7.648 1.00 9.48 13 TRP B N 1
ATOM 1794 C CA . TRP B 1 21 ? 10.946 -1.424 8.536 1.00 9.37 13 TRP B CA 1
ATOM 1795 C C . TRP B 1 21 ? 11.581 -0.160 9.113 1.00 9.10 13 TRP B C 1
ATOM 1796 O O . TRP B 1 21 ? 11.803 -0.076 10.335 1.00 10.48 13 TRP B O 1
ATOM 1807 N N . LYS B 1 22 ? 11.889 0.819 8.259 1.00 9.53 14 LYS B N 1
ATOM 1808 C CA . LYS B 1 22 ? 12.559 2.024 8.743 1.00 10.45 14 LYS B CA 1
ATOM 1809 C C . LYS B 1 22 ? 11.673 2.782 9.730 1.00 10.57 14 LYS B C 1
ATOM 1810 O O . LYS B 1 22 ? 12.152 3.255 10.779 1.00 10.38 14 LYS B O 1
ATOM 1816 N N . ARG B 1 23 ? 10.390 2.946 9.379 1.00 10.49 15 ARG B N 1
ATOM 1817 C CA . ARG B 1 23 ? 9.435 3.640 10.277 1.00 11.29 15 ARG B CA 1
ATOM 1818 C C . ARG B 1 23 ? 9.399 2.930 11.645 1.00 10.64 15 ARG B C 1
ATOM 1819 O O . ARG B 1 23 ? 9.476 3.581 12.695 1.00 10.69 15 ARG B O 1
ATOM 1827 N N . LYS B 1 24 ? 9.254 1.609 11.621 1.00 10.62 16 LYS B N 1
ATOM 1828 C CA . LYS B 1 24 ? 9.245 0.791 12.834 1.00 11.23 16 LYS B CA 1
ATOM 1829 C C . LYS B 1 24 ? 10.537 0.897 13.651 1.00 10.89 16 LYS B C 1
ATOM 1830 O O . LYS B 1 24 ? 10.511 1.027 14.890 1.00 10.64 16 LYS B O 1
ATOM 1836 N N . LEU B 1 25 ? 11.673 0.864 12.961 1.00 10.96 17 LEU B N 1
ATOM 1837 C CA . LEU B 1 25 ? 12.981 1.007 13.641 1.00 9.90 17 LEU B CA 1
ATOM 1838 C C . LEU B 1 25 ? 13.066 2.318 14.436 1.00 10.60 17 LEU B C 1
ATOM 1839 O O . LEU B 1 25 ? 13.524 2.326 15.589 1.00 10.40 17 LEU B O 1
ATOM 1844 N N . ASN B 1 26 ? 12.631 3.408 13.795 1.00 10.22 18 ASN B N 1
ATOM 1845 C CA . ASN B 1 26 ? 12.612 4.751 14.394 1.00 11.74 18 ASN B CA 1
ATOM 1846 C C . ASN B 1 26 ? 11.646 4.851 15.591 1.00 11.93 18 ASN B C 1
ATOM 1847 O O . ASN B 1 26 ? 11.776 5.748 16.424 1.00 12.42 18 ASN B O 1
ATOM 1852 N N . GLN B 1 27 ? 10.743 3.888 15.721 1.00 10.84 19 GLN B N 1
ATOM 1853 C CA . GLN B 1 27 ? 9.824 3.876 16.858 1.00 12.27 19 GLN B CA 1
ATOM 1854 C C . GLN B 1 27 ? 10.367 3.157 18.095 1.00 12.33 19 GLN B C 1
ATOM 1855 O O . GLN B 1 27 ? 9.789 3.264 19.173 1.00 12.91 19 GLN B O 1
ATOM 1861 N N . LEU B 1 28 ? 11.479 2.430 17.958 1.00 12.18 20 LEU B N 1
ATOM 1862 C CA . LEU B 1 28 ? 12.006 1.630 19.056 1.00 11.67 20 LEU B CA 1
ATOM 1863 C C . LEU B 1 28 ? 12.709 2.518 20.050 1.00 13.00 20 LEU B C 1
ATOM 1864 O O . LEU B 1 28 ? 13.436 3.426 19.627 1.00 12.00 20 LEU B O 1
ATOM 1869 N N . ASP B 1 29 ? 12.518 2.249 21.352 1.00 12.62 21 ASP B N 1
ATOM 1870 C CA . ASP B 1 29 ? 13.269 2.997 22.365 1.00 13.96 21 ASP B CA 1
ATOM 1871 C C . ASP B 1 29 ? 14.683 2.412 22.508 1.00 13.83 21 ASP B C 1
ATOM 1872 O O . ASP B 1 29 ? 15.020 1.456 21.784 1.00 13.33 21 ASP B O 1
ATOM 1877 N N . ALA B 1 30 ? 15.487 2.978 23.413 1.00 14.26 22 ALA B N 1
ATOM 1878 C CA . ALA B 1 30 ? 16.895 2.607 23.542 1.00 15.17 22 ALA B CA 1
ATOM 1879 C C . ALA B 1 30 ? 17.056 1.134 23.796 1.00 15.84 22 ALA B C 1
ATOM 1880 O O . ALA B 1 30 ? 17.817 0.469 23.098 1.00 14.82 22 ALA B O 1
ATOM 1882 N N . LYS B 1 31 ? 16.309 0.609 24.769 1.00 16.13 23 LYS B N 1
ATOM 1883 C CA . LYS B 1 31 ? 16.462 -0.799 25.104 1.00 17.67 23 LYS B CA 1
ATOM 1884 C C . LYS B 1 31 ? 15.965 -1.704 23.978 1.00 16.21 23 LYS B C 1
ATOM 1885 O O . LYS B 1 31 ? 16.624 -2.709 23.635 1.00 15.95 23 LYS B O 1
ATOM 1891 N N . GLU B 1 32 ? 14.820 -1.337 23.390 1.00 14.68 24 GLU B N 1
ATOM 1892 C CA . GLU B 1 32 ? 14.223 -2.119 22.299 1.00 14.55 24 GLU B CA 1
ATOM 1893 C C . GLU B 1 32 ? 15.143 -2.152 21.091 1.00 13.71 24 GLU B C 1
ATOM 1894 O O . GLU B 1 32 ? 15.308 -3.176 20.455 1.00 12.61 24 GLU B O 1
ATOM 1900 N N . PHE B 1 33 ? 15.725 -1.003 20.784 1.00 12.28 25 PHE B N 1
ATOM 1901 C CA . PHE B 1 33 ? 16.665 -0.881 19.672 1.00 13.02 25 PHE B CA 1
ATOM 1902 C C . PHE B 1 33 ? 17.922 -1.736 19.884 1.00 13.10 25 PHE B C 1
ATOM 1903 O O . PHE B 1 33 ? 18.364 -2.428 18.984 1.00 12.49 25 PHE B O 1
ATOM 1911 N N . MET B 1 34 ? 18.490 -1.676 21.087 1.00 14.10 26 MET B N 1
ATOM 1912 C CA . MET B 1 34 ? 19.666 -2.468 21.421 1.00 14.67 26 MET B CA 1
ATOM 1913 C C . MET B 1 34 ? 19.397 -3.962 21.276 1.00 15.16 26 MET B C 1
ATOM 1914 O O . MET B 1 34 ? 20.188 -4.679 20.643 1.00 15.30 26 MET B O 1
ATOM 1919 N N . ALA B 1 35 ? 18.260 -4.421 21.786 1.00 13.93 27 ALA B N 1
ATOM 1920 C CA . ALA B 1 35 ? 17.924 -5.838 21.709 1.00 14.19 27 ALA B CA 1
ATOM 1921 C C . ALA B 1 35 ? 17.613 -6.227 20.258 1.00 13.16 27 ALA B C 1
ATOM 1922 O O . ALA B 1 35 ? 18.118 -7.252 19.783 1.00 13.80 27 ALA B O 1
ATOM 1924 N N . TYR B 1 36 ? 16.821 -5.402 19.556 1.00 11.40 28 TYR B N 1
ATOM 1925 C CA . TYR B 1 36 ? 16.486 -5.693 18.148 1.00 11.30 28 TYR B CA 1
ATOM 1926 C C . TYR B 1 36 ? 17.714 -5.772 17.227 1.00 12.02 28 TYR B C 1
ATOM 1927 O O . TYR B 1 36 ? 17.856 -6.702 16.404 1.00 12.83 28 TYR B O 1
ATOM 1936 N N . ARG B 1 37 ? 18.615 -4.812 17.369 1.00 12.42 29 ARG B N 1
ATOM 1937 C CA . ARG B 1 37 ? 19.665 -4.664 16.356 1.00 14.36 29 ARG B CA 1
ATOM 1938 C C . ARG B 1 37 ? 20.624 -5.855 16.320 1.00 13.73 29 ARG B C 1
ATOM 1939 O O . ARG B 1 37 ? 21.244 -6.111 15.276 1.00 12.77 29 ARG B O 1
ATOM 1947 N N . ARG B 1 38 ? 20.724 -6.582 17.441 1.00 13.08 30 ARG B N 1
ATOM 1948 C CA . ARG B 1 38 ? 21.668 -7.706 17.550 1.00 15.62 30 ARG B CA 1
ATOM 1949 C C . ARG B 1 38 ? 20.952 -9.047 17.426 1.00 13.47 30 ARG B C 1
ATOM 1950 O O . ARG B 1 38 ? 21.602 -10.102 17.419 1.00 13.14 30 ARG B O 1
ATOM 1958 N N . ARG B 1 39 ? 19.620 -9.025 17.325 1.00 12.87 31 ARG B N 1
ATOM 1959 C CA . ARG B 1 39 ? 18.849 -10.272 17.341 1.00 12.49 31 ARG B CA 1
ATOM 1960 C C . ARG B 1 39 ? 19.172 -11.225 16.180 1.00 12.08 31 ARG B C 1
ATOM 1961 O O . ARG B 1 39 ? 18.879 -10.916 15.004 1.00 11.59 31 ARG B O 1
ATOM 1969 N N . PHE B 1 40 ? 19.735 -12.401 16.522 1.00 13.65 32 PHE B N 1
ATOM 1970 C CA . PHE B 1 40 ? 20.197 -13.414 15.543 1.00 13.42 32 PHE B CA 1
ATOM 1971 C C . PHE B 1 40 ? 21.315 -12.927 14.631 1.00 13.78 32 PHE B C 1
ATOM 1972 O O . PHE B 1 40 ? 21.554 -13.518 13.590 1.00 14.16 32 PHE B O 1
ATOM 1980 N N . VAL B 1 41 ? 21.939 -11.803 14.974 1.00 12.77 33 VAL B N 1
ATOM 1981 C CA . VAL B 1 41 ? 23.022 -11.246 14.156 1.00 12.02 33 VAL B CA 1
ATOM 1982 C C . VAL B 1 41 ? 24.339 -11.920 14.545 1.00 11.86 33 VAL B C 1
ATOM 1983 O O . VAL B 1 41 ? 24.550 -12.245 15.714 1.00 12.44 33 VAL B O 1
ATOM 1987 N N . VAL B 1 42 ? 25.195 -12.152 13.559 1.00 12.21 34 VAL B N 1
ATOM 1988 C CA . VAL B 1 42 ? 26.524 -12.704 13.818 1.00 12.72 34 VAL B CA 1
ATOM 1989 C C . VAL B 1 42 ? 27.378 -11.545 14.307 1.00 12.79 34 VAL B C 1
ATOM 1990 O O . VAL B 1 42 ? 27.741 -10.660 13.531 1.00 13.46 34 VAL B O 1
ATOM 1994 N N . GLU B 1 43 ? 27.633 -11.520 15.609 1.00 13.57 35 GLU B N 1
ATOM 1995 C CA . GLU B 1 43 ? 28.345 -10.392 16.231 1.00 14.89 35 GLU B CA 1
ATOM 1996 C C . GLU B 1 43 ? 29.752 -10.829 16.573 1.00 13.91 35 GLU B C 1
ATOM 1997 O O . GLU B 1 43 ? 29.923 -11.613 17.490 1.00 13.82 35 GLU B O 1
ATOM 2003 N N . VAL B 1 44 ? 30.756 -10.284 15.891 1.00 14.06 36 VAL B N 1
ATOM 2004 C CA . VAL B 1 44 ? 32.157 -10.593 16.274 1.00 14.44 36 VAL B CA 1
ATOM 2005 C C . VAL B 1 44 ? 32.463 -10.012 17.661 1.00 14.35 36 VAL B C 1
ATOM 2006 O O . VAL B 1 44 ? 32.021 -8.916 18.012 1.00 13.66 36 VAL B O 1
ATOM 2010 N N . ASP B 1 45 ? 33.208 -10.760 18.466 1.00 15.13 37 ASP B N 1
ATOM 2011 C CA . ASP B 1 45 ? 33.611 -10.296 19.775 1.00 16.08 37 ASP B CA 1
ATOM 2012 C C . ASP B 1 45 ? 34.843 -9.371 19.667 1.00 16.32 37 ASP B C 1
ATOM 2013 O O . ASP B 1 45 ? 35.956 -9.829 19.404 1.00 16.57 37 ASP B O 1
ATOM 2018 N N . ARG B 1 46 ? 34.602 -8.078 19.853 1.00 16.15 38 ARG B N 1
ATOM 2019 C CA . ARG B 1 46 ? 35.579 -7.018 19.682 1.00 16.88 38 ARG B CA 1
ATOM 2020 C C . ARG B 1 46 ? 36.287 -6.642 20.988 1.00 17.60 38 ARG B C 1
ATOM 2021 O O . ARG B 1 46 ? 37.114 -5.718 20.994 1.00 17.16 38 ARG B O 1
ATOM 2029 N N . ASN B 1 47 ? 35.961 -7.303 22.099 1.00 18.00 39 ASN B N 1
ATOM 2030 C CA . ASN B 1 47 ? 36.523 -6.834 23.393 1.00 18.88 39 ASN B CA 1
ATOM 2031 C C . ASN B 1 47 ? 38.062 -6.669 23.408 1.00 18.80 39 ASN B C 1
ATOM 2032 O O . ASN B 1 47 ? 38.587 -5.593 23.772 1.00 17.55 39 ASN B O 1
ATOM 2037 N N . GLU B 1 48 ? 38.757 -7.745 23.042 1.00 17.75 40 GLU B N 1
ATOM 2038 C CA . GLU B 1 48 ? 40.217 -7.785 23.036 1.00 19.16 40 GLU B CA 1
ATOM 2039 C C . GLU B 1 48 ? 40.830 -6.780 22.034 1.00 17.55 40 GLU B C 1
ATOM 2040 O O . GLU B 1 48 ? 41.729 -6.013 22.381 1.00 16.93 40 GLU B O 1
ATOM 2046 N N . ALA B 1 49 ? 40.355 -6.799 20.789 1.00 16.47 41 ALA B N 1
ATOM 2047 C CA . ALA B 1 49 ? 40.773 -5.787 19.806 1.00 16.38 41 ALA B CA 1
ATOM 2048 C C . ALA B 1 49 ? 40.612 -4.352 20.327 1.00 17.27 41 ALA B C 1
ATOM 2049 O O . ALA B 1 49 ? 41.526 -3.519 20.214 1.00 15.47 41 ALA B O 1
ATOM 2051 N N . ARG B 1 50 ? 39.437 -4.053 20.879 1.00 18.60 42 ARG B N 1
ATOM 2052 C CA . ARG B 1 50 ? 39.154 -2.690 21.335 1.00 21.19 42 ARG B CA 1
ATOM 2053 C C . ARG B 1 50 ? 40.168 -2.244 22.400 1.00 22.07 42 ARG B C 1
ATOM 2054 O O . ARG B 1 50 ? 40.645 -1.094 22.381 1.00 21.68 42 ARG B O 1
ATOM 2062 N N . GLU B 1 51 ? 40.512 -3.163 23.306 1.00 23.49 43 GLU B N 1
ATOM 2063 C CA . GLU B 1 51 ? 41.503 -2.884 24.348 1.00 25.57 43 GLU B CA 1
ATOM 2064 C C . GLU B 1 51 ? 42.876 -2.621 23.747 1.00 25.79 43 GLU B C 1
ATOM 2065 O O . GLU B 1 51 ? 43.495 -1.607 24.061 1.00 26.07 43 GLU B O 1
ATOM 2071 N N . ALA B 1 52 ? 43.335 -3.532 22.882 1.00 25.90 44 ALA B N 1
ATOM 2072 C CA . ALA B 1 52 ? 44.646 -3.413 22.254 1.00 25.81 44 ALA B CA 1
ATOM 2073 C C . ALA B 1 52 ? 44.810 -2.121 21.458 1.00 26.43 44 ALA B C 1
ATOM 2074 O O . ALA B 1 52 ? 45.873 -1.487 21.506 1.00 26.87 44 ALA B O 1
ATOM 2076 N N . LEU B 1 53 ? 43.754 -1.719 20.750 1.00 26.31 45 LEU B N 1
ATOM 2077 C CA . LEU B 1 53 ? 43.746 -0.485 19.987 1.00 27.11 45 LEU B CA 1
ATOM 2078 C C . LEU B 1 53 ? 43.751 0.716 20.939 1.00 28.25 45 LEU B C 1
ATOM 2079 O O . LEU B 1 53 ? 44.566 1.615 20.769 1.00 28.33 45 LEU B O 1
ATOM 2084 N N . ALA B 1 54 ? 42.895 0.688 21.965 1.00 29.17 46 ALA B N 1
ATOM 2085 C CA . ALA B 1 54 ? 42.876 1.740 23.011 1.00 30.27 46 ALA B CA 1
ATOM 2086 C C . ALA B 1 54 ? 44.257 1.973 23.633 1.00 30.98 46 ALA B C 1
ATOM 2087 O O . ALA B 1 54 ? 44.574 3.097 24.046 1.00 32.17 46 ALA B O 1
ATOM 2089 N N . LYS B 1 55 ? 45.066 0.917 23.699 1.00 31.12 47 LYS B N 1
ATOM 2090 C CA . LYS B 1 55 ? 46.448 0.997 24.191 1.00 31.14 47 LYS B CA 1
ATOM 2091 C C . LYS B 1 55 ? 47.477 1.283 23.075 1.00 30.42 47 LYS B C 1
ATOM 2092 O O . LYS B 1 55 ? 48.692 1.293 23.323 1.00 30.94 47 LYS B O 1
ATOM 2098 N N . GLY B 1 56 ? 46.993 1.529 21.862 1.00 29.39 48 GLY B N 1
ATOM 2099 C CA . GLY B 1 56 ? 47.851 1.860 20.713 1.00 28.23 48 GLY B CA 1
ATOM 2100 C C . GLY B 1 56 ? 48.777 0.743 20.244 1.00 27.20 48 GLY B C 1
ATOM 2101 O O . GLY B 1 56 ? 49.815 1.006 19.611 1.00 26.79 48 GLY B O 1
ATOM 2102 N N . LYS B 1 57 ? 48.407 -0.503 20.531 1.00 25.96 49 LYS B N 1
ATOM 2103 C CA . LYS B 1 57 ? 49.217 -1.645 20.092 1.00 24.90 49 LYS B CA 1
ATOM 2104 C C . LYS B 1 57 ? 49.065 -1.843 18.586 1.00 23.90 49 LYS B C 1
ATOM 2105 O O . LYS B 1 57 ? 47.993 -1.596 18.034 1.00 22.76 49 LYS B O 1
ATOM 2111 N N . THR B 1 58 ? 50.149 -2.247 17.919 1.00 22.73 50 THR B N 1
ATOM 2112 C CA . THR B 1 58 ? 50.180 -2.337 16.457 1.00 21.78 50 THR B CA 1
ATOM 2113 C C . THR B 1 58 ? 50.458 -3.762 15.982 1.00 21.38 50 THR B C 1
ATOM 2114 O O . THR B 1 58 ? 50.300 -4.072 14.813 1.00 20.42 50 THR B O 1
ATOM 2118 N N . ASN B 1 59 ? 50.878 -4.630 16.899 1.00 21.92 51 ASN B N 1
ATOM 2119 C CA . ASN B 1 59 ? 51.398 -5.947 16.516 1.00 22.21 51 ASN B CA 1
ATOM 2120 C C . ASN B 1 59 ? 50.592 -7.114 17.052 1.00 21.81 51 ASN B C 1
ATOM 2121 O O . ASN B 1 59 ? 51.126 -8.232 17.240 1.00 22.14 51 ASN B O 1
ATOM 2126 N N . THR B 1 60 ? 49.315 -6.878 17.319 1.00 20.25 52 THR B N 1
ATOM 2127 C CA . THR B 1 60 ? 48.514 -7.890 18.003 1.00 19.61 52 THR B CA 1
ATOM 2128 C C . THR B 1 60 ? 47.645 -8.758 17.081 1.00 18.49 52 THR B C 1
ATOM 2129 O O . THR B 1 60 ? 46.958 -9.658 17.568 1.00 19.32 52 THR B O 1
ATOM 2133 N N . GLY B 1 61 ? 47.658 -8.486 15.778 1.00 17.40 53 GLY B N 1
ATOM 2134 C CA . GLY B 1 61 ? 46.851 -9.296 14.832 1.00 16.39 53 GLY B CA 1
ATOM 2135 C C . GLY B 1 61 ? 45.358 -8.936 14.820 1.00 14.92 53 GLY B C 1
ATOM 2136 O O . GLY B 1 61 ? 44.526 -9.680 14.267 1.00 15.43 53 GLY B O 1
ATOM 2137 N N . HIS B 1 62 ? 44.995 -7.817 15.449 1.00 14.51 54 HIS B N 1
ATOM 2138 C CA . HIS B 1 62 ? 43.566 -7.467 15.581 1.00 12.98 54 HIS B CA 1
ATOM 2139 C C . HIS B 1 62 ? 43.092 -6.647 14.399 1.00 11.11 54 HIS B C 1
ATOM 2140 O O . HIS B 1 62 ? 43.829 -5.821 13.839 1.00 10.47 54 HIS B O 1
ATOM 2147 N N . ALA B 1 63 ? 41.846 -6.894 14.012 1.00 11.33 55 ALA B N 1
ATOM 2148 C CA . ALA B 1 63 ? 41.172 -6.015 13.043 1.00 10.89 55 ALA B CA 1
ATOM 2149 C C . ALA B 1 63 ? 40.917 -4.661 13.681 1.00 10.99 55 ALA B C 1
ATOM 2150 O O . ALA B 1 63 ? 40.596 -4.587 14.862 1.00 11.89 55 ALA B O 1
ATOM 2152 N N . VAL B 1 64 ? 40.983 -3.604 12.885 1.00 10.75 56 VAL B N 1
ATOM 2153 C CA . VAL B 1 64 ? 40.818 -2.248 13.402 1.00 10.46 56 VAL B CA 1
ATOM 2154 C C . VAL B 1 64 ? 39.332 -1.842 13.562 1.00 10.76 56 VAL B C 1
ATOM 2155 O O . VAL B 1 64 ? 39.019 -0.812 14.186 1.00 10.55 56 VAL B O 1
ATOM 2159 N N . SER B 1 65 ? 38.445 -2.657 12.993 1.00 10.42 57 SER B N 1
ATOM 2160 C CA . SER B 1 65 ? 37.004 -2.480 13.181 1.00 11.97 57 SER B CA 1
ATOM 2161 C C . SER B 1 65 ? 36.282 -3.771 12.816 1.00 11.38 57 SER B C 1
ATOM 2162 O O . SER B 1 65 ? 36.902 -4.699 12.289 1.00 10.52 57 SER B O 1
ATOM 2165 N N . ARG B 1 66 ? 34.962 -3.780 13.052 1.00 12.24 58 ARG B N 1
ATOM 2166 C CA . ARG B 1 66 ? 34.045 -4.856 12.624 1.00 13.29 58 ARG B CA 1
ATOM 2167 C C . ARG B 1 66 ? 33.984 -5.103 11.114 1.00 12.77 58 ARG B C 1
ATOM 2168 O O . ARG B 1 66 ? 33.477 -6.160 10.670 1.00 11.93 58 ARG B O 1
ATOM 2176 N N . GLY B 1 67 ? 34.462 -4.136 10.339 1.00 11.17 59 GLY B N 1
ATOM 2177 C CA . GLY B 1 67 ? 34.437 -4.232 8.873 1.00 10.33 59 GLY B CA 1
ATOM 2178 C C . GLY B 1 67 ? 35.228 -5.401 8.316 1.00 10.06 59 GLY B C 1
ATOM 2179 O O . GLY B 1 67 ? 34.842 -5.982 7.293 1.00 8.77 59 GLY B O 1
ATOM 2180 N N . THR B 1 68 ? 36.344 -5.754 8.957 1.00 8.22 60 THR B N 1
ATOM 2181 C CA . THR B 1 68 ? 37.169 -6.833 8.376 1.00 8.83 60 THR B CA 1
ATOM 2182 C C . THR B 1 68 ? 36.357 -8.126 8.287 1.00 7.59 60 THR B C 1
ATOM 2183 O O . THR B 1 68 ? 36.300 -8.751 7.244 1.00 7.75 60 THR B O 1
ATOM 2187 N N . ALA B 1 69 ? 35.681 -8.488 9.368 1.00 8.50 61 ALA B N 1
ATOM 2188 C CA . ALA B 1 69 ? 34.913 -9.745 9.372 1.00 7.75 61 ALA B CA 1
ATOM 2189 C C . ALA B 1 69 ? 33.772 -9.765 8.323 1.00 8.64 61 ALA B C 1
ATOM 2190 O O . ALA B 1 69 ? 33.415 -10.824 7.801 1.00 7.27 61 ALA B O 1
ATOM 2192 N N . LYS B 1 70 ? 33.200 -8.585 8.031 1.00 8.53 62 LYS B N 1
ATOM 2193 C CA . LYS B 1 70 ? 32.172 -8.480 6.969 1.00 8.66 62 LYS B CA 1
ATOM 2194 C C . LYS B 1 70 ? 32.787 -8.773 5.612 1.00 9.05 62 LYS B C 1
ATOM 2195 O O . LYS B 1 70 ? 32.280 -9.595 4.843 1.00 8.59 62 LYS B O 1
ATOM 2201 N N . LEU B 1 71 ? 33.900 -8.110 5.304 1.00 8.57 63 LEU B N 1
ATOM 2202 C CA . LEU B 1 71 ? 34.580 -8.399 4.024 1.00 9.19 63 LEU B CA 1
ATOM 2203 C C . LEU B 1 71 ? 35.048 -9.854 3.937 1.00 9.34 63 LEU B C 1
ATOM 2204 O O . LEU B 1 71 ? 34.900 -10.486 2.882 1.00 10.16 63 LEU B O 1
ATOM 2209 N N . ALA B 1 72 ? 35.607 -10.371 5.029 1.00 9.94 64 ALA B N 1
ATOM 2210 C CA . ALA B 1 72 ? 36.032 -11.782 5.073 1.00 10.31 64 ALA B CA 1
ATOM 2211 C C . ALA B 1 72 ? 34.835 -12.688 4.737 1.00 10.33 64 ALA B C 1
ATOM 2212 O O . ALA B 1 72 ? 34.958 -13.654 3.978 1.00 11.27 64 ALA B O 1
ATOM 2214 N N . TRP B 1 73 ? 33.664 -12.354 5.274 1.00 9.97 65 TRP B N 1
ATOM 2215 C CA . TRP B 1 73 ? 32.480 -13.198 5.055 1.00 10.14 65 TRP B CA 1
ATOM 2216 C C . TRP B 1 73 ? 32.093 -13.203 3.563 1.00 9.26 65 TRP B C 1
ATOM 2217 O O . TRP B 1 73 ? 31.781 -14.248 2.992 1.00 9.31 65 TRP B O 1
ATOM 2228 N N . ILE B 1 74 ? 32.111 -12.030 2.938 1.00 9.09 66 ILE B N 1
ATOM 2229 C CA . ILE B 1 74 ? 31.782 -11.909 1.536 1.00 9.20 66 ILE B CA 1
ATOM 2230 C C . ILE B 1 74 ? 32.794 -12.674 0.709 1.00 10.38 66 ILE B C 1
ATOM 2231 O O . ILE B 1 74 ? 32.434 -13.379 -0.260 1.00 10.36 66 ILE B O 1
ATOM 2236 N N . ASP B 1 75 ? 34.060 -12.544 1.098 1.00 10.25 67 ASP B N 1
ATOM 2237 C CA . ASP B 1 75 ? 35.156 -13.057 0.247 1.00 11.61 67 ASP B CA 1
ATOM 2238 C C . ASP B 1 75 ? 35.079 -14.576 0.269 1.00 12.15 67 ASP B C 1
ATOM 2239 O O . ASP B 1 75 ? 35.207 -15.248 -0.793 1.00 13.53 67 ASP B O 1
ATOM 2244 N N . GLU B 1 76 ? 34.825 -15.123 1.460 1.00 13.24 68 GLU B N 1
ATOM 2245 C CA . GLU B 1 76 ? 34.849 -16.554 1.694 1.00 16.24 68 GLU B CA 1
ATOM 2246 C C . GLU B 1 76 ? 33.717 -17.234 0.938 1.00 16.13 68 GLU B C 1
ATOM 2247 O O . GLU B 1 76 ? 33.751 -18.436 0.685 1.00 16.06 68 GLU B O 1
ATOM 2253 N N . ARG B 1 77 ? 32.716 -16.449 0.565 1.00 16.32 69 ARG B N 1
ATOM 2254 C CA . ARG B 1 77 ? 31.557 -16.976 -0.143 1.00 17.13 69 ARG B CA 1
ATOM 2255 C C . ARG B 1 77 ? 31.613 -16.696 -1.623 1.00 17.09 69 ARG B C 1
ATOM 2256 O O . ARG B 1 77 ? 30.627 -16.888 -2.348 1.00 17.16 69 ARG B O 1
ATOM 2264 N N . GLY B 1 78 ? 32.788 -16.251 -2.069 1.00 15.28 70 GLY B N 1
ATOM 2265 C CA . GLY B 1 78 ? 32.996 -15.998 -3.475 1.00 14.57 70 GLY B CA 1
ATOM 2266 C C . GLY B 1 78 ? 32.330 -14.751 -4.001 1.00 13.20 70 GLY B C 1
ATOM 2267 O O . GLY B 1 78 ? 32.119 -14.657 -5.185 1.00 12.66 70 GLY B O 1
ATOM 2268 N N . GLY B 1 79 ? 32.010 -13.786 -3.126 1.00 13.18 71 GLY B N 1
ATOM 2269 C CA . GLY B 1 79 ? 31.345 -12.567 -3.575 1.00 11.78 71 GLY B CA 1
ATOM 2270 C C . GLY B 1 79 ? 32.235 -11.576 -4.293 1.00 11.46 71 GLY B C 1
ATOM 2271 O O . GLY B 1 79 ? 31.756 -10.750 -5.079 1.00 11.09 71 GLY B O 1
ATOM 2272 N N . VAL B 1 80 ? 33.544 -11.644 -4.033 1.00 11.68 72 VAL B N 1
ATOM 2273 C CA . VAL B 1 80 ? 34.489 -10.724 -4.661 1.00 11.69 72 VAL B CA 1
ATOM 2274 C C . VAL B 1 80 ? 35.912 -11.319 -4.771 1.00 13.39 72 VAL B C 1
ATOM 2275 O O . VAL B 1 80 ? 36.480 -11.779 -3.789 1.00 14.91 72 VAL B O 1
ATOM 2279 N N . GLU B 1 81 ? 36.448 -11.317 -5.986 1.00 13.69 73 GLU B N 1
ATOM 2280 C CA . GLU B 1 81 ? 37.817 -11.735 -6.236 1.00 15.12 73 GLU B CA 1
ATOM 2281 C C . GLU B 1 81 ? 38.770 -10.590 -5.858 1.00 13.26 73 GLU B C 1
ATOM 2282 O O . GLU B 1 81 ? 38.811 -9.546 -6.533 1.00 15.93 73 GLU B O 1
ATOM 2288 N N . LEU B 1 82 ? 39.471 -10.752 -4.741 1.00 11.85 74 LEU B N 1
ATOM 2289 C CA . LEU B 1 82 ? 40.458 -9.757 -4.326 1.00 12.15 74 LEU B CA 1
ATOM 2290 C C . LEU B 1 82 ? 41.814 -10.078 -4.953 1.00 11.93 74 LEU B C 1
ATOM 2291 O O . LEU B 1 82 ? 42.419 -11.097 -4.648 1.00 11.96 74 LEU B O 1
ATOM 2296 N N . LYS B 1 83 ? 42.270 -9.197 -5.819 1.00 11.70 75 LYS B N 1
ATOM 2297 C CA . LYS B 1 83 ? 43.569 -9.395 -6.454 1.00 12.93 75 LYS B CA 1
ATOM 2298 C C . LYS B 1 83 ? 44.120 -8.116 -7.026 1.00 12.78 75 LYS B C 1
ATOM 2299 O O . LYS B 1 83 ? 43.398 -7.114 -7.200 1.00 12.44 75 LYS B O 1
ATOM 2305 N N . GLY B 1 84 ? 45.417 -8.154 -7.342 1.00 12.30 76 GLY B N 1
ATOM 2306 C CA . GLY B 1 84 ? 46.036 -7.100 -8.102 1.00 11.98 76 GLY B CA 1
ATOM 2307 C C . GLY B 1 84 ? 46.059 -5.807 -7.313 1.00 12.88 76 GLY B C 1
ATOM 2308 O O . GLY B 1 84 ? 46.356 -5.796 -6.103 1.00 12.29 76 GLY B O 1
ATOM 2309 N N . THR B 1 85 ? 45.714 -4.727 -8.001 1.00 11.14 77 THR B N 1
ATOM 2310 C CA . THR B 1 85 ? 45.620 -3.408 -7.400 1.00 11.65 77 THR B CA 1
ATOM 2311 C C . THR B 1 85 ? 44.181 -3.258 -6.888 1.00 10.77 77 THR B C 1
ATOM 2312 O O . THR B 1 85 ? 43.234 -3.328 -7.663 1.00 10.76 77 THR B O 1
ATOM 2316 N N . VAL B 1 86 ? 44.050 -3.060 -5.583 1.00 9.83 78 VAL B N 1
ATOM 2317 C CA . VAL B 1 86 ? 42.746 -2.922 -4.932 1.00 9.69 78 VAL B CA 1
ATOM 2318 C C . VAL B 1 86 ? 42.590 -1.481 -4.494 1.00 9.91 78 VAL B C 1
ATOM 2319 O O . VAL B 1 86 ? 43.524 -0.914 -3.893 1.00 9.96 78 VAL B O 1
ATOM 2323 N N . VAL B 1 87 ? 41.446 -0.864 -4.836 1.00 9.24 79 VAL B N 1
ATOM 2324 C CA . VAL B 1 87 ? 41.127 0.466 -4.282 1.00 10.90 79 VAL B CA 1
ATOM 2325 C C . VAL B 1 87 ? 40.056 0.305 -3.199 1.00 9.87 79 VAL B C 1
ATOM 2326 O O . VAL B 1 87 ? 39.129 -0.485 -3.364 1.00 10.50 79 VAL B O 1
ATOM 2330 N N . ASP B 1 88 ? 40.235 1.012 -2.091 1.00 10.12 80 ASP B N 1
ATOM 2331 C CA . ASP B 1 88 ? 39.305 0.988 -0.955 1.00 10.15 80 ASP B CA 1
ATOM 2332 C C . ASP B 1 88 ? 38.812 2.438 -0.769 1.00 10.67 80 ASP B C 1
ATOM 2333 O O . ASP B 1 88 ? 39.497 3.280 -0.173 1.00 9.81 80 ASP B O 1
ATOM 2338 N N . LEU B 1 89 ? 37.612 2.687 -1.287 1.00 9.03 81 LEU B N 1
ATOM 2339 C CA . LEU B 1 89 ? 37.026 4.029 -1.321 1.00 10.59 81 LEU B CA 1
ATOM 2340 C C . LEU B 1 89 ? 36.217 4.218 -0.038 1.00 10.58 81 LEU B C 1
ATOM 2341 O O . LEU B 1 89 ? 35.329 3.403 0.249 1.00 10.01 81 LEU B O 1
ATOM 2346 N N . GLY B 1 90 ? 36.504 5.278 0.731 1.00 10.20 82 GLY B N 1
ATOM 2347 C CA . GLY B 1 90 ? 35.877 5.468 2.057 1.00 9.45 82 GLY B CA 1
ATOM 2348 C C . GLY B 1 90 ? 36.440 4.471 3.063 1.00 9.30 82 GLY B C 1
ATOM 2349 O O . GLY B 1 90 ? 35.702 3.724 3.716 1.00 7.56 82 GLY B O 1
ATOM 2350 N N . CYS B 1 91 ? 37.756 4.401 3.172 1.00 9.40 83 CYS B N 1
ATOM 2351 C CA . CYS B 1 91 ? 38.354 3.342 3.992 1.00 8.83 83 CYS B CA 1
ATOM 2352 C C . CYS B 1 91 ? 38.161 3.491 5.510 1.00 9.77 83 CYS B C 1
ATOM 2353 O O . CYS B 1 91 ? 38.219 2.490 6.255 1.00 8.49 83 CYS B O 1
ATOM 2356 N N . GLY B 1 92 ? 37.942 4.732 5.983 1.00 9.04 84 GLY B N 1
ATOM 2357 C CA . GLY B 1 92 ? 37.754 4.932 7.416 1.00 10.02 84 GLY B CA 1
ATOM 2358 C C . GLY B 1 92 ? 39.003 4.482 8.150 1.00 9.21 84 GLY B C 1
ATOM 2359 O O . GLY B 1 92 ? 40.143 4.829 7.758 1.00 9.01 84 GLY B O 1
ATOM 2360 N N . ARG B 1 93 ? 38.800 3.681 9.201 1.00 9.76 85 ARG B N 1
ATOM 2361 C CA . ARG B 1 93 ? 39.913 3.128 9.984 1.00 10.01 85 ARG B CA 1
ATOM 2362 C C . ARG B 1 93 ? 40.810 2.201 9.162 1.00 10.03 85 ARG B C 1
ATOM 2363 O O . ARG B 1 93 ? 41.965 2.000 9.498 1.00 10.74 85 ARG B O 1
ATOM 2371 N N . GLY B 1 94 ? 40.259 1.626 8.101 1.00 9.61 86 GLY B N 1
ATOM 2372 C CA . GLY B 1 94 ? 41.064 0.864 7.180 1.00 9.24 86 GLY B CA 1
ATOM 2373 C C . GLY B 1 94 ? 40.856 -0.644 7.211 1.00 9.41 86 GLY B C 1
ATOM 2374 O O . GLY B 1 94 ? 41.623 -1.352 6.578 1.00 8.43 86 GLY B O 1
ATOM 2375 N N . SER B 1 95 ? 39.817 -1.134 7.901 1.00 8.43 87 SER B N 1
ATOM 2376 C CA . SER B 1 95 ? 39.713 -2.595 8.113 1.00 9.31 87 SER B CA 1
ATOM 2377 C C . SER B 1 95 ? 39.545 -3.409 6.822 1.00 7.97 87 SER B C 1
ATOM 2378 O O . SER B 1 95 ? 40.014 -4.581 6.763 1.00 8.25 87 SER B O 1
ATOM 2381 N N . TRP B 1 96 ? 38.888 -2.833 5.801 1.00 7.29 88 TRP B N 1
ATOM 2382 C CA . TRP B 1 96 ? 38.802 -3.526 4.515 1.00 6.95 88 TRP B CA 1
ATOM 2383 C C . TRP B 1 96 ? 40.171 -3.555 3.811 1.00 8.35 88 TRP B C 1
ATOM 2384 O O . TRP B 1 96 ? 40.531 -4.563 3.193 1.00 9.45 88 TRP B O 1
ATOM 2395 N N . SER B 1 97 ? 40.925 -2.463 3.928 1.00 7.02 89 SER B N 1
ATOM 2396 C CA . SER B 1 97 ? 42.261 -2.412 3.332 1.00 7.76 89 SER B CA 1
ATOM 2397 C C . SER B 1 97 ? 43.190 -3.419 3.987 1.00 6.75 89 SER B C 1
ATOM 2398 O O . SER B 1 97 ? 43.957 -4.085 3.301 1.00 6.59 89 SER B O 1
ATOM 2401 N N . TYR B 1 98 ? 43.157 -3.489 5.309 1.00 7.90 90 TYR B N 1
ATOM 2402 C CA . TYR B 1 98 ? 43.989 -4.504 5.993 1.00 8.28 90 TYR B CA 1
ATOM 2403 C C . TYR B 1 98 ? 43.596 -5.938 5.596 1.00 7.80 90 TYR B C 1
ATOM 2404 O O . TYR B 1 98 ? 44.479 -6.783 5.394 1.00 8.38 90 TYR B O 1
ATOM 2413 N N . TYR B 1 99 ? 42.292 -6.197 5.437 1.00 7.79 91 TYR B N 1
ATOM 2414 C CA . TYR B 1 99 ? 41.850 -7.529 5.002 1.00 7.49 91 TYR B CA 1
ATOM 2415 C C . TYR B 1 99 ? 42.440 -7.808 3.633 1.00 8.10 91 TYR B C 1
ATOM 2416 O O . TYR B 1 99 ? 43.064 -8.865 3.414 1.00 9.34 91 TYR B O 1
ATOM 2425 N N . ALA B 1 100 ? 42.238 -6.875 2.713 1.00 8.08 92 ALA B N 1
ATOM 2426 C CA . ALA B 1 100 ? 42.668 -7.052 1.342 1.00 9.34 92 ALA B CA 1
ATOM 2427 C C . ALA B 1 100 ? 44.185 -7.231 1.237 1.00 9.14 92 ALA B C 1
ATOM 2428 O O . ALA B 1 100 ? 44.674 -8.092 0.493 1.00 8.44 92 ALA B O 1
ATOM 2430 N N . ALA B 1 101 ? 44.902 -6.438 2.012 1.00 8.48 93 ALA B N 1
ATOM 2431 C CA . ALA B 1 101 ? 46.359 -6.440 1.988 1.00 9.80 93 ALA B CA 1
ATOM 2432 C C . ALA B 1 101 ? 46.940 -7.771 2.420 1.00 10.70 93 ALA B C 1
ATOM 2433 O O . ALA B 1 101 ? 48.084 -8.078 2.077 1.00 11.50 93 ALA B O 1
ATOM 2435 N N . SER B 1 102 ? 46.197 -8.539 3.223 1.00 10.34 94 SER B N 1
ATOM 2436 C CA . SER B 1 102 ? 46.691 -9.829 3.731 1.00 10.88 94 SER B CA 1
ATOM 2437 C C . SER B 1 102 ? 46.421 -10.966 2.760 1.00 11.91 94 SER B C 1
ATOM 2438 O O . SER B 1 102 ? 46.877 -12.097 2.989 1.00 11.22 94 SER B O 1
ATOM 2441 N N . GLN B 1 103 ? 45.669 -10.685 1.686 1.00 11.70 95 GLN B N 1
ATOM 2442 C CA . GLN B 1 103 ? 45.153 -11.746 0.802 1.00 12.99 95 GLN B CA 1
ATOM 2443 C C . GLN B 1 103 ? 46.175 -12.133 -0.285 1.00 13.72 95 GLN B C 1
ATOM 2444 O O . GLN B 1 103 ? 46.836 -11.261 -0.835 1.00 13.23 95 GLN B O 1
ATOM 2450 N N . PRO B 1 104 ? 46.347 -13.454 -0.538 1.00 14.04 96 PRO B N 1
ATOM 2451 C CA . PRO B 1 104 ? 47.410 -13.968 -1.432 1.00 14.66 96 PRO B CA 1
ATOM 2452 C C . PRO B 1 104 ? 47.549 -13.278 -2.779 1.00 13.73 96 PRO B C 1
ATOM 2453 O O . PRO B 1 104 ? 48.661 -13.041 -3.230 1.00 14.53 96 PRO B O 1
ATOM 2457 N N . ASN B 1 105 ? 46.446 -12.973 -3.442 1.00 12.64 97 ASN B N 1
ATOM 2458 C CA . ASN B 1 105 ? 46.558 -12.457 -4.800 1.00 12.68 97 ASN B CA 1
ATOM 2459 C C . ASN B 1 105 ? 46.573 -10.938 -4.911 1.00 10.83 97 ASN B C 1
ATOM 2460 O O . ASN B 1 105 ? 46.685 -10.407 -5.999 1.00 10.65 97 ASN B O 1
ATOM 2465 N N . VAL B 1 106 ? 46.453 -10.250 -3.779 1.00 10.58 98 VAL B N 1
ATOM 2466 C CA . VAL B 1 106 ? 46.517 -8.793 -3.763 1.00 10.28 98 VAL B CA 1
ATOM 2467 C C . VAL B 1 106 ? 47.975 -8.307 -3.791 1.00 12.05 98 VAL B C 1
ATOM 2468 O O . VAL B 1 106 ? 48.815 -8.847 -3.069 1.00 12.34 98 VAL B O 1
ATOM 2472 N N . ARG B 1 107 ? 48.250 -7.299 -4.624 1.00 12.15 99 ARG B N 1
ATOM 2473 C CA . ARG B 1 107 ? 49.613 -6.757 -4.805 1.00 14.81 99 ARG B CA 1
ATOM 2474 C C . ARG B 1 107 ? 49.811 -5.378 -4.151 1.00 13.63 99 ARG B C 1
ATOM 2475 O O . ARG B 1 107 ? 50.882 -5.079 -3.608 1.00 11.60 99 ARG B O 1
ATOM 2483 N N . GLU B 1 108 ? 48.759 -4.561 -4.170 1.00 12.35 100 GLU B N 1
ATOM 2484 C CA . GLU B 1 108 ? 48.793 -3.261 -3.517 1.00 13.49 100 GLU B CA 1
ATOM 2485 C C . GLU B 1 108 ? 47.356 -2.822 -3.214 1.00 11.14 100 GLU B C 1
ATOM 2486 O O . GLU B 1 108 ? 46.369 -3.259 -3.878 1.00 11.88 100 GLU B O 1
ATOM 2492 N N . VAL B 1 109 ? 47.248 -1.964 -2.220 1.00 10.81 101 VAL B N 1
ATOM 2493 C CA . VAL B 1 109 ? 45.957 -1.432 -1.799 1.00 9.95 101 VAL B CA 1
ATOM 2494 C C . VAL B 1 109 ? 46.080 0.114 -1.750 1.00 10.07 101 VAL B C 1
ATOM 2495 O O . VAL B 1 109 ? 46.958 0.641 -1.073 1.00 10.58 101 VAL B O 1
ATOM 2499 N N . LYS B 1 110 ? 45.228 0.822 -2.484 1.00 10.36 102 LYS B N 1
ATOM 2500 C CA . LYS B 1 110 ? 45.174 2.296 -2.426 1.00 11.15 102 LYS B CA 1
ATOM 2501 C C . LYS B 1 110 ? 43.869 2.688 -1.717 1.00 10.72 102 LYS B C 1
ATOM 2502 O O . LYS B 1 110 ? 42.798 2.436 -2.253 1.00 10.20 102 LYS B O 1
ATOM 2508 N N . ALA B 1 111 ? 43.997 3.260 -0.510 1.00 10.03 103 ALA B N 1
ATOM 2509 C CA . ALA B 1 111 ? 42.870 3.497 0.413 1.00 10.54 103 ALA B CA 1
ATOM 2510 C C . ALA B 1 111 ? 42.695 5.004 0.559 1.00 10.85 103 ALA B C 1
ATOM 2511 O O . ALA B 1 111 ? 43.697 5.737 0.624 1.00 10.73 103 ALA B O 1
ATOM 2513 N N . TYR B 1 112 ? 41.438 5.447 0.579 1.00 10.97 104 TYR B N 1
ATOM 2514 C CA . TYR B 1 112 ? 41.121 6.881 0.545 1.00 11.61 104 TYR B CA 1
ATOM 2515 C C . TYR B 1 112 ? 39.972 7.123 1.479 1.00 12.55 104 TYR B C 1
ATOM 2516 O O . TYR B 1 112 ? 39.007 6.338 1.483 1.00 13.57 104 TYR B O 1
ATOM 2525 N N . THR B 1 113 ? 40.015 8.230 2.221 1.00 12.52 105 THR B N 1
ATOM 2526 C CA . THR B 1 113 ? 38.933 8.523 3.141 1.00 13.16 105 THR B CA 1
ATOM 2527 C C . THR B 1 113 ? 38.975 10.012 3.499 1.00 14.10 105 THR B C 1
ATOM 2528 O O . THR B 1 113 ? 40.011 10.659 3.343 1.00 13.85 105 THR B O 1
ATOM 2532 N N . LEU B 1 114 ? 37.835 10.544 3.935 1.00 14.72 106 LEU B N 1
ATOM 2533 C CA . LEU B 1 114 ? 37.772 11.939 4.372 1.00 16.31 106 LEU B CA 1
ATOM 2534 C C . LEU B 1 114 ? 38.716 12.146 5.555 1.00 17.31 106 LEU B C 1
ATOM 2535 O O . LEU B 1 114 ? 39.653 12.930 5.459 1.00 18.99 106 LEU B O 1
ATOM 2540 N N . GLY B 1 115 ? 38.481 11.433 6.657 1.00 18.00 107 GLY B N 1
ATOM 2541 C CA . GLY B 1 115 ? 39.365 11.484 7.821 1.00 20.22 107 GLY B CA 1
ATOM 2542 C C . GLY B 1 115 ? 39.410 12.854 8.480 1.00 22.77 107 GLY B C 1
ATOM 2543 O O . GLY B 1 115 ? 40.401 13.206 9.102 1.00 22.98 107 GLY B O 1
ATOM 2544 N N . THR B 1 116 ? 38.338 13.619 8.319 1.00 24.51 108 THR B N 1
ATOM 2545 C CA . THR B 1 116 ? 38.276 14.994 8.818 1.00 27.21 108 THR B CA 1
ATOM 2546 C C . THR B 1 116 ? 37.470 14.967 10.103 1.00 28.07 108 THR B C 1
ATOM 2547 O O . THR B 1 116 ? 36.860 13.942 10.424 1.00 28.56 108 THR B O 1
ATOM 2551 N N . SER B 1 117 ? 37.462 16.076 10.852 1.00 29.16 109 SER B N 1
ATOM 2552 C CA . SER B 1 117 ? 36.660 16.156 12.073 1.00 30.07 109 SER B CA 1
ATOM 2553 C C . SER B 1 117 ? 35.307 15.460 11.980 1.00 29.57 109 SER B C 1
ATOM 2554 O O . SER B 1 117 ? 34.506 15.738 11.079 1.00 30.69 109 SER B O 1
ATOM 2557 N N . GLY B 1 118 ? 35.068 14.564 12.928 1.00 29.57 110 GLY B N 1
ATOM 2558 C CA . GLY B 1 118 ? 33.866 13.753 12.954 1.00 29.31 110 GLY B CA 1
ATOM 2559 C C . GLY B 1 118 ? 34.044 12.399 12.278 1.00 28.87 110 GLY B C 1
ATOM 2560 O O . GLY B 1 118 ? 33.327 11.452 12.604 1.00 30.51 110 GLY B O 1
ATOM 2561 N N . HIS B 1 119 ? 34.996 12.307 11.351 1.00 27.27 111 HIS B N 1
ATOM 2562 C CA . HIS B 1 119 ? 35.141 11.125 10.478 1.00 25.47 111 HIS B CA 1
ATOM 2563 C C . HIS B 1 119 ? 36.303 10.219 10.935 1.00 23.84 111 HIS B C 1
ATOM 2564 O O . HIS B 1 119 ? 37.290 10.709 11.495 1.00 24.06 111 HIS B O 1
ATOM 2571 N N . GLU B 1 120 ? 36.184 8.905 10.722 1.00 21.03 112 GLU B N 1
ATOM 2572 C CA . GLU B 1 120 ? 37.220 7.960 11.173 1.00 19.79 112 GLU B CA 1
ATOM 2573 C C . GLU B 1 120 ? 38.508 8.198 10.383 1.00 17.40 112 GLU B C 1
ATOM 2574 O O . GLU B 1 120 ? 38.461 8.378 9.176 1.00 17.40 112 GLU B O 1
ATOM 2580 N N . LYS B 1 121 ? 39.659 8.221 11.053 1.00 16.58 113 LYS B N 1
ATOM 2581 C CA . LYS B 1 121 ? 40.944 8.330 10.347 1.00 15.77 113 LYS B CA 1
ATOM 2582 C C . LYS B 1 121 ? 41.570 6.923 10.242 1.00 14.54 113 LYS B C 1
ATOM 2583 O O . LYS B 1 121 ? 41.290 6.076 11.078 1.00 13.89 113 LYS B O 1
ATOM 2589 N N . PRO B 1 122 ? 42.403 6.663 9.207 1.00 13.46 114 PRO B N 1
ATOM 2590 C CA . PRO B 1 122 ? 43.043 5.350 9.181 1.00 12.88 114 PRO B CA 1
ATOM 2591 C C . PRO B 1 122 ? 43.746 5.012 10.486 1.00 13.16 114 PRO B C 1
ATOM 2592 O O . PRO B 1 122 ? 44.395 5.874 11.092 1.00 12.95 114 PRO B O 1
ATOM 2596 N N . ARG B 1 123 ? 43.546 3.789 10.965 1.00 12.52 115 ARG B N 1
ATOM 2597 C CA . ARG B 1 123 ? 44.239 3.336 12.169 1.00 13.60 115 ARG B CA 1
ATOM 2598 C C . ARG B 1 123 ? 45.473 2.563 11.672 1.00 13.03 115 ARG B C 1
ATOM 2599 O O . ARG B 1 123 ? 45.318 1.649 10.887 1.00 13.19 115 ARG B O 1
ATOM 2607 N N . LEU B 1 124 ? 46.681 2.916 12.141 1.00 12.47 116 LEU B N 1
ATOM 2608 C CA . LEU B 1 124 ? 47.899 2.357 11.559 1.00 12.63 116 LEU B CA 1
ATOM 2609 C C . LEU B 1 124 ? 48.411 1.205 12.414 1.00 13.68 116 LEU B C 1
ATOM 2610 O O . LEU B 1 124 ? 48.906 1.411 13.539 1.00 13.85 116 LEU B O 1
ATOM 2615 N N . VAL B 1 125 ? 48.247 -0.010 11.907 1.00 12.18 117 VAL B N 1
ATOM 2616 C CA . VAL B 1 125 ? 48.672 -1.210 12.629 1.00 11.76 117 VAL B CA 1
ATOM 2617 C C . VAL B 1 125 ? 49.433 -2.099 11.657 1.00 11.70 117 VAL B C 1
ATOM 2618 O O . VAL B 1 125 ? 49.472 -1.821 10.454 1.00 11.27 117 VAL B O 1
ATOM 2622 N N . GLU B 1 126 ? 50.032 -3.168 12.173 1.00 11.05 118 GLU B N 1
ATOM 2623 C CA . GLU B 1 126 ? 50.965 -3.958 11.376 1.00 12.65 118 GLU B CA 1
ATOM 2624 C C . GLU B 1 126 ? 50.500 -5.383 11.151 1.00 12.10 118 GLU B C 1
ATOM 2625 O O . GLU B 1 126 ? 51.289 -6.336 11.171 1.00 12.40 118 GLU B O 1
ATOM 2631 N N . THR B 1 127 ? 49.213 -5.535 10.834 1.00 10.85 119 THR B N 1
ATOM 2632 C CA . THR B 1 127 ? 48.720 -6.852 10.471 1.00 10.55 119 THR B CA 1
ATOM 2633 C C . THR B 1 127 ? 49.304 -7.240 9.111 1.00 10.37 119 THR B C 1
ATOM 2634 O O . THR B 1 127 ? 49.747 -6.394 8.360 1.00 10.44 119 THR B O 1
ATOM 2638 N N . PHE B 1 128 ? 49.333 -8.536 8.824 1.00 9.68 120 PHE B N 1
ATOM 2639 C CA . PHE B 1 128 ? 49.999 -9.100 7.638 1.00 10.24 120 PHE B CA 1
ATOM 2640 C C . PHE B 1 128 ? 49.699 -8.373 6.333 1.00 10.74 120 PHE B C 1
ATOM 2641 O O . PHE B 1 128 ? 48.539 -8.276 5.903 1.00 9.53 120 PHE B O 1
ATOM 2649 N N . GLY B 1 129 ? 50.753 -7.874 5.703 1.00 9.33 121 GLY B N 1
ATOM 2650 C CA . GLY B 1 129 ? 50.643 -7.155 4.444 1.00 8.80 121 GLY B CA 1
ATOM 2651 C C . GLY B 1 129 ? 50.367 -5.667 4.552 1.00 8.54 121 GLY B C 1
ATOM 2652 O O . GLY B 1 129 ? 50.176 -5.023 3.528 1.00 9.74 121 GLY B O 1
ATOM 2653 N N . TRP B 1 130 ? 50.366 -5.116 5.763 1.00 9.07 122 TRP B N 1
ATOM 2654 C CA . TRP B 1 130 ? 50.074 -3.695 5.992 1.00 9.73 122 TRP B CA 1
ATOM 2655 C C . TRP B 1 130 ? 50.873 -2.757 5.082 1.00 9.67 122 TRP B C 1
ATOM 2656 O O . TRP B 1 130 ? 50.379 -1.702 4.670 1.00 9.08 122 TRP B O 1
ATOM 2667 N N . ASN B 1 131 ? 52.108 -3.167 4.769 1.00 10.61 123 ASN B N 1
ATOM 2668 C CA . ASN B 1 131 ? 53.037 -2.370 3.967 1.00 11.22 123 ASN B CA 1
ATOM 2669 C C . ASN B 1 131 ? 52.580 -2.228 2.512 1.00 11.46 123 ASN B C 1
ATOM 2670 O O . ASN B 1 131 ? 53.058 -1.371 1.788 1.00 11.39 123 ASN B O 1
ATOM 2675 N N . LEU B 1 132 ? 51.626 -3.054 2.094 1.00 11.46 124 LEU B N 1
ATOM 2676 C CA . LEU B 1 132 ? 51.072 -2.907 0.732 1.00 11.40 124 LEU B CA 1
ATOM 2677 C C . LEU B 1 132 ? 50.012 -1.796 0.602 1.00 10.85 124 LEU B C 1
ATOM 2678 O O . LEU B 1 132 ? 49.538 -1.530 -0.489 1.00 10.06 124 LEU B O 1
ATOM 2683 N N . ILE B 1 133 ? 49.675 -1.149 1.719 1.00 10.73 125 ILE B N 1
ATOM 2684 C CA . ILE B 1 133 ? 48.590 -0.158 1.726 1.00 10.14 125 ILE B CA 1
ATOM 2685 C C . ILE B 1 133 ? 49.122 1.264 1.692 1.00 10.68 125 ILE B C 1
ATOM 2686 O O . ILE B 1 133 ? 49.988 1.621 2.478 1.00 11.75 125 ILE B O 1
ATOM 2691 N N . THR B 1 134 ? 48.591 2.078 0.797 1.00 10.67 126 THR B N 1
ATOM 2692 C CA . THR B 1 134 ? 48.848 3.514 0.880 1.00 11.39 126 THR B CA 1
ATOM 2693 C C . THR B 1 134 ? 47.541 4.145 1.332 1.00 11.02 126 THR B C 1
ATOM 2694 O O . THR B 1 134 ? 46.545 4.062 0.633 1.00 10.52 126 THR B O 1
ATOM 2698 N N . PHE B 1 135 ? 47.550 4.761 2.505 1.00 11.92 127 PHE B N 1
ATOM 2699 C CA . PHE B 1 135 ? 46.387 5.480 2.991 1.00 12.26 127 PHE B CA 1
ATOM 2700 C C . PHE B 1 135 ? 46.471 6.950 2.593 1.00 14.03 127 PHE B C 1
ATOM 2701 O O . PHE B 1 135 ? 47.521 7.579 2.766 1.00 14.91 127 PHE B O 1
ATOM 2709 N N . LYS B 1 136 ? 45.364 7.514 2.111 1.00 14.08 128 LYS B N 1
ATOM 2710 C CA . LYS B 1 136 ? 45.337 8.949 1.845 1.00 15.28 128 LYS B CA 1
ATOM 2711 C C . LYS B 1 136 ? 44.066 9.543 2.459 1.00 15.45 128 LYS B C 1
ATOM 2712 O O . LYS B 1 136 ? 42.972 9.128 2.119 1.00 14.28 128 LYS B O 1
ATOM 2718 N N . SER B 1 137 ? 44.239 10.491 3.379 1.00 15.51 129 SER B N 1
ATOM 2719 C CA . SER B 1 137 ? 43.136 11.193 4.015 1.00 16.73 129 SER B CA 1
ATOM 2720 C C . SER B 1 137 ? 42.860 12.541 3.348 1.00 17.51 129 SER B C 1
ATOM 2721 O O . SER B 1 137 ? 43.609 12.970 2.456 1.00 16.56 129 SER B O 1
ATOM 2724 N N . LYS B 1 138 ? 41.775 13.184 3.787 1.00 18.19 130 LYS B N 1
ATOM 2725 C CA . LYS B 1 138 ? 41.301 14.452 3.231 1.00 20.20 130 LYS B CA 1
ATOM 2726 C C . LYS B 1 138 ? 41.022 14.304 1.744 1.00 20.14 130 LYS B C 1
ATOM 2727 O O . LYS B 1 138 ? 41.240 15.222 0.949 1.00 20.98 130 LYS B O 1
ATOM 2733 N N . VAL B 1 139 ? 40.528 13.129 1.371 1.00 18.91 131 VAL B N 1
ATOM 2734 C CA . VAL B 1 139 ? 40.115 12.877 0.009 1.00 19.12 131 VAL B CA 1
ATOM 2735 C C . VAL B 1 139 ? 38.600 12.683 -0.044 1.00 18.30 131 VAL B C 1
ATOM 2736 O O . VAL B 1 139 ? 38.043 11.801 0.621 1.00 17.13 131 VAL B O 1
ATOM 2740 N N . ASP B 1 140 ? 37.931 13.518 -0.832 1.00 17.61 132 ASP B N 1
ATOM 2741 C CA . ASP B 1 140 ? 36.537 13.280 -1.136 1.00 16.49 132 ASP B CA 1
ATOM 2742 C C . ASP B 1 140 ? 36.450 12.388 -2.387 1.00 16.51 132 ASP B C 1
ATOM 2743 O O . ASP B 1 140 ? 36.713 12.833 -3.526 1.00 15.32 132 ASP B O 1
ATOM 2748 N N . VAL B 1 141 ? 36.063 11.129 -2.184 1.00 16.31 133 VAL B N 1
ATOM 2749 C CA . VAL B 1 141 ? 36.044 10.208 -3.312 1.00 16.71 133 VAL B CA 1
ATOM 2750 C C . VAL B 1 141 ? 34.959 10.565 -4.342 1.00 17.45 133 VAL B C 1
ATOM 2751 O O . VAL B 1 141 ? 35.029 10.116 -5.465 1.00 16.84 133 VAL B O 1
ATOM 2755 N N . THR B 1 142 ? 33.960 11.365 -3.969 1.00 18.17 134 THR B N 1
ATOM 2756 C CA . THR B 1 142 ? 32.985 11.834 -4.980 1.00 19.52 134 THR B CA 1
ATOM 2757 C C . THR B 1 142 ? 33.609 12.807 -5.992 1.00 20.13 134 THR B C 1
ATOM 2758 O O . THR B 1 142 ? 33.075 13.015 -7.087 1.00 20.96 134 THR B O 1
ATOM 2762 N N . LYS B 1 143 ? 34.748 13.386 -5.633 1.00 19.80 135 LYS B N 1
ATOM 2763 C CA . LYS B 1 143 ? 35.451 14.285 -6.539 1.00 21.53 135 LYS B CA 1
ATOM 2764 C C . LYS B 1 143 ? 36.681 13.655 -7.186 1.00 21.24 135 LYS B C 1
ATOM 2765 O O . LYS B 1 143 ? 37.340 14.278 -8.019 1.00 21.29 135 LYS B O 1
ATOM 2771 N N . MET B 1 144 ? 36.971 12.402 -6.821 1.00 20.71 136 MET B N 1
ATOM 2772 C CA . MET B 1 144 ? 38.129 11.690 -7.348 1.00 21.38 136 MET B CA 1
ATOM 2773 C C . MET B 1 144 ? 37.746 10.949 -8.647 1.00 19.30 136 MET B C 1
ATOM 2774 O O . MET B 1 144 ? 36.656 10.383 -8.747 1.00 19.66 136 MET B O 1
ATOM 2779 N N . GLU B 1 145 ? 38.616 10.981 -9.650 1.00 17.46 137 GLU B N 1
ATOM 2780 C CA . GLU B 1 145 ? 38.353 10.213 -10.885 1.00 15.76 137 GLU B CA 1
ATOM 2781 C C . GLU B 1 145 ? 38.954 8.805 -10.782 1.00 14.66 137 GLU B C 1
ATOM 2782 O O . GLU B 1 145 ? 39.952 8.612 -10.110 1.00 14.48 137 GLU B O 1
ATOM 2788 N N . PRO B 1 146 ? 38.346 7.819 -11.460 1.00 14.32 138 PRO B N 1
ATOM 2789 C CA . PRO B 1 146 ? 38.921 6.477 -11.446 1.00 14.88 138 PRO B CA 1
ATOM 2790 C C . PRO B 1 146 ? 40.292 6.400 -12.081 1.00 14.74 138 PRO B C 1
ATOM 2791 O O . PRO B 1 146 ? 40.684 7.271 -12.902 1.00 15.09 138 PRO B O 1
ATOM 2795 N N . PHE B 1 147 ? 41.009 5.353 -11.696 1.00 14.69 139 PHE B N 1
ATOM 2796 C CA . PHE B 1 147 ? 42.262 4.971 -12.322 1.00 14.36 139 PHE B CA 1
ATOM 2797 C C . PHE B 1 147 ? 42.293 3.454 -12.327 1.00 14.33 139 PHE B C 1
ATOM 2798 O O . PHE B 1 147 ? 41.313 2.807 -11.916 1.00 13.01 139 PHE B O 1
ATOM 2806 N N . GLN B 1 148 ? 43.396 2.896 -12.818 1.00 14.93 140 GLN B N 1
ATOM 2807 C CA . GLN B 1 148 ? 43.457 1.468 -13.066 1.00 15.62 140 GLN B CA 1
ATOM 2808 C C . GLN B 1 148 ? 43.435 0.718 -11.743 1.00 14.82 140 GLN B C 1
ATOM 2809 O O . GLN B 1 148 ? 44.211 1.022 -10.835 1.00 14.75 140 GLN B O 1
ATOM 2815 N N . ALA B 1 149 ? 42.486 -0.213 -11.628 1.00 14.04 141 ALA B N 1
ATOM 2816 C CA . ALA B 1 149 ? 42.332 -1.050 -10.440 1.00 13.28 141 ALA B CA 1
ATOM 2817 C C . ALA B 1 149 ? 41.757 -2.392 -10.887 1.00 12.76 141 ALA B C 1
ATOM 2818 O O . ALA B 1 149 ? 40.875 -2.447 -11.744 1.00 13.04 141 ALA B O 1
ATOM 2820 N N . ASP B 1 150 ? 42.262 -3.468 -10.307 1.00 12.09 142 ASP B N 1
ATOM 2821 C CA . ASP B 1 150 ? 41.730 -4.800 -10.547 1.00 12.48 142 ASP B CA 1
ATOM 2822 C C . ASP B 1 150 ? 40.542 -5.140 -9.652 1.00 11.50 142 ASP B C 1
ATOM 2823 O O . ASP B 1 150 ? 39.703 -5.983 -10.019 1.00 10.18 142 ASP B O 1
ATOM 2828 N N . THR B 1 151 ? 40.472 -4.498 -8.490 1.00 9.93 143 THR B N 1
ATOM 2829 C CA . THR B 1 151 ? 39.388 -4.736 -7.530 1.00 10.26 143 THR B CA 1
ATOM 2830 C C . THR B 1 151 ? 38.945 -3.378 -6.997 1.00 10.07 143 THR B C 1
ATOM 2831 O O . THR B 1 151 ? 39.776 -2.601 -6.531 1.00 9.56 143 THR B O 1
ATOM 2835 N N . VAL B 1 152 ? 37.643 -3.122 -7.026 1.00 9.96 144 VAL B N 1
ATOM 2836 C CA . VAL B 1 152 ? 37.097 -1.874 -6.486 1.00 10.91 144 VAL B CA 1
ATOM 2837 C C . VAL B 1 152 ? 36.224 -2.125 -5.253 1.00 10.82 144 VAL B C 1
ATOM 2838 O O . VAL B 1 152 ? 35.158 -2.734 -5.340 1.00 9.97 144 VAL B O 1
ATOM 2842 N N . LEU B 1 153 ? 36.693 -1.625 -4.111 1.00 10.50 145 LEU B N 1
ATOM 2843 C CA . LEU B 1 153 ? 35.969 -1.743 -2.854 1.00 10.42 145 LEU B CA 1
ATOM 2844 C C . LEU B 1 153 ? 35.454 -0.389 -2.431 1.00 9.54 145 LEU B C 1
ATOM 2845 O O . LEU B 1 153 ? 36.148 0.603 -2.585 1.00 8.27 145 LEU B O 1
ATOM 2850 N N . CYS B 1 154 ? 34.235 -0.364 -1.886 1.00 9.63 146 CYS B N 1
ATOM 2851 C CA . CYS B 1 154 ? 33.652 0.861 -1.356 1.00 9.87 146 CYS B CA 1
ATOM 2852 C C . CYS B 1 154 ? 32.675 0.523 -0.248 1.00 9.82 146 CYS B C 1
ATOM 2853 O O . CYS B 1 154 ? 31.701 -0.199 -0.463 1.00 9.89 146 CYS B O 1
ATOM 2856 N N . ASP B 1 155 ? 32.921 1.064 0.930 1.00 10.10 147 ASP B N 1
ATOM 2857 C CA . ASP B 1 155 ? 32.064 0.821 2.084 1.00 10.20 147 ASP B CA 1
ATOM 2858 C C . ASP B 1 155 ? 31.525 2.143 2.710 1.00 11.42 147 ASP B C 1
ATOM 2859 O O . ASP B 1 155 ? 31.400 2.284 3.940 1.00 10.99 147 ASP B O 1
ATOM 2864 N N . ILE B 1 156 ? 31.164 3.071 1.846 1.00 11.11 148 ILE B N 1
ATOM 2865 C CA . ILE B 1 156 ? 30.667 4.381 2.263 1.00 11.82 148 ILE B CA 1
ATOM 2866 C C . ILE B 1 156 ? 29.162 4.280 2.489 1.00 13.12 148 ILE B C 1
ATOM 2867 O O . ILE B 1 156 ? 28.467 3.622 1.706 1.00 13.61 148 ILE B O 1
ATOM 2872 N N . GLY B 1 157 ? 28.688 4.901 3.574 1.00 13.67 149 GLY B N 1
ATOM 2873 C CA . GLY B 1 157 ? 27.243 5.030 3.859 1.00 14.55 149 GLY B CA 1
ATOM 2874 C C . GLY B 1 157 ? 27.067 4.946 5.355 1.00 14.77 149 GLY B C 1
ATOM 2875 O O . GLY B 1 157 ? 27.193 3.873 5.940 1.00 16.03 149 GLY B O 1
ATOM 2876 N N . GLU B 1 158 ? 26.833 6.096 5.982 1.00 14.00 150 GLU B N 1
ATOM 2877 C CA . GLU B 1 158 ? 26.581 6.165 7.405 1.00 15.54 150 GLU B CA 1
ATOM 2878 C C . GLU B 1 158 ? 25.075 6.114 7.612 1.00 12.68 150 GLU B C 1
ATOM 2879 O O . GLU B 1 158 ? 24.350 6.886 6.998 1.00 12.79 150 GLU B O 1
ATOM 2885 N N . SER B 1 159 ? 24.614 5.214 8.478 1.00 12.14 151 SER B N 1
ATOM 2886 C CA . SER B 1 159 ? 23.176 5.133 8.798 1.00 11.69 151 SER B CA 1
ATOM 2887 C C . SER B 1 159 ? 22.642 6.494 9.273 1.00 11.14 151 SER B C 1
ATOM 2888 O O . SER B 1 159 ? 23.339 7.250 9.979 1.00 12.72 151 SER B O 1
ATOM 2891 N N . ASN B 1 160 ? 21.415 6.804 8.873 1.00 11.05 152 ASN B N 1
ATOM 2892 C CA . ASN B 1 160 ? 20.782 8.067 9.273 1.00 11.90 152 ASN B CA 1
ATOM 2893 C C . ASN B 1 160 ? 19.295 7.775 9.508 1.00 12.21 152 ASN B C 1
ATOM 2894 O O . ASN B 1 160 ? 18.710 6.963 8.789 1.00 12.07 152 ASN B O 1
ATOM 2899 N N . PRO B 1 161 ? 18.676 8.418 10.524 1.00 12.45 153 PRO B N 1
ATOM 2900 C CA . PRO B 1 161 ? 17.238 8.151 10.741 1.00 12.94 153 PRO B CA 1
ATOM 2901 C C . PRO B 1 161 ? 16.346 8.497 9.573 1.00 12.73 153 PRO B C 1
ATOM 2902 O O . PRO B 1 161 ? 15.253 7.960 9.481 1.00 12.47 153 PRO B O 1
ATOM 2906 N N . THR B 1 162 ? 16.782 9.416 8.715 1.00 13.56 154 THR B N 1
ATOM 2907 C CA . THR B 1 162 ? 15.979 9.845 7.566 1.00 13.69 154 THR B CA 1
ATOM 2908 C C . THR B 1 162 ? 16.337 8.997 6.360 1.00 14.29 154 THR B C 1
ATOM 2909 O O . THR B 1 162 ? 17.437 9.128 5.785 1.00 12.69 154 THR B O 1
ATOM 2913 N N . ALA B 1 163 ? 15.409 8.117 5.976 1.00 14.55 155 ALA B N 1
ATOM 2914 C CA . ALA B 1 163 ? 15.673 7.208 4.843 1.00 15.60 155 ALA B CA 1
ATOM 2915 C C . ALA B 1 163 ? 16.049 7.956 3.558 1.00 15.64 155 ALA B C 1
ATOM 2916 O O . ALA B 1 163 ? 16.863 7.456 2.770 1.00 15.43 155 ALA B O 1
ATOM 2918 N N . ALA B 1 164 ? 15.476 9.157 3.356 1.00 14.90 156 ALA B N 1
ATOM 2919 C CA . ALA B 1 164 ? 15.771 9.966 2.173 1.00 15.20 156 ALA B CA 1
ATOM 2920 C C . ALA B 1 164 ? 17.241 10.413 2.127 1.00 14.35 156 ALA B C 1
ATOM 2921 O O . ALA B 1 164 ? 17.821 10.563 1.040 1.00 15.33 156 ALA B O 1
ATOM 2923 N N . VAL B 1 165 ? 17.805 10.697 3.295 1.00 12.83 157 VAL B N 1
ATOM 2924 C CA . VAL B 1 165 ? 19.212 11.070 3.408 1.00 12.53 157 VAL B CA 1
ATOM 2925 C C . VAL B 1 165 ? 20.029 9.860 2.976 1.00 13.15 157 VAL B C 1
ATOM 2926 O O . VAL B 1 165 ? 20.950 9.990 2.173 1.00 13.12 157 VAL B O 1
ATOM 2930 N N . GLU B 1 166 ? 19.695 8.686 3.506 1.00 13.05 158 GLU B N 1
ATOM 2931 C CA . GLU B 1 166 ? 20.446 7.480 3.147 1.00 12.66 158 GLU B CA 1
ATOM 2932 C C . GLU B 1 166 ? 20.353 7.139 1.661 1.00 13.51 158 GLU B C 1
ATOM 2933 O O . GLU B 1 166 ? 21.331 6.697 1.058 1.00 12.45 158 GLU B O 1
ATOM 2939 N N . ALA B 1 167 ? 19.163 7.318 1.096 1.00 13.67 159 ALA B N 1
ATOM 2940 C CA . ALA B 1 167 ? 18.937 7.138 -0.360 1.00 14.30 159 ALA B CA 1
ATOM 2941 C C . ALA B 1 167 ? 19.852 8.041 -1.203 1.00 14.76 159 ALA B C 1
ATOM 2942 O O . ALA B 1 167 ? 20.513 7.533 -2.119 1.00 15.99 159 ALA B O 1
ATOM 2944 N N . SER B 1 168 ? 19.950 9.344 -0.891 1.00 15.59 160 SER B N 1
ATOM 2945 C CA . SER B 1 168 ? 20.832 10.234 -1.666 1.00 16.72 160 SER B CA 1
ATOM 2946 C C . SER B 1 168 ? 22.308 9.877 -1.509 1.00 15.95 160 SER B C 1
ATOM 2947 O O . SER B 1 168 ? 23.047 9.872 -2.504 1.00 15.20 160 SER B O 1
ATOM 2950 N N . ARG B 1 169 ? 22.730 9.574 -0.280 1.00 14.83 161 ARG B N 1
ATOM 2951 C CA . ARG B 1 169 ? 24.098 9.077 -0.065 1.00 14.61 161 ARG B CA 1
ATOM 2952 C C . ARG B 1 169 ? 24.411 7.818 -0.894 1.00 13.02 161 ARG B C 1
ATOM 2953 O O . ARG B 1 169 ? 25.505 7.679 -1.441 1.00 13.03 161 ARG B O 1
ATOM 2961 N N . THR B 1 170 ? 23.467 6.885 -0.931 1.00 13.11 162 THR B N 1
ATOM 2962 C CA . THR B 1 170 ? 23.646 5.624 -1.653 1.00 12.52 162 THR B CA 1
ATOM 2963 C C . THR B 1 170 ? 23.764 5.886 -3.151 1.00 13.00 162 THR B C 1
ATOM 2964 O O . THR B 1 170 ? 24.623 5.345 -3.816 1.00 12.11 162 THR B O 1
ATOM 2968 N N . LEU B 1 171 ? 22.883 6.745 -3.659 1.00 13.71 163 LEU B N 1
ATOM 2969 C CA . LEU B 1 171 ? 22.884 7.120 -5.066 1.00 14.24 163 LEU B CA 1
ATOM 2970 C C . LEU B 1 171 ? 24.185 7.808 -5.470 1.00 14.64 163 LEU B C 1
ATOM 2971 O O . LEU B 1 171 ? 24.754 7.513 -6.524 1.00 13.84 163 LEU B O 1
ATOM 2976 N N . THR B 1 172 ? 24.677 8.688 -4.611 1.00 13.87 164 THR B N 1
ATOM 2977 C CA . THR B 1 172 ? 25.948 9.332 -4.856 1.00 15.40 164 THR B CA 1
ATOM 2978 C C . THR B 1 172 ? 27.076 8.290 -5.014 1.00 14.77 164 THR B C 1
ATOM 2979 O O . THR B 1 172 ? 27.871 8.371 -5.964 1.00 14.06 164 THR B O 1
ATOM 2983 N N . VAL B 1 173 ? 27.157 7.360 -4.061 1.00 14.51 165 VAL B N 1
ATOM 2984 C CA . VAL B 1 173 ? 28.146 6.260 -4.082 1.00 14.37 165 VAL B CA 1
ATOM 2985 C C . VAL B 1 173 ? 28.021 5.482 -5.399 1.00 14.30 165 VAL B C 1
ATOM 2986 O O . VAL B 1 173 ? 29.047 5.237 -6.079 1.00 13.47 165 VAL B O 1
ATOM 2990 N N . LEU B 1 174 ? 26.797 5.099 -5.763 1.00 12.65 166 LEU B N 1
ATOM 2991 C CA . LEU B 1 174 ? 26.594 4.274 -6.969 1.00 13.14 166 LEU B CA 1
ATOM 2992 C C . LEU B 1 174 ? 27.030 4.977 -8.246 1.00 13.53 166 LEU B C 1
ATOM 2993 O O . LEU B 1 174 ? 27.592 4.342 -9.144 1.00 13.24 166 LEU B O 1
ATOM 2998 N N . ASN B 1 175 ? 26.770 6.278 -8.304 1.00 13.91 167 ASN B N 1
ATOM 2999 C CA . ASN B 1 175 ? 27.170 7.110 -9.454 1.00 16.60 167 ASN B CA 1
ATOM 3000 C C . ASN B 1 175 ? 28.694 7.157 -9.603 1.00 16.80 167 ASN B C 1
ATOM 3001 O O . ASN B 1 175 ? 29.213 6.940 -10.695 1.00 17.83 167 ASN B O 1
ATOM 3006 N N . VAL B 1 176 ? 29.399 7.388 -8.491 1.00 16.04 168 VAL B N 1
ATOM 3007 C CA . VAL B 1 176 ? 30.857 7.305 -8.428 1.00 16.25 168 VAL B CA 1
ATOM 3008 C C . VAL B 1 176 ? 31.367 5.933 -8.844 1.00 15.42 168 VAL B C 1
ATOM 3009 O O . VAL B 1 176 ? 32.272 5.823 -9.691 1.00 14.67 168 VAL B O 1
ATOM 3013 N N . ILE B 1 177 ? 30.799 4.888 -8.244 1.00 13.67 169 ILE B N 1
ATOM 3014 C CA . ILE B 1 177 ? 31.220 3.510 -8.526 1.00 13.39 169 ILE B CA 1
ATOM 3015 C C . ILE B 1 177 ? 31.034 3.137 -9.993 1.00 12.83 169 ILE B C 1
ATOM 3016 O O . ILE B 1 177 ? 31.888 2.457 -10.578 1.00 12.77 169 ILE B O 1
ATOM 3021 N N . SER B 1 178 ? 29.935 3.589 -10.599 1.00 11.59 170 SER B N 1
ATOM 3022 C CA . SER B 1 178 ? 29.719 3.376 -12.026 1.00 13.83 170 SER B CA 1
ATOM 3023 C C . SER B 1 178 ? 30.909 3.787 -12.864 1.00 13.31 170 SER B C 1
ATOM 3024 O O . SER B 1 178 ? 31.226 3.084 -13.819 1.00 14.00 170 SER B O 1
ATOM 3027 N N . ARG B 1 179 ? 31.555 4.902 -12.518 1.00 13.34 171 ARG B N 1
ATOM 3028 C CA . ARG B 1 179 ? 32.711 5.400 -13.315 1.00 14.34 171 ARG B CA 1
ATOM 3029 C C . ARG B 1 179 ? 33.892 4.452 -13.172 1.00 12.98 171 ARG B C 1
ATOM 3030 O O . ARG B 1 179 ? 34.551 4.118 -14.155 1.00 13.51 171 ARG B O 1
ATOM 3038 N N . TRP B 1 180 ? 34.105 3.975 -11.949 1.00 12.10 172 TRP B N 1
ATOM 3039 C CA . TRP B 1 180 ? 35.178 3.022 -11.660 1.00 11.94 172 TRP B CA 1
ATOM 3040 C C . TRP B 1 180 ? 34.961 1.723 -12.418 1.00 12.16 172 TRP B C 1
ATOM 3041 O O . TRP B 1 180 ? 35.904 1.127 -12.926 1.00 11.78 172 TRP B O 1
ATOM 3052 N N . LEU B 1 181 ? 33.709 1.266 -12.452 1.00 12.42 173 LEU B N 1
ATOM 3053 C CA . LEU B 1 181 ? 33.369 -0.014 -13.080 1.00 12.75 173 LEU B CA 1
ATOM 3054 C C . LEU B 1 181 ? 33.467 0.090 -14.582 1.00 13.08 173 LEU B C 1
ATOM 3055 O O . LEU B 1 181 ? 33.883 -0.870 -15.243 1.00 13.00 173 LEU B O 1
ATOM 3060 N N . GLU B 1 182 ? 33.065 1.240 -15.123 1.00 12.99 174 GLU B N 1
ATOM 3061 C CA . GLU B 1 182 ? 33.215 1.481 -16.563 1.00 13.87 174 GLU B CA 1
ATOM 3062 C C . GLU B 1 182 ? 34.688 1.528 -16.957 1.00 12.56 174 GLU B C 1
ATOM 3063 O O . GLU B 1 182 ? 35.085 0.945 -17.947 1.00 12.65 174 GLU B O 1
ATOM 3069 N N . TYR B 1 183 ? 35.489 2.259 -16.192 1.00 12.48 175 TYR B N 1
ATOM 3070 C CA . TYR B 1 183 ? 36.924 2.443 -16.473 1.00 13.51 175 TYR B CA 1
ATOM 3071 C C . TYR B 1 183 ? 37.702 1.122 -16.419 1.00 13.85 175 TYR B C 1
ATOM 3072 O O . TYR B 1 183 ? 38.608 0.887 -17.217 1.00 14.36 175 TYR B O 1
ATOM 3081 N N . ASN B 1 184 ? 37.338 0.289 -15.443 1.00 14.29 176 ASN B N 1
ATOM 3082 C CA . ASN B 1 184 ? 38.007 -0.973 -15.166 1.00 13.99 176 ASN B CA 1
ATOM 3083 C C . ASN B 1 184 ? 37.188 -2.181 -15.587 1.00 15.16 176 ASN B C 1
ATOM 3084 O O . ASN B 1 184 ? 36.582 -2.864 -14.758 1.00 15.00 176 ASN B O 1
ATOM 3089 N N . GLN B 1 185 ? 37.155 -2.444 -16.892 1.00 16.49 177 GLN B N 1
ATOM 3090 C CA . GLN B 1 185 ? 36.350 -3.551 -17.420 1.00 18.16 177 GLN B CA 1
ATOM 3091 C C . GLN B 1 185 ? 36.708 -4.878 -16.773 1.00 17.18 177 GLN B C 1
ATOM 3092 O O . GLN B 1 185 ? 37.886 -5.256 -16.712 1.00 18.23 177 GLN B O 1
ATOM 3098 N N . GLY B 1 186 ? 35.698 -5.591 -16.310 1.00 16.04 178 GLY B N 1
ATOM 3099 C CA . GLY B 1 186 ? 35.902 -6.891 -15.703 1.00 15.66 178 GLY B CA 1
ATOM 3100 C C . GLY B 1 186 ? 36.463 -6.911 -14.297 1.00 15.50 178 GLY B C 1
ATOM 3101 O O . GLY B 1 186 ? 36.712 -7.996 -13.752 1.00 14.58 178 GLY B O 1
ATOM 3102 N N . CYS B 1 187 ? 36.650 -5.741 -13.676 1.00 13.76 179 CYS B N 1
ATOM 3103 C CA . CYS B 1 187 ? 37.245 -5.728 -12.344 1.00 12.83 179 CYS B CA 1
ATOM 3104 C C . CYS B 1 187 ? 36.306 -6.426 -11.348 1.00 12.23 179 CYS B C 1
ATOM 3105 O O . CYS B 1 187 ? 35.080 -6.467 -11.559 1.00 13.05 179 CYS B O 1
ATOM 3108 N N . GLY B 1 188 ? 36.877 -6.942 -10.266 1.00 10.40 180 GLY B N 1
ATOM 3109 C CA . GLY B 1 188 ? 36.074 -7.412 -9.144 1.00 10.56 180 GLY B CA 1
ATOM 3110 C C . GLY B 1 188 ? 35.569 -6.197 -8.360 1.00 10.40 180 GLY B C 1
ATOM 3111 O O . GLY B 1 188 ? 36.190 -5.127 -8.388 1.00 9.47 180 GLY B O 1
ATOM 3112 N N . PHE B 1 189 ? 34.439 -6.330 -7.670 1.00 9.76 181 PHE B N 1
ATOM 3113 C CA . PHE B 1 189 ? 33.944 -5.207 -6.879 1.00 9.25 181 PHE B CA 1
ATOM 3114 C C . PHE B 1 189 ? 33.076 -5.634 -5.706 1.00 9.33 181 PHE B C 1
ATOM 3115 O O . PHE B 1 189 ? 32.479 -6.713 -5.729 1.00 8.42 181 PHE B O 1
ATOM 3123 N N . CYS B 1 190 ? 33.005 -4.765 -4.696 1.00 8.54 182 CYS B N 1
ATOM 3124 C CA . CYS B 1 190 ? 32.193 -5.019 -3.501 1.00 9.10 182 CYS B CA 1
ATOM 3125 C C . CYS B 1 190 ? 31.915 -3.629 -2.904 1.00 8.67 182 CYS B C 1
ATOM 3126 O O . CYS B 1 190 ? 32.819 -2.954 -2.36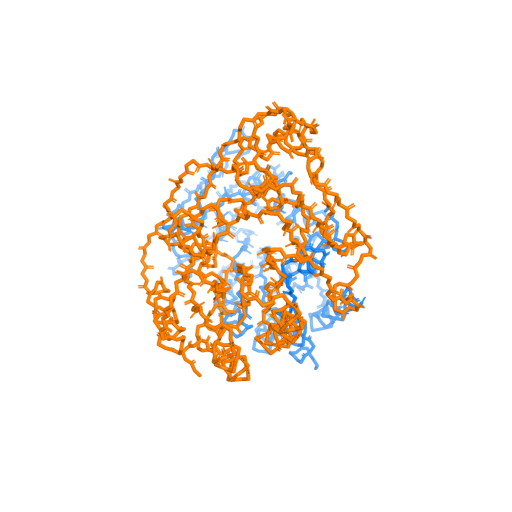9 1.00 9.37 182 CYS B O 1
ATOM 3129 N N . VAL B 1 191 ? 30.663 -3.230 -2.991 1.00 7.02 183 VAL B N 1
ATOM 3130 C CA . VAL B 1 191 ? 30.268 -1.863 -2.760 1.00 8.41 183 VAL B CA 1
ATOM 3131 C C . VAL B 1 191 ? 29.064 -1.840 -1.823 1.00 8.19 183 VAL B C 1
ATOM 3132 O O . VAL B 1 191 ? 28.052 -2.512 -2.096 1.00 7.52 183 VAL B O 1
ATOM 3136 N N . LYS B 1 192 ? 29.180 -1.110 -0.696 1.00 8.42 184 LYS B N 1
ATOM 3137 C CA . LYS B 1 192 ? 28.046 -0.959 0.218 1.00 9.31 184 LYS B CA 1
ATOM 3138 C C . LYS B 1 192 ? 26.898 -0.209 -0.450 1.00 8.57 184 LYS B C 1
ATOM 3139 O O . LYS B 1 192 ? 27.095 0.832 -1.121 1.00 9.70 184 LYS B O 1
ATOM 3145 N N . VAL B 1 193 ? 25.693 -0.736 -0.249 1.00 7.77 185 VAL B N 1
ATOM 3146 C CA . VAL B 1 193 ? 24.465 -0.055 -0.693 1.00 7.50 185 VAL B CA 1
ATOM 3147 C C . VAL B 1 193 ? 23.648 0.190 0.582 1.00 7.65 185 VAL B C 1
ATOM 3148 O O . VAL B 1 193 ? 23.015 -0.734 1.122 1.00 8.53 185 VAL B O 1
ATOM 3152 N N . LEU B 1 194 ? 23.751 1.396 1.115 1.00 8.34 186 LEU B N 1
ATOM 3153 C CA . LEU B 1 194 ? 23.273 1.667 2.481 1.00 8.17 186 LEU B CA 1
ATOM 3154 C C . LEU B 1 194 ? 21.757 1.503 2.599 1.00 8.71 186 LEU B C 1
ATOM 3155 O O . LEU B 1 194 ? 21.262 0.804 3.490 1.00 9.17 186 LEU B O 1
ATOM 3160 N N . ASN B 1 195 ? 21.055 2.129 1.659 1.00 8.51 187 ASN B N 1
ATOM 3161 C CA . ASN B 1 195 ? 19.599 2.018 1.514 1.00 9.14 187 ASN B CA 1
ATOM 3162 C C . ASN B 1 195 ? 19.339 1.392 0.139 1.00 9.05 187 ASN B C 1
ATOM 3163 O O . ASN B 1 195 ? 19.365 2.100 -0.886 1.00 8.88 187 ASN B O 1
ATOM 3168 N N . PRO B 1 196 ? 19.144 0.062 0.104 1.00 9.90 188 PRO B N 1
ATOM 3169 C CA . PRO B 1 196 ? 18.934 -0.618 -1.166 1.00 10.50 188 PRO B CA 1
ATOM 3170 C C . PRO B 1 196 ? 17.443 -0.743 -1.576 1.00 12.49 188 PRO B C 1
ATOM 3171 O O . PRO B 1 196 ? 17.134 -1.276 -2.659 1.00 12.21 188 PRO B O 1
ATOM 3175 N N . TYR B 1 197 ? 16.528 -0.321 -0.702 1.00 12.89 189 TYR B N 1
ATOM 3176 C CA . TYR B 1 197 ? 15.078 -0.466 -0.976 1.00 13.85 189 TYR B CA 1
ATOM 3177 C C . TYR B 1 197 ? 14.474 0.772 -1.612 1.00 15.26 189 TYR B C 1
ATOM 3178 O O . TYR B 1 197 ? 13.382 0.707 -2.173 1.00 15.71 189 TYR B O 1
ATOM 3187 N N . SER B 1 198 ? 15.164 1.898 -1.544 1.00 16.20 190 SER B N 1
ATOM 3188 C CA . SER B 1 198 ? 14.706 3.110 -2.227 1.00 19.12 190 SER B CA 1
ATOM 3189 C C . SER B 1 198 ? 14.535 2.852 -3.726 1.00 20.13 190 SER B C 1
ATOM 3190 O O . SER B 1 198 ? 15.427 2.273 -4.369 1.00 17.81 190 SER B O 1
ATOM 3193 N N . CYS B 1 199 ? 13.370 3.240 -4.257 1.00 21.73 191 CYS B N 1
ATOM 3194 C CA . CYS B 1 199 ? 13.036 3.039 -5.665 1.00 22.30 191 CYS B CA 1
ATOM 3195 C C . CYS B 1 199 ? 14.137 3.565 -6.622 1.00 20.45 191 CYS B C 1
ATOM 3196 O O . CYS B 1 199 ? 14.514 2.880 -7.575 1.00 19.93 191 CYS B O 1
ATOM 3199 N N . ASP B 1 200 ? 14.656 4.763 -6.355 1.00 19.90 192 ASP B N 1
ATOM 3200 C CA . ASP B 1 200 ? 15.733 5.352 -7.190 1.00 20.04 192 ASP B CA 1
ATOM 3201 C C . ASP B 1 200 ? 17.024 4.539 -7.110 1.00 18.22 192 ASP B C 1
ATOM 3202 O O . ASP B 1 200 ? 17.739 4.353 -8.110 1.00 16.82 192 ASP B O 1
ATOM 3207 N N . VAL B 1 201 ? 17.334 4.051 -5.913 1.00 16.91 193 VAL B N 1
ATOM 3208 C CA . VAL B 1 201 ? 18.521 3.194 -5.758 1.00 15.50 193 VAL B CA 1
ATOM 3209 C C . VAL B 1 201 ? 18.336 1.885 -6.518 1.00 16.08 193 VAL B C 1
ATOM 3210 O O . VAL B 1 201 ? 19.235 1.464 -7.240 1.00 15.71 193 VAL B O 1
ATOM 3214 N N . LEU B 1 202 ? 17.174 1.246 -6.371 1.00 16.45 194 LEU B N 1
ATOM 3215 C CA . LEU B 1 202 ? 16.912 0.001 -7.092 1.00 17.89 194 LEU B CA 1
ATOM 3216 C C . LEU B 1 202 ? 17.039 0.181 -8.605 1.00 17.87 194 LEU B C 1
ATOM 3217 O O . LEU B 1 202 ? 17.529 -0.711 -9.295 1.00 17.03 194 LEU B O 1
ATOM 3222 N N . GLU B 1 203 ? 16.587 1.327 -9.112 1.00 18.42 195 GLU B N 1
ATOM 3223 C CA . GLU B 1 203 ? 16.677 1.620 -10.550 1.00 19.69 195 GLU B CA 1
ATOM 3224 C C . GLU B 1 203 ? 18.154 1.723 -10.963 1.00 18.19 195 GLU B C 1
ATOM 3225 O O . GLU B 1 203 ? 18.572 1.068 -11.924 1.00 17.93 195 GLU B O 1
ATOM 3231 N N . ALA B 1 204 ? 18.934 2.496 -10.203 1.00 16.90 196 ALA B N 1
ATOM 3232 C CA . ALA B 1 204 ? 20.397 2.645 -10.425 1.00 16.25 196 ALA B CA 1
ATOM 3233 C C . ALA B 1 204 ? 21.134 1.296 -10.412 1.00 16.29 196 ALA B C 1
ATOM 3234 O O . ALA B 1 204 ? 21.935 1.025 -11.288 1.00 15.68 196 ALA B O 1
ATOM 3236 N N . LEU B 1 205 ? 20.848 0.462 -9.412 1.00 16.64 197 LEU B N 1
ATOM 3237 C CA . LEU B 1 205 ? 21.437 -0.883 -9.281 1.00 16.46 197 LEU B CA 1
ATOM 3238 C C . LEU B 1 205 ? 21.069 -1.851 -10.408 1.00 17.21 197 LEU B C 1
ATOM 3239 O O . LEU B 1 205 ? 21.883 -2.680 -10.799 1.00 16.59 197 LEU B O 1
ATOM 3244 N N . MET B 1 206 ? 19.816 -1.815 -10.857 1.00 17.23 198 MET B N 1
ATOM 3245 C CA . MET B 1 206 ? 19.405 -2.644 -11.982 1.00 18.21 198 MET B CA 1
ATOM 3246 C C . MET B 1 206 ? 20.233 -2.279 -13.211 1.00 17.73 198 MET B C 1
ATOM 3247 O O . MET B 1 206 ? 20.675 -3.170 -13.931 1.00 16.31 198 MET B O 1
ATOM 3252 N N . LYS B 1 207 ? 20.418 -0.972 -13.431 1.00 18.22 199 LYS B N 1
ATOM 3253 C CA . LYS B 1 207 ? 21.224 -0.464 -14.542 1.00 19.74 199 LYS B CA 1
ATOM 3254 C C . LYS B 1 207 ? 22.672 -0.925 -14.431 1.00 18.65 199 LYS B C 1
ATOM 3255 O O . LYS B 1 207 ? 23.275 -1.379 -15.416 1.00 19.05 199 LYS B O 1
ATOM 3261 N N . MET B 1 208 ? 23.243 -0.799 -13.234 1.00 17.67 200 MET B N 1
ATOM 3262 C CA . MET B 1 208 ? 24.609 -1.249 -13.009 1.00 17.24 200 MET B CA 1
ATOM 3263 C C . MET B 1 208 ? 24.796 -2.738 -13.174 1.00 16.61 200 MET B C 1
ATOM 3264 O O . MET B 1 208 ? 25.807 -3.163 -13.725 1.00 17.25 200 MET B O 1
ATOM 3269 N N . GLN B 1 209 ? 23.850 -3.535 -12.692 1.00 15.88 201 GLN B N 1
ATOM 3270 C CA . GLN B 1 209 ? 23.950 -4.986 -12.855 1.00 16.28 201 GLN B CA 1
ATOM 3271 C C . GLN B 1 209 ? 23.883 -5.359 -14.334 1.00 17.10 201 GLN B C 1
ATOM 3272 O O . GLN B 1 209 ? 24.609 -6.232 -14.769 1.00 17.16 201 GLN B O 1
ATOM 3278 N N . ALA B 1 210 ? 23.043 -4.655 -15.083 1.00 18.76 202 ALA B N 1
ATOM 3279 C CA . ALA B 1 210 ? 22.950 -4.861 -16.543 1.00 20.20 202 ALA B CA 1
ATOM 3280 C C . ALA B 1 210 ? 24.294 -4.592 -17.242 1.00 21.10 202 ALA B C 1
ATOM 3281 O O . ALA B 1 210 ? 24.707 -5.395 -18.108 1.00 22.20 202 ALA B O 1
ATOM 3283 N N . ARG B 1 211 ? 24.989 -3.523 -16.832 1.00 21.25 203 ARG B N 1
ATOM 3284 C CA . ARG B 1 211 ? 26.274 -3.111 -17.423 1.00 22.59 203 ARG B CA 1
ATOM 3285 C C . ARG B 1 211 ? 27.450 -3.967 -16.921 1.00 21.23 203 ARG B C 1
ATOM 3286 O O . ARG B 1 211 ? 28.344 -4.341 -17.708 1.00 22.34 203 ARG B O 1
ATOM 3294 N N . PHE B 1 212 ? 27.448 -4.291 -15.628 1.00 19.52 204 PHE B N 1
ATOM 3295 C CA . PHE B 1 212 ? 28.625 -4.849 -14.966 1.00 18.95 204 PHE B CA 1
ATOM 3296 C C . PHE B 1 212 ? 28.481 -6.276 -14.380 1.00 18.80 204 PHE B C 1
ATOM 3297 O O . PHE B 1 212 ? 29.478 -6.890 -13.941 1.00 18.57 204 PHE B O 1
ATOM 3305 N N . GLY B 1 213 ? 27.249 -6.788 -14.342 1.00 17.99 205 GLY B N 1
ATOM 3306 C CA . GLY B 1 213 ? 26.959 -8.127 -13.801 1.00 16.27 205 GLY B CA 1
ATOM 3307 C C . GLY B 1 213 ? 26.827 -8.067 -12.282 1.00 15.53 205 GLY B C 1
ATOM 3308 O O . GLY B 1 213 ? 26.498 -7.020 -11.708 1.00 14.28 205 GLY B O 1
ATOM 3309 N N . GLY B 1 214 ? 27.098 -9.183 -11.636 1.00 14.93 206 GLY B N 1
ATOM 3310 C CA . GLY B 1 214 ? 27.073 -9.232 -10.177 1.00 13.17 206 GLY B CA 1
ATOM 3311 C C . GLY B 1 214 ? 25.671 -9.303 -9.596 1.00 12.91 206 GLY B C 1
ATOM 3312 O O . GLY B 1 214 ? 24.692 -9.689 -10.270 1.00 12.83 206 GLY B O 1
ATOM 3313 N N . GLY B 1 215 ? 25.570 -8.930 -8.327 1.00 11.88 207 GLY B N 1
ATOM 3314 C CA . GLY B 1 215 ? 24.372 -9.182 -7.548 1.00 11.35 207 GLY B CA 1
ATOM 3315 C C . GLY B 1 215 ? 24.414 -8.440 -6.237 1.00 12.36 207 GLY B C 1
ATOM 3316 O O . GLY B 1 215 ? 25.387 -7.748 -5.955 1.00 11.19 207 GLY B O 1
ATOM 3317 N N . LEU B 1 216 ? 23.352 -8.560 -5.454 1.00 10.95 208 LEU B N 1
ATOM 3318 C CA . LEU B 1 216 ? 23.244 -7.761 -4.222 1.00 11.32 208 LEU B CA 1
ATOM 3319 C C . LEU B 1 216 ? 22.975 -8.679 -3.071 1.00 11.67 208 LEU B C 1
ATOM 3320 O O . LEU B 1 216 ? 21.963 -9.384 -3.077 1.00 13.09 208 LEU B O 1
ATOM 3325 N N . ILE B 1 217 ? 23.881 -8.693 -2.096 1.00 10.40 209 ILE B N 1
ATOM 3326 C CA . ILE B 1 217 ? 23.831 -9.696 -1.040 1.00 10.32 209 ILE B CA 1
ATOM 3327 C C . ILE B 1 217 ? 23.730 -9.099 0.347 1.00 9.56 209 ILE B C 1
ATOM 3328 O O . ILE B 1 217 ? 24.104 -7.949 0.554 1.00 9.41 209 ILE B O 1
ATOM 3333 N N . ARG B 1 218 ? 23.184 -9.883 1.274 1.00 9.64 210 ARG B N 1
ATOM 3334 C CA . ARG B 1 218 ? 23.063 -9.476 2.677 1.00 9.01 210 ARG B CA 1
ATOM 3335 C C . ARG B 1 218 ? 24.111 -10.194 3.521 1.00 9.10 210 ARG B C 1
ATOM 3336 O O . ARG B 1 218 ? 24.239 -11.439 3.480 1.00 10.62 210 ARG B O 1
ATOM 3344 N N . VAL B 1 219 ? 24.882 -9.420 4.278 1.00 8.68 211 VAL B N 1
ATOM 3345 C CA . VAL B 1 219 ? 25.836 -10.018 5.211 1.00 8.98 211 VAL B CA 1
ATOM 3346 C C . VAL B 1 219 ? 25.201 -10.230 6.597 1.00 10.00 211 VAL B C 1
ATOM 3347 O O . VAL B 1 219 ? 24.685 -9.289 7.195 1.00 9.90 211 VAL B O 1
ATOM 3351 N N . PRO B 1 220 ? 25.188 -11.476 7.105 1.00 11.02 212 PRO B N 1
ATOM 3352 C CA . PRO B 1 220 ? 24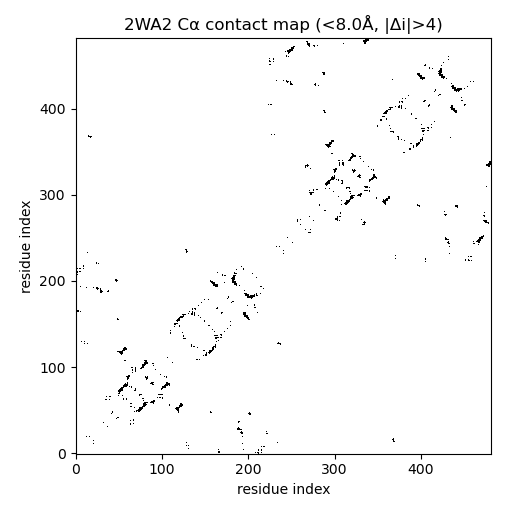.477 -11.734 8.375 1.00 11.31 212 PRO B CA 1
ATOM 3353 C C . PRO B 1 220 ? 25.132 -11.118 9.601 1.00 9.67 212 PRO B C 1
ATOM 3354 O O . PRO B 1 220 ? 24.559 -11.162 10.684 1.00 8.61 212 PRO B O 1
ATOM 3358 N N . LEU B 1 221 ? 26.326 -10.544 9.411 1.00 10.01 213 LEU B N 1
ATOM 3359 C CA . LEU B 1 221 ? 27.000 -9.786 10.443 1.00 9.48 213 LEU B CA 1
ATOM 3360 C C . LEU B 1 221 ? 26.452 -8.360 10.517 1.00 9.87 213 LEU B C 1
ATOM 3361 O O . LEU B 1 221 ? 26.708 -7.677 11.488 1.00 8.72 213 LEU B O 1
ATOM 3366 N N . SER B 1 222 ? 25.753 -7.911 9.467 1.00 8.83 214 SER B N 1
ATOM 3367 C CA . SER B 1 222 ? 25.119 -6.596 9.482 1.00 9.38 214 SER B CA 1
ATOM 3368 C C . SER B 1 222 ? 24.009 -6.591 10.539 1.00 9.60 214 SER B C 1
ATOM 3369 O O . SER B 1 222 ? 23.288 -7.577 10.677 1.00 9.70 214 SER B O 1
ATOM 3372 N N . ARG B 1 223 ? 23.906 -5.498 11.290 1.00 9.57 215 ARG B N 1
ATOM 3373 C CA . ARG B 1 223 ? 22.885 -5.404 12.348 1.00 9.21 215 ARG B CA 1
ATOM 3374 C C . ARG B 1 223 ? 21.492 -5.233 11.773 1.00 9.62 215 ARG B C 1
ATOM 3375 O O . ARG B 1 223 ? 21.333 -4.787 10.647 1.00 8.24 215 ARG B O 1
ATOM 3383 N N . ASN B 1 224 ? 20.477 -5.622 12.540 1.00 10.48 216 ASN B N 1
ATOM 3384 C CA . ASN B 1 224 ? 19.106 -5.505 12.048 1.00 9.98 216 ASN B CA 1
ATOM 3385 C C . ASN B 1 224 ? 18.699 -4.029 11.945 1.00 10.25 216 ASN B C 1
ATOM 3386 O O . ASN B 1 224 ? 17.694 -3.720 11.317 1.00 10.36 216 ASN B O 1
ATOM 3391 N N . SER B 1 225 ? 19.463 -3.135 12.591 1.00 9.73 217 SER B N 1
ATOM 3392 C CA . SER B 1 225 ? 19.225 -1.672 12.566 1.00 9.02 217 SER B CA 1
ATOM 3393 C C . SER B 1 225 ? 19.680 -0.995 11.280 1.00 8.71 217 SER B C 1
ATOM 3394 O O . SER B 1 225 ? 19.518 0.226 11.131 1.00 9.65 217 SER B O 1
ATOM 3397 N N . THR B 1 226 ? 20.248 -1.764 10.350 1.00 8.88 218 THR B N 1
ATOM 3398 C CA . THR B 1 226 ? 20.618 -1.244 9.026 1.00 9.04 218 THR B CA 1
ATOM 3399 C C . THR B 1 226 ? 20.167 -2.216 7.953 1.00 9.39 218 THR B C 1
ATOM 3400 O O . THR B 1 226 ? 20.250 -3.457 8.124 1.00 9.11 218 THR B O 1
ATOM 3404 N N . HIS B 1 227 ? 19.675 -1.657 6.851 1.00 8.09 219 HIS B N 1
ATOM 3405 C CA . HIS B 1 227 ? 19.219 -2.484 5.739 1.00 8.53 219 HIS B CA 1
ATOM 3406 C C . HIS B 1 227 ? 20.339 -2.654 4.710 1.00 8.18 219 HIS B C 1
ATOM 3407 O O . HIS B 1 227 ? 20.105 -3.096 3.567 1.00 8.43 219 HIS B O 1
ATOM 3414 N N . GLU B 1 228 ? 21.580 -2.342 5.114 1.00 8.41 220 GLU B N 1
ATOM 3415 C CA . GLU B 1 228 ? 22.685 -2.327 4.135 1.00 8.54 220 GLU B CA 1
ATOM 3416 C C . GLU B 1 228 ? 22.843 -3.671 3.434 1.00 7.34 220 GLU B C 1
ATOM 3417 O O . GLU B 1 228 ? 22.664 -4.734 4.025 1.00 7.82 220 GLU B O 1
ATOM 3423 N N . MET B 1 229 ? 23.154 -3.609 2.157 1.00 8.10 221 MET B N 1
ATOM 3424 C CA . MET B 1 229 ? 23.476 -4.816 1.400 1.00 7.79 221 MET B CA 1
ATOM 3425 C C . MET B 1 229 ? 24.684 -4.458 0.542 1.00 9.02 221 MET B C 1
ATOM 3426 O O . MET B 1 229 ? 25.098 -3.268 0.462 1.00 8.78 221 MET B O 1
ATOM 3431 N N . TYR B 1 230 ? 25.275 -5.469 -0.081 1.00 8.41 222 TYR B N 1
ATOM 3432 C CA . TYR B 1 230 ? 26.520 -5.279 -0.827 1.00 8.80 222 TYR B CA 1
ATOM 3433 C C . TYR B 1 230 ? 26.377 -5.680 -2.270 1.00 8.58 222 TYR B C 1
ATOM 3434 O O . TYR B 1 230 ? 25.950 -6.788 -2.565 1.00 8.40 222 TYR B O 1
ATOM 3443 N N . PHE B 1 231 ? 26.735 -4.761 -3.155 1.00 9.13 223 PHE B N 1
ATOM 3444 C CA . PHE B 1 231 ? 26.744 -5.019 -4.575 1.00 8.97 223 PHE B CA 1
ATOM 3445 C C . PHE B 1 231 ? 28.102 -5.603 -4.900 1.00 9.48 223 PHE B C 1
ATOM 3446 O O . PHE B 1 231 ? 29.143 -4.958 -4.712 1.00 9.11 223 PHE B O 1
ATOM 3454 N N . VAL B 1 232 ? 28.087 -6.852 -5.355 1.00 10.07 224 VAL B N 1
ATOM 3455 C CA . VAL B 1 232 ? 29.330 -7.638 -5.474 1.00 10.23 224 VAL B CA 1
ATOM 3456 C C . VAL B 1 232 ? 29.396 -8.300 -6.839 1.00 10.98 224 VAL B C 1
ATOM 3457 O O . VAL B 1 232 ? 28.366 -8.588 -7.458 1.00 10.84 224 VAL B O 1
ATOM 3461 N N . SER B 1 233 ? 30.625 -8.527 -7.294 1.00 10.85 225 SER B N 1
ATOM 3462 C CA . SER B 1 233 ? 30.880 -9.062 -8.620 1.00 11.21 225 SER B CA 1
ATOM 3463 C C . SER B 1 233 ? 30.764 -10.585 -8.706 1.00 12.15 225 SER B C 1
ATOM 3464 O O . SER B 1 233 ? 30.517 -11.135 -9.802 1.00 12.06 225 SER B O 1
ATOM 3467 N N . GLY B 1 234 ? 30.920 -11.293 -7.589 1.00 11.70 226 GLY B N 1
ATOM 3468 C CA . GLY B 1 234 ? 31.151 -12.745 -7.691 1.00 12.93 226 GLY B CA 1
ATOM 3469 C C . GLY B 1 234 ? 29.904 -13.600 -7.584 1.00 14.52 226 GLY B C 1
ATOM 3470 O O . GLY B 1 234 ? 29.956 -14.829 -7.814 1.00 14.25 226 GLY B O 1
ATOM 3471 N N . ILE B 1 235 ? 28.793 -12.982 -7.173 1.00 14.92 227 ILE B N 1
ATOM 3472 C CA . ILE B 1 235 ? 27.535 -13.700 -6.992 1.00 15.73 227 ILE B CA 1
ATOM 3473 C C . ILE B 1 235 ? 26.521 -12.978 -7.875 1.00 16.38 227 ILE B C 1
ATOM 3474 O O . ILE B 1 235 ? 26.429 -11.753 -7.818 1.00 15.40 227 ILE B O 1
ATOM 3479 N N . LYS B 1 236 ? 25.801 -13.719 -8.718 1.00 16.04 228 LYS B N 1
ATOM 3480 C CA . LYS B 1 236 ? 24.741 -13.136 -9.544 1.00 17.61 228 LYS B CA 1
ATOM 3481 C C . LYS B 1 236 ? 23.379 -13.512 -8.989 1.00 17.16 228 LYS B C 1
ATOM 3482 O O . LYS B 1 236 ? 23.118 -14.705 -8.732 1.00 18.46 228 LYS B O 1
ATOM 3488 N N . ASN B 1 237 ? 22.517 -12.517 -8.756 1.00 16.29 229 ASN B N 1
ATOM 3489 C CA . ASN B 1 237 ? 21.185 -12.827 -8.229 1.00 16.10 229 ASN B CA 1
ATOM 3490 C C . ASN B 1 237 ? 20.112 -11.830 -8.651 1.00 15.48 229 ASN B C 1
ATOM 3491 O O . ASN B 1 237 ? 20.374 -10.901 -9.422 1.00 15.70 229 ASN B O 1
ATOM 3496 N N . ASN B 1 238 ? 18.887 -12.054 -8.183 1.00 16.03 230 ASN B N 1
ATOM 3497 C CA . ASN B 1 238 ? 17.821 -11.135 -8.517 1.00 15.93 230 ASN B CA 1
ATOM 3498 C C . ASN B 1 238 ? 17.862 -10.079 -7.437 1.00 15.22 230 ASN B C 1
ATOM 3499 O O . ASN B 1 238 ? 17.653 -10.392 -6.244 1.00 15.68 230 ASN B O 1
ATOM 3504 N N . ILE B 1 239 ? 18.175 -8.859 -7.856 1.00 15.34 231 ILE B N 1
ATOM 3505 C CA . ILE B 1 239 ? 18.452 -7.779 -6.923 1.00 15.58 231 ILE B CA 1
ATOM 3506 C C . ILE B 1 239 ? 17.159 -7.383 -6.186 1.00 15.74 231 ILE B C 1
ATOM 3507 O O . ILE B 1 239 ? 17.125 -7.413 -4.954 1.00 14.83 231 ILE B O 1
ATOM 3512 N N . MET B 1 240 ? 16.089 -7.101 -6.931 1.00 16.99 232 MET B N 1
ATOM 3513 C CA . MET B 1 240 ? 14.817 -6.685 -6.322 1.00 19.85 232 MET B CA 1
ATOM 3514 C C . MET B 1 240 ? 14.275 -7.772 -5.399 1.00 17.22 232 MET B C 1
ATOM 3515 O O . MET B 1 240 ? 13.777 -7.498 -4.289 1.00 16.38 232 MET B O 1
ATOM 3520 N N . GLY B 1 241 ? 14.408 -9.014 -5.835 1.00 15.90 233 GLY B N 1
ATOM 3521 C CA . GLY B 1 241 ? 14.011 -10.131 -5.025 1.00 16.18 233 GLY B CA 1
ATOM 3522 C C . GLY B 1 241 ? 14.783 -10.213 -3.722 1.00 16.17 233 GLY B C 1
ATOM 3523 O O . GLY B 1 241 ? 14.206 -10.451 -2.666 1.00 15.60 233 GLY B O 1
ATOM 3524 N N . ASN B 1 242 ? 16.108 -10.025 -3.790 1.00 16.28 234 ASN B N 1
ATOM 3525 C CA . ASN B 1 242 ? 16.876 -10.153 -2.561 1.00 16.50 234 ASN B CA 1
ATOM 3526 C C . ASN B 1 242 ? 16.632 -8.986 -1.599 1.00 14.53 234 ASN B C 1
ATOM 3527 O O . ASN B 1 242 ? 16.702 -9.170 -0.378 1.00 13.82 234 ASN B O 1
ATOM 3532 N N . VAL B 1 243 ? 16.363 -7.805 -2.151 1.00 14.22 235 VAL B N 1
ATOM 3533 C CA . VAL B 1 243 ? 16.084 -6.606 -1.318 1.00 13.66 235 VAL B CA 1
ATOM 3534 C C . VAL B 1 243 ? 14.816 -6.855 -0.507 1.00 14.51 235 VAL B C 1
ATOM 3535 O O . VAL B 1 243 ? 14.783 -6.645 0.725 1.00 12.44 235 VAL B O 1
ATOM 3539 N N . THR B 1 244 ? 13.778 -7.360 -1.192 1.00 13.85 236 THR B N 1
ATOM 3540 C CA . THR B 1 244 ? 12.522 -7.668 -0.528 1.00 14.65 236 THR B CA 1
ATOM 3541 C C . THR B 1 244 ? 12.644 -8.753 0.518 1.00 13.29 236 THR B C 1
ATOM 3542 O O . THR B 1 244 ? 12.076 -8.605 1.574 1.00 13.87 236 THR B O 1
ATOM 3546 N N . ALA B 1 245 ? 13.409 -9.817 0.228 1.00 12.52 237 ALA B N 1
ATOM 3547 C CA . ALA B 1 245 ? 13.718 -10.878 1.160 1.00 12.17 237 ALA B CA 1
ATOM 3548 C C . ALA B 1 245 ? 14.352 -10.307 2.440 1.00 12.04 237 ALA B C 1
ATOM 3549 O O . ALA B 1 245 ? 13.982 -10.697 3.544 1.00 12.70 237 ALA B O 1
ATOM 3551 N N . VAL B 1 246 ? 15.290 -9.380 2.288 1.00 10.73 238 VAL B N 1
ATOM 3552 C CA . VAL B 1 246 ? 15.900 -8.752 3.466 1.00 10.93 238 VAL B CA 1
ATOM 3553 C C . VAL B 1 246 ? 14.860 -7.956 4.272 1.00 10.16 238 VAL B C 1
ATOM 3554 O O . VAL B 1 246 ? 14.780 -8.109 5.487 1.00 10.10 238 VAL B O 1
ATOM 3558 N N . SER B 1 247 ? 14.068 -7.129 3.594 1.00 11.80 239 SER B N 1
ATOM 3559 C CA . SER B 1 247 ? 13.001 -6.372 4.270 1.00 11.53 239 SER B CA 1
ATOM 3560 C C . SER B 1 247 ? 12.129 -7.299 5.098 1.00 12.57 239 SER B C 1
ATOM 3561 O O . SER B 1 247 ? 11.898 -7.047 6.285 1.00 10.71 239 SER B O 1
ATOM 3564 N N . ARG B 1 248 ? 11.667 -8.391 4.474 1.00 11.81 240 ARG B N 1
ATOM 3565 C CA . ARG B 1 248 ? 10.841 -9.378 5.168 1.00 13.85 240 ARG B CA 1
ATOM 3566 C C . ARG B 1 248 ? 11.518 -9.915 6.422 1.00 12.98 240 ARG B C 1
ATOM 3567 O O . ARG B 1 248 ? 10.892 -10.046 7.472 1.00 12.51 240 ARG B O 1
ATOM 3575 N N . GLN B 1 249 ? 12.806 -10.267 6.296 1.00 12.07 241 GLN B N 1
ATOM 3576 C CA . GLN B 1 249 ? 13.544 -10.870 7.410 1.00 12.11 241 GLN B CA 1
ATOM 3577 C C . GLN B 1 249 ? 13.650 -9.877 8.543 1.00 11.01 241 GLN B C 1
ATOM 3578 O O . GLN B 1 249 ? 13.450 -10.233 9.708 1.00 10.67 241 GLN B O 1
ATOM 3584 N N . LEU B 1 250 ? 13.998 -8.641 8.197 1.00 9.98 242 LEU B N 1
ATOM 3585 C CA . LEU B 1 250 ? 14.200 -7.626 9.221 1.00 9.97 242 LEU B CA 1
ATOM 3586 C C . LEU B 1 250 ? 12.890 -7.288 9.905 1.00 10.86 242 LEU B C 1
ATOM 3587 O O . LEU B 1 250 ? 12.876 -6.961 11.110 1.00 11.47 242 LEU B O 1
ATOM 3592 N N . LEU B 1 251 ? 11.800 -7.296 9.137 1.00 10.72 243 LEU B N 1
ATOM 3593 C CA . LEU B 1 251 ? 10.469 -7.086 9.741 1.00 12.11 243 LEU B CA 1
ATOM 3594 C C . LEU B 1 251 ? 10.092 -8.239 10.665 1.00 12.66 243 LEU B C 1
ATOM 3595 O O . LEU B 1 251 ? 9.615 -7.991 11.777 1.00 13.98 243 LEU B O 1
ATOM 3600 N N . LYS B 1 252 ? 10.346 -9.479 10.226 1.00 13.66 244 LYS B N 1
ATOM 3601 C CA . LYS B 1 252 ? 10.065 -10.682 11.030 1.00 15.16 244 LYS B CA 1
ATOM 3602 C C . LYS B 1 252 ? 10.810 -10.663 12.363 1.00 15.46 244 LYS B C 1
ATOM 3603 O O . LYS B 1 252 ? 10.249 -10.985 13.424 1.00 15.62 244 LYS B O 1
ATOM 3609 N N . ARG B 1 253 ? 12.095 -10.295 12.307 1.00 14.79 245 ARG B N 1
ATOM 3610 C CA . ARG B 1 253 ? 12.930 -10.281 13.499 1.00 14.35 245 ARG B CA 1
ATOM 3611 C C . ARG B 1 253 ? 12.454 -9.289 14.534 1.00 14.77 245 ARG B C 1
ATOM 3612 O O . ARG B 1 253 ? 12.736 -9.466 15.718 1.00 14.06 245 ARG B O 1
ATOM 3620 N N . MET B 1 254 ? 11.700 -8.284 14.095 1.00 15.11 246 MET B N 1
ATOM 3621 C CA . MET B 1 254 ? 11.144 -7.281 15.004 1.00 18.43 246 MET B CA 1
ATOM 3622 C C . MET B 1 254 ? 10.055 -7.847 15.928 1.00 19.40 246 MET B C 1
ATOM 3623 O O . MET B 1 254 ? 9.807 -7.306 17.016 1.00 19.50 246 MET B O 1
ATOM 3628 N N . GLU B 1 255 ? 9.403 -8.919 15.492 1.00 20.26 247 GLU B N 1
ATOM 3629 C CA . GLU B 1 255 ? 8.361 -9.530 16.318 1.00 22.68 247 GLU B CA 1
ATOM 3630 C C . GLU B 1 255 ? 8.817 -10.848 16.963 1.00 22.80 247 GLU B C 1
ATOM 3631 O O . GLU B 1 255 ? 7.993 -11.653 17.429 1.00 23.17 247 GLU B O 1
ATOM 3637 N N . GLU B 1 256 ? 10.125 -11.050 17.018 1.00 21.05 248 GLU B N 1
ATOM 3638 C CA . GLU B 1 256 ? 10.687 -12.278 17.583 1.00 21.89 248 GLU B CA 1
ATOM 3639 C C . GLU B 1 256 ? 11.540 -11.934 18.775 1.00 21.72 248 GLU B C 1
ATOM 3640 O O . GLU B 1 256 ? 11.892 -10.772 18.977 1.00 21.08 248 GLU B O 1
ATOM 3646 N N . GLN B 1 257 ? 11.852 -12.953 19.569 1.00 22.44 249 GLN B N 1
ATOM 3647 C CA . GLN B 1 257 ? 12.670 -12.792 20.755 1.00 23.87 249 GLN B CA 1
ATOM 3648 C C . GLN B 1 257 ? 13.958 -13.562 20.515 1.00 22.73 249 GLN B C 1
ATOM 3649 O O . GLN B 1 257 ? 13.947 -14.548 19.800 1.00 23.65 249 GLN B O 1
ATOM 3655 N N . GLY B 1 258 ? 15.055 -13.127 21.127 1.00 22.85 250 GLY B N 1
ATOM 3656 C CA . GLY B 1 258 ? 16.323 -13.839 20.978 1.00 22.93 250 GLY B CA 1
ATOM 3657 C C . GLY B 1 258 ? 17.513 -12.907 20.971 1.00 22.14 250 GLY B C 1
ATOM 3658 O O . GLY B 1 258 ? 17.372 -11.675 20.863 1.00 22.74 250 GLY B O 1
ATOM 3659 N N . GLY B 1 259 ? 18.691 -13.498 21.117 1.00 22.11 251 GLY B N 1
ATOM 3660 C CA . GLY B 1 259 ? 19.916 -12.718 21.275 1.00 20.92 251 GLY B CA 1
ATOM 3661 C C . GLY B 1 259 ? 20.790 -12.820 20.043 1.00 20.16 251 GLY B C 1
ATOM 3662 O O . GLY B 1 259 ? 20.416 -13.431 19.028 1.00 19.73 251 GLY B O 1
ATOM 3663 N N . GLU B 1 260 ? 21.967 -12.223 20.149 1.00 19.57 252 GLU B N 1
ATOM 3664 C CA . GLU B 1 260 ? 23.000 -12.321 19.113 1.00 19.81 252 GLU B CA 1
ATOM 3665 C C . GLU B 1 260 ? 23.651 -13.705 19.063 1.00 19.26 252 GLU B C 1
ATOM 3666 O O . GLU B 1 260 ? 23.496 -14.524 19.980 1.00 16.86 252 GLU B O 1
ATOM 3672 N N . ARG B 1 261 ? 24.425 -13.921 18.002 1.00 18.54 253 ARG B N 1
ATOM 3673 C CA . ARG B 1 261 ? 25.256 -15.110 17.830 1.00 20.19 253 ARG B CA 1
ATOM 3674 C C . ARG B 1 261 ? 26.667 -14.555 17.898 1.00 17.55 253 ARG B C 1
ATOM 3675 O O . ARG B 1 261 ? 27.145 -13.959 16.937 1.00 17.20 253 ARG B O 1
ATOM 3683 N N . VAL B 1 262 ? 27.302 -14.665 19.061 1.00 16.81 254 VAL B N 1
ATOM 3684 C CA . VAL B 1 262 ? 28.647 -14.131 19.224 1.00 15.11 254 VAL B CA 1
ATOM 3685 C C . VAL B 1 262 ? 29.640 -15.108 18.603 1.00 14.88 254 VAL B C 1
ATOM 3686 O O . VAL B 1 262 ? 29.513 -16.345 18.781 1.00 14.13 254 VAL B O 1
ATOM 3690 N N . VAL B 1 263 ? 30.578 -14.565 17.816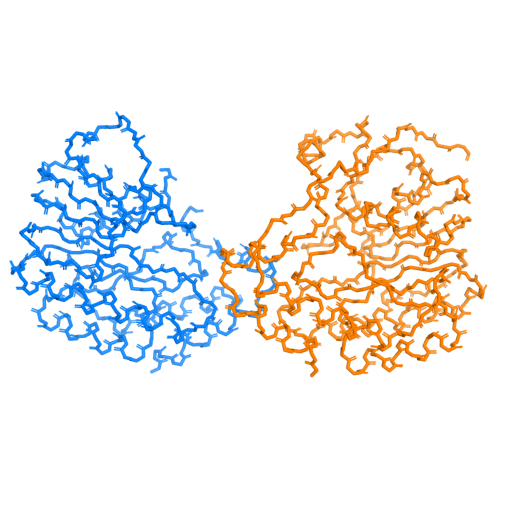 1.00 13.98 255 VAL B N 1
ATOM 3691 C CA . VAL B 1 263 ? 31.587 -15.374 17.143 1.00 14.09 255 VAL B CA 1
ATOM 3692 C C . VAL B 1 263 ? 32.940 -14.685 17.366 1.00 14.05 255 VAL B C 1
ATOM 3693 O O . VAL B 1 263 ? 32.974 -13.482 17.633 1.00 14.40 255 VAL B O 1
ATOM 3697 N N . PRO B 1 264 ? 34.048 -15.431 17.221 1.00 14.12 256 PRO B N 1
ATOM 3698 C CA . PRO B 1 264 ? 35.381 -14.814 17.297 1.00 14.00 256 PRO B CA 1
ATOM 3699 C C . PRO B 1 264 ? 35.528 -13.777 16.171 1.00 13.50 256 PRO B C 1
ATOM 3700 O O . PRO B 1 264 ? 34.989 -13.983 15.059 1.00 14.72 256 PRO B O 1
ATOM 3704 N N . ASP B 1 265 ? 36.199 -12.676 16.454 1.00 13.20 257 ASP B N 1
ATOM 3705 C CA . ASP B 1 265 ? 36.513 -11.724 15.389 1.00 14.54 257 ASP B CA 1
ATOM 3706 C C . ASP B 1 265 ? 37.580 -12.336 14.467 1.00 15.28 257 ASP B C 1
ATOM 3707 O O . ASP B 1 265 ? 38.212 -13.380 14.790 1.00 14.14 257 ASP B O 1
ATOM 3712 N N . TYR B 1 266 ? 37.727 -11.726 13.293 1.00 15.32 258 TYR B N 1
ATOM 3713 C CA . TYR B 1 266 ? 38.731 -12.137 12.330 1.00 15.92 258 TYR B CA 1
ATOM 3714 C C . TYR B 1 266 ? 40.102 -11.840 12.919 1.00 15.67 258 TYR B C 1
ATOM 3715 O O . TYR B 1 266 ? 40.318 -10.747 13.436 1.00 16.35 258 TYR B O 1
ATOM 3724 N N . LYS B 1 267 ? 40.999 -12.823 12.854 1.00 17.54 259 LYS B N 1
ATOM 3725 C CA . LYS B 1 267 ? 42.370 -12.740 13.421 1.00 19.21 259 LYS B CA 1
ATOM 3726 C C . LYS B 1 267 ? 43.410 -12.746 12.280 1.00 16.92 259 LYS B C 1
ATOM 3727 O O . LYS B 1 267 ? 43.336 -13.569 11.363 1.00 16.05 259 LYS B O 1
ATOM 3733 N N . PHE B 1 268 ? 44.304 -11.754 12.294 1.00 15.93 260 PHE B N 1
ATOM 3734 C CA . PHE B 1 268 ? 45.374 -11.621 11.318 1.00 13.76 260 PHE B CA 1
ATOM 3735 C C . PHE B 1 268 ? 46.667 -12.177 11.923 1.00 14.25 260 PHE B C 1
ATOM 3736 O O . PHE B 1 268 ? 46.834 -12.171 13.157 1.00 12.20 260 PHE B O 1
ATOM 3744 N N . SER B 1 269 ? 47.582 -12.620 11.061 1.00 14.75 261 SER B N 1
ATOM 3745 C CA . SER B 1 269 ? 48.995 -12.629 11.439 1.00 16.23 261 SER B CA 1
ATOM 3746 C C . SER B 1 269 ? 49.551 -11.206 11.292 1.00 16.16 261 SER B C 1
ATOM 3747 O O . SER B 1 269 ? 48.812 -10.286 10.941 1.00 15.03 261 SER B O 1
ATOM 3750 N N . THR B 1 270 ? 50.836 -11.027 11.596 1.00 16.51 262 THR B N 1
ATOM 3751 C CA . THR B 1 270 ? 51.494 -9.716 11.545 1.00 16.07 262 THR B CA 1
ATOM 3752 C C . THR B 1 270 ? 52.713 -9.795 10.628 1.00 16.77 262 THR B C 1
ATOM 3753 O O . THR B 1 270 ? 53.171 -10.882 10.264 1.00 16.41 262 THR B O 1
ATOM 3757 N N . GLY B 1 271 ? 53.217 -8.626 10.249 1.00 16.48 263 GLY B N 1
ATOM 3758 C CA . GLY B 1 271 ? 54.410 -8.571 9.430 1.00 17.79 263 GLY B CA 1
ATOM 3759 C C . GLY B 1 271 ? 54.161 -7.978 8.070 1.00 17.94 263 GLY B C 1
ATOM 3760 O O . GLY B 1 271 ? 53.019 -7.802 7.633 1.00 17.35 263 GLY B O 1
ATOM 3761 N N . THR B 1 272 ? 55.262 -7.674 7.402 1.00 17.10 264 THR B N 1
ATOM 3762 C CA . THR B 1 272 ? 55.219 -7.187 6.046 1.00 18.07 264 THR B CA 1
ATOM 3763 C C . THR B 1 272 ? 55.095 -8.336 5.072 1.00 17.47 264 THR B C 1
ATOM 3764 O O . THR B 1 272 ? 55.331 -9.486 5.436 1.00 18.33 264 THR B O 1
ATOM 3768 N N . ARG B 1 273 ? 54.676 -8.015 3.844 1.00 17.98 265 ARG B N 1
ATOM 3769 C CA . ARG B 1 273 ? 54.656 -8.923 2.708 1.00 19.13 265 ARG B CA 1
ATOM 3770 C C . ARG B 1 273 ? 55.614 -8.370 1.634 1.00 21.70 265 ARG B C 1
ATOM 3771 O O . ARG B 1 273 ? 55.714 -7.161 1.446 1.00 21.15 265 ARG B O 1
ATOM 3779 N N . SER B 1 274 ? 56.285 -9.260 0.900 1.00 25.06 266 SER B N 1
ATOM 3780 C CA . SER B 1 274 ? 57.081 -8.849 -0.284 1.00 27.35 266 SER B CA 1
ATOM 3781 C C . SER B 1 274 ? 56.339 -9.085 -1.605 1.00 28.96 266 SER B C 1
ATOM 3782 O O . SER B 1 274 ? 55.450 -8.295 -1.992 1.00 30.91 266 SER B O 1
#